Protein 1Z8G (pdb70)

Secondary structure (DSSP, 8-state):
-PPPSEEE-TTT-BEEEEETTTTEEEEEB--TTHHHHHHHHHHHHT-S-EEEEEEEEHHHH--SS--SEEEE-TTTGGG-S-GGGGEEEE--TT-EEEEEEEPP-S------BS-EE--TTSSTTEEEEEETTEEEEEEEESSSSEEEE-GGG--GGG--GGGEEEEES-SBTT-TTSEEE-EEEEEEETT-GGGT-TT----TT--EEEEESSPPPP-SS--PPB-PPTTPPPPTT-EEEEEESSBSSTTSPBPSB-EEEEEEEE-HHHHTSTTTTTT---TTEEEES-TT-S-B--TT-TT-EEEEEE-TTSS-EEEEEEEEEEBSSSS-TT--EEEEEGGGGHHHHHHHHHHTTT--EEEEE-/-B-

Nearest PDB structures (foldseek):
  1z8g-assembly1_A  TM=1.003E+00  e=8.398E-87  Homo sapiens
  5ce1-assembly1_A  TM=9.968E-01  e=6.704E-77  Homo sapiens
  3t2n-assembly1_A  TM=9.678E-01  e=2.587E-65  Homo sapiens
  3t2n-assembly2_B  TM=9.660E-01  e=7.372E-64  Homo sapiens
  1p57-assembly1_B  TM=1.002E+00  e=1.406E-52  Homo sapiens

InterPro domains:
  IPR001190 SRCR domain [SM00202] (54-151)
  IPR001254 Serine proteases, trypsin domain [PF00089] (163-400)
  IPR001254 Serine proteases, trypsin domain [PS50240] (163-405)
  IPR001254 Serine proteases, trypsin domain [SM00020] (162-400)
  IPR001254 Serine proteases, trypsin domain [cd00190] (163-400)
  IPR001314 Peptidase S1A, chymotrypsin family [PR00722] (189-204)
  IPR001314 Peptidase S1A, chymotrypsin family [PR00722] (253-267)
  IPR001314 Peptidase S1A, chymotrypsin family [PR00722] (346-358)
  IPR009003 Peptidase S1, PA clan [SSF50494] (163-405)
  IPR015352 Hepsin, SRCR domain [PF09272] (51-159)
  IPR018114 Serine proteases, trypsin family, histidine active site [PS00134] (199-204)
  IPR033116 Serine proteases, trypsin family, serine active site [PS00135] (347-358)
  IPR036772 SRCR-like domain superfamily [G3DSA:3.10.250.10] (46-152)
  IPR036772 SRCR-like domain superfamily [SSF56487] (51-157)

Foldseek 3Di:
DAFDQWAADPVFQFIWGADVVVRFIAGEQDDPCLQVLLQLSLLQQQALGFPDKDKDACVPPNRVRGDAYKYFPVVCSVVDNDRVVGIDGDHNVRRIGMGTHGADAFDADPCFAQWDFDAFLPQQQWKFKDFQHHGFEIWGASFQFKTKFFQVSCAPVRFPQQRIKIWGRFFFPPDPPTDIFGWFEKEAAQPQVCNVPVVDPQGARGMMMTGTPDGHDDDSRHGGAGAARQPRDDDFFAKWKWKFQQANFLPHHTHRGITMDIWGWHDPVLQCDPLAVVNNQDPQKTFTAALQFRGADYGSHGGTAGWDWDCSNVRIGIHRQWGFGDWDGHRHRRITTMTGGRSVCSVVSSVVCVVPVRPGGYHYGD

Radius of gyration: 21.09 Å; Cα contacts (8 Å, |Δi|>4): 975; chains: 2; bounding box: 57×46×55 Å

GO terms:
  GO:0006508 proteolysis (P, IDA)
  GO:0016324 apical plasma membrane (C, EXP)
  GO:0008236 serine-type peptidase activity (F, TAS)
  GO:0005886 plasma membrane (C, TAS)
  GO:0005515 protein binding (F, IPI)
  GO:0031965 nuclear membrane (C, IDA)
  GO:0008233 peptidase activity (F, IDA)
  GO:0008236 serine-type peptidase activity (F, IDA)
  GO:0034769 basement membrane disassembly (P, IDA)
  GO:0005789 endoplasmic reticulum membrane (C, IDA)
  GO:0005886 plasma membrane (C, IDA)
  GO:0009986 cell surface (C, IDA)
  GO:0016020 membrane (C, IDA)
  GO:0043066 negative regulation of apoptotic process (P, IDA)
  GO:0043923 host-mediated activation of viral transcription (P, IDA)
  GO:0010719 negative regulation of epithelial to mesenchymal transition (P, IDA)
  GO:0010756 positive regulation of plasminogen activation (P, IDA)
  GO:0004252 serine-type endopeptidase activity (F, IDA)
  GO:2000347 positive regulation of hepatocyte proliferation (P, IDA)
  GO:0050680 negative regulation of epithelial cell proliferation (P, IDA)

CATH classification: 3.10.250.10 (+2 more: 2.40.10.10, 2.40.10.10)

Organism: Homo sapiens (NCBI:txid9606)

Sequence (369 aa):
EPLYPVQVSSADARLMVFDKTEGTWRLLCSSRSNARVAGLSCEEMGFLRALTHSELDVRTAGAAGTSGFFCVDEGRLPHTQRLLEVISVCDCPRGRFLAAICQDCGRRKLPIVGGRDTSLGRWPWQVSLRYDGAHLCGGSLLSGDWVLTAAHCFPERNRVLSRWRVFAGAVAQASPHGLQLGVQAVVYHGGYLPFRDPNSEENSNDIALVHLSSPLPLTEYIQPVCLPAAGQALVDGKICTVTGWGNTQYYGQQAGVLQEARVPIISNDVCNGADFYGNQIKPKMFCAGYPEGGIDACQGDSGGPFVCEDSISRTPRWRLCGIVSWGTGCALAQKPGVYTKVSDFREWIFQAIKTHSEASGMVTQLKQL

B-factor: mean 16.41, std 8.35, range [6.35, 54.27]

Structure (mmCIF, N/CA/C/O backbone):
data_1Z8G
#
_entry.id   1Z8G
#
_cell.length_a   55.705
_cell.length_b   47.633
_cell.length_c   67.791
_cell.angle_alpha   90.00
_cell.angle_beta   108.24
_cell.angle_gamma   90.00
#
_symmetry.space_group_name_H-M   'P 1 21 1'
#
loop_
_entity.id
_entity.type
_entity.pdbx_description
1 polymer 'Serine protease hepsin'
2 polymer ACE-LYS-GLN-LEU-ARG-Chloromethylketone
3 water water
#
loop_
_atom_site.group_PDB
_atom_site.id
_atom_site.type_symbol
_atom_site.label_atom_id
_atom_site.label_alt_id
_atom_site.label_comp_id
_atom_site.label_asym_id
_atom_site.label_entity_id
_atom_site.label_seq_id
_atom_site.pdbx_PDB_ins_code
_atom_site.Cartn_x
_atom_site.Cartn_y
_atom_site.Cartn_z
_atom_site.occupancy
_atom_site.B_iso_or_equiv
_atom_site.auth_seq_id
_atom_site.auth_comp_id
_atom_site.auth_asym_id
_atom_site.auth_atom_id
_atom_site.pdbx_PDB_model_num
ATOM 1 N N . GLU A 1 4 ? 27.264 -9.062 -1.519 1.00 21.86 49 GLU A N 1
ATOM 2 C CA . GLU A 1 4 ? 26.441 -9.913 -0.609 1.00 21.51 49 GLU A CA 1
ATOM 3 C C . GLU A 1 4 ? 24.963 -9.512 -0.677 1.00 20.69 49 GLU A C 1
ATOM 4 O O . GLU A 1 4 ? 24.621 -8.453 -1.209 1.00 20.76 49 GLU A O 1
ATOM 10 N N . PRO A 1 5 ? 24.063 -10.368 -0.161 1.00 19.75 50 PRO A N 1
ATOM 11 C CA . PRO A 1 5 ? 22.622 -10.085 -0.175 1.00 18.64 50 PRO A CA 1
ATOM 12 C C . PRO A 1 5 ? 22.267 -8.702 0.376 1.00 17.59 50 PRO A C 1
ATOM 13 O O . PRO A 1 5 ? 22.710 -8.309 1.455 1.00 17.41 50 PRO A O 1
ATOM 17 N N . LEU A 1 6 ? 21.456 -7.971 -0.381 1.00 16.02 51 LEU A N 1
ATOM 18 C CA . LEU A 1 6 ? 21.022 -6.634 0.011 1.00 14.88 51 LEU A CA 1
ATOM 19 C C . LEU A 1 6 ? 20.001 -6.699 1.139 1.00 13.93 51 LEU A C 1
ATOM 20 O O . LEU A 1 6 ? 19.371 -7.733 1.358 1.00 13.81 51 LEU A O 1
ATOM 25 N N . TYR A 1 7 ? 19.849 -5.595 1.865 1.00 12.83 52 TYR A N 1
ATOM 26 C CA . TYR A 1 7 ? 18.872 -5.532 2.947 1.00 11.86 52 TYR A CA 1
ATOM 27 C C . TYR A 1 7 ? 17.490 -5.333 2.298 1.00 11.19 52 TYR A C 1
ATOM 28 O O . TYR A 1 7 ? 17.364 -4.601 1.316 1.00 10.87 52 TYR A O 1
ATOM 37 N N . PRO A 1 8 ? 16.440 -5.982 2.836 1.00 10.70 53 PRO A N 1
ATOM 38 C CA . PRO A 1 8 ? 15.083 -5.868 2.282 1.00 10.47 53 PRO A CA 1
ATOM 39 C C . PRO A 1 8 ? 14.442 -4.481 2.366 1.00 10.07 53 PRO A C 1
ATOM 40 O O . PRO A 1 8 ? 13.398 -4.252 1.756 1.00 9.77 53 PRO A O 1
ATOM 44 N N . VAL A 1 9 ? 15.033 -3.573 3.137 1.00 9.60 54 VAL A N 1
ATOM 45 C CA . VAL A 1 9 ? 14.509 -2.212 3.238 1.00 9.58 54 VAL A CA 1
ATOM 46 C C . VAL A 1 9 ? 15.626 -1.298 2.752 1.00 9.34 54 VAL A C 1
ATOM 47 O O . VAL A 1 9 ? 16.772 -1.433 3.173 1.00 9.23 54 VAL A O 1
ATOM 51 N N . GLN A 1 10 ? 15.298 -0.402 1.826 1.00 9.33 55 GLN A N 1
ATOM 52 C CA . GLN A 1 10 ? 16.281 0.511 1.259 1.00 9.26 55 GLN A CA 1
ATOM 53 C C . GLN A 1 10 ? 15.739 1.928 1.190 1.00 9.32 55 GLN A C 1
ATOM 54 O O . GLN A 1 10 ? 14.531 2.143 1.173 1.00 9.21 55 GLN A O 1
ATOM 60 N N . VAL A 1 11 ? 16.649 2.893 1.154 1.00 9.50 56 VAL A N 1
ATOM 61 C CA . VAL A 1 11 ? 16.272 4.293 1.025 1.00 10.19 56 VAL A CA 1
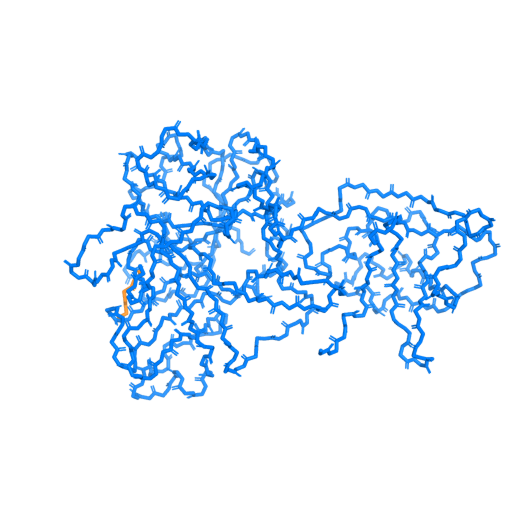ATOM 62 C C . VAL A 1 11 ? 17.107 4.864 -0.118 1.00 10.61 56 VAL A C 1
ATOM 63 O O . VAL A 1 11 ? 18.308 4.601 -0.215 1.00 10.26 56 VAL A O 1
ATOM 67 N N . SER A 1 12 ? 16.450 5.596 -1.012 1.00 11.13 57 SER A N 1
ATOM 68 C CA . SER A 1 12 ? 17.114 6.190 -2.167 1.00 11.97 57 SER A CA 1
ATOM 69 C C . SER A 1 12 ? 18.011 7.364 -1.815 1.00 12.49 57 SER A C 1
ATOM 70 O O . SER A 1 12 ? 17.640 8.221 -1.019 1.00 12.80 57 SER A O 1
ATOM 73 N N . SER A 1 13 ? 19.189 7.408 -2.426 1.00 13.23 58 SER A N 1
ATOM 74 C CA . SER A 1 13 ? 20.115 8.508 -2.196 1.00 14.05 58 SER A CA 1
ATOM 75 C C . SER A 1 13 ? 19.723 9.691 -3.083 1.00 14.35 58 SER A C 1
ATOM 76 O O . SER A 1 13 ? 20.155 10.820 -2.855 1.00 14.87 58 SER A O 1
ATOM 79 N N . ALA A 1 14 ? 18.876 9.428 -4.073 1.00 14.11 59 ALA A N 1
ATOM 80 C CA . ALA A 1 14 ? 18.425 10.463 -5.001 1.00 14.30 59 ALA A CA 1
ATOM 81 C C . ALA A 1 14 ? 17.307 11.338 -4.439 1.00 14.18 59 ALA A C 1
ATOM 82 O O . ALA A 1 14 ? 17.362 12.565 -4.547 1.00 14.69 59 ALA A O 1
ATOM 84 N N . ASP A 1 15 ? 16.289 10.717 -3.851 1.00 13.81 60 ASP A N 1
ATOM 85 C CA . ASP A 1 15 ? 15.174 11.483 -3.292 1.00 13.44 60 ASP A CA 1
ATOM 86 C C . ASP A 1 15 ? 14.590 10.919 -1.999 1.00 13.11 60 ASP A C 1
ATOM 87 O O . ASP A 1 15 ? 13.461 11.241 -1.628 1.00 13.36 60 ASP A O 1
ATOM 92 N N . ALA A 1 16 ? 15.363 10.070 -1.326 1.00 12.62 61 ALA A N 1
ATOM 93 C CA . ALA A 1 16 ? 14.967 9.466 -0.054 1.00 12.00 61 ALA A CA 1
ATOM 94 C C . ALA A 1 16 ? 13.721 8.581 -0.048 1.00 11.56 61 ALA A C 1
ATOM 95 O O . ALA A 1 16 ? 13.185 8.273 1.017 1.00 10.92 61 ALA A O 1
ATOM 97 N N . ARG A 1 17 ? 13.263 8.146 -1.217 1.00 11.17 62 ARG A N 1
ATOM 98 C CA . ARG A 1 17 ? 12.085 7.284 -1.256 1.00 10.68 62 ARG A CA 1
ATOM 99 C C . ARG A 1 17 ? 12.412 5.948 -0.591 1.00 10.78 62 ARG A C 1
ATOM 100 O O . ARG A 1 17 ? 13.527 5.440 -0.715 1.00 10.54 62 ARG A O 1
ATOM 108 N N . LEU A 1 18 ? 11.463 5.414 0.167 1.00 10.97 63 LEU A N 1
ATOM 109 C CA . LEU A 1 18 ? 11.670 4.124 0.811 1.00 11.00 63 LEU A CA 1
ATOM 110 C C . LEU A 1 18 ? 11.270 3.024 -0.164 1.00 11.33 63 LEU A C 1
ATOM 111 O O . LEU A 1 18 ? 10.270 3.142 -0.876 1.00 11.29 63 LEU A O 1
ATOM 116 N N . MET A 1 19 ? 12.080 1.973 -0.221 1.00 11.39 64 MET A N 1
ATOM 117 C CA . MET A 1 19 ? 11.817 0.850 -1.111 1.00 12.05 64 MET A CA 1
ATOM 118 C C . MET A 1 19 ? 11.945 -0.452 -0.327 1.00 12.12 64 MET A C 1
ATOM 119 O O . MET A 1 19 ? 12.905 -0.650 0.411 1.00 12.26 64 MET A O 1
ATOM 124 N N . VAL A 1 20 ? 10.947 -1.317 -0.457 1.00 11.81 65 VAL A N 1
ATOM 125 C CA . VAL A 1 20 ? 10.940 -2.587 0.255 1.00 12.12 65 VAL A CA 1
ATOM 126 C C . VAL A 1 20 ? 10.873 -3.752 -0.721 1.00 11.92 65 VAL A C 1
ATOM 127 O O . VAL A 1 20 ? 10.112 -3.732 -1.685 1.00 11.96 65 VAL A O 1
ATOM 131 N N . PHE A 1 21 ? 11.687 -4.764 -0.461 1.00 11.95 66 PHE A N 1
ATOM 132 C CA . PHE A 1 21 ? 11.757 -5.943 -1.308 1.00 12.50 66 PHE A CA 1
ATOM 133 C C . PHE A 1 21 ? 10.527 -6.841 -1.206 1.00 13.16 66 PHE A C 1
ATOM 134 O O . PHE A 1 21 ? 10.010 -7.085 -0.119 1.00 13.13 66 PHE A O 1
ATOM 142 N N . ASP A 1 22 ? 10.054 -7.308 -2.356 1.00 14.22 67 ASP A N 1
ATOM 143 C CA . ASP A 1 22 ? 8.912 -8.214 -2.417 1.00 15.41 67 ASP A CA 1
ATOM 144 C C . ASP A 1 22 ? 9.515 -9.545 -2.848 1.00 16.18 67 ASP A C 1
ATOM 145 O O . ASP A 1 22 ? 9.844 -9.730 -4.018 1.00 16.10 67 ASP A O 1
ATOM 150 N N . LYS A 1 23 ? 9.673 -10.466 -1.904 1.00 17.12 68 LYS A N 1
ATOM 151 C CA . LYS A 1 23 ? 10.278 -11.758 -2.211 1.00 17.99 68 LYS A CA 1
ATOM 152 C C . LYS A 1 23 ? 9.506 -12.654 -3.174 1.00 18.33 68 LYS A C 1
ATOM 153 O O . LYS A 1 23 ? 10.083 -13.566 -3.763 1.00 18.23 68 LYS A O 1
ATOM 159 N N . THR A 1 24 ? 8.212 -12.395 -3.346 1.00 18.72 69 THR A N 1
ATOM 160 C CA . THR A 1 24 ? 7.407 -13.209 -4.255 1.00 19.15 69 THR A CA 1
ATOM 161 C C . THR A 1 24 ? 7.706 -12.874 -5.715 1.00 19.12 69 THR A C 1
ATOM 162 O O . THR A 1 24 ? 7.678 -13.749 -6.580 1.00 19.44 69 THR A O 1
ATOM 166 N N . GLU A 1 25 ? 8.011 -11.606 -5.973 1.00 18.79 70 GLU A N 1
ATOM 167 C CA . GLU A 1 25 ? 8.312 -11.130 -7.320 1.00 18.65 70 GLU A CA 1
ATOM 168 C C . GLU A 1 25 ? 9.808 -10.919 -7.547 1.00 17.57 70 GLU A C 1
ATOM 169 O O . GLU A 1 25 ? 10.256 -10.808 -8.686 1.00 17.33 70 GLU A O 1
ATOM 175 N N . GLY A 1 26 ? 10.570 -10.826 -6.461 1.00 16.52 71 GLY A N 1
ATOM 176 C CA . GLY A 1 26 ? 11.940 -10.348 -6.549 1.00 15.77 71 GLY A CA 1
ATOM 177 C C . GLY A 1 26 ? 12.061 -8.888 -6.947 1.00 15.12 71 GLY A C 1
ATOM 178 O O . GLY A 1 26 ? 13.118 -8.442 -7.387 1.00 15.04 71 GLY A O 1
ATOM 179 N N . THR A 1 27 ? 10.984 -8.135 -6.760 1.00 14.56 72 THR A N 1
ATOM 180 C CA . THR A 1 27 ? 10.951 -6.723 -7.115 1.00 13.90 72 THR A CA 1
ATOM 181 C C . THR A 1 27 ? 11.059 -5.815 -5.897 1.00 13.48 72 THR A C 1
ATOM 182 O O . THR A 1 27 ? 11.063 -6.274 -4.757 1.00 13.27 72 THR A O 1
ATOM 186 N N . TRP A 1 28 ? 11.148 -4.517 -6.161 1.00 13.04 73 TRP A N 1
ATOM 187 C CA . TRP A 1 28 ? 11.204 -3.513 -5.106 1.00 12.83 73 TRP A CA 1
ATOM 188 C C . TRP A 1 28 ? 9.921 -2.713 -5.224 1.00 12.83 73 TRP A C 1
ATOM 189 O O . TRP A 1 28 ? 9.496 -2.375 -6.330 1.00 13.18 73 TRP A O 1
ATOM 200 N N . ARG A 1 29 ? 9.279 -2.447 -4.094 1.00 12.88 74 ARG A N 1
ATOM 201 C CA . ARG A 1 29 ? 8.044 -1.679 -4.103 1.00 13.00 74 ARG A CA 1
ATOM 202 C C . ARG A 1 29 ? 8.158 -0.441 -3.234 1.00 12.99 74 ARG A C 1
ATOM 203 O O . ARG A 1 29 ? 8.997 -0.370 -2.338 1.00 12.68 74 ARG A O 1
ATOM 211 N N . LEU A 1 30 ? 7.316 0.543 -3.523 1.00 13.01 75 LEU A N 1
ATOM 212 C CA . LEU A 1 30 ? 7.289 1.777 -2.752 1.00 13.15 75 LEU A CA 1
ATOM 213 C C . LEU A 1 30 ? 6.287 1.598 -1.618 1.00 13.71 75 LEU A C 1
ATOM 214 O O . LEU A 1 30 ? 5.475 0.673 -1.641 1.00 14.07 75 LEU A O 1
ATOM 219 N N . LEU A 1 31 ? 6.362 2.471 -0.619 1.00 14.29 76 LEU A N 1
ATOM 220 C CA . LEU A 1 31 ? 5.446 2.423 0.516 1.00 14.91 76 LEU A CA 1
ATOM 221 C C . LEU A 1 31 ? 4.372 3.486 0.326 1.00 15.39 76 LEU A C 1
ATOM 222 O O . LEU A 1 31 ? 4.669 4.681 0.308 1.00 15.13 76 LEU A O 1
ATOM 227 N N . CYS A 1 32 ? 3.126 3.049 0.161 1.00 16.11 77 CYS A N 1
ATOM 228 C CA . CYS A 1 32 ? 2.017 3.973 -0.046 1.00 17.25 77 CYS A CA 1
ATOM 229 C C . CYS A 1 32 ? 1.844 4.897 1.153 1.00 17.62 77 CYS A C 1
ATOM 230 O O . CYS A 1 32 ? 1.898 4.464 2.304 1.00 17.46 77 CYS A O 1
ATOM 233 N N . SER A 1 33 ? 1.655 6.181 0.871 1.00 18.24 78 SER A N 1
ATOM 234 C CA . SER A 1 33 ? 1.483 7.177 1.917 1.00 19.06 78 SER A CA 1
ATOM 235 C C . SER A 1 33 ? 0.253 6.889 2.766 1.00 19.71 78 SER A C 1
ATOM 236 O O . SER A 1 33 ? -0.784 6.481 2.250 1.00 19.86 78 SER A O 1
ATOM 239 N N . SER A 1 34 ? 0.387 7.086 4.074 1.00 20.60 79 SER A N 1
ATOM 240 C CA . SER A 1 34 ? -0.711 6.862 5.007 1.00 21.31 79 SER A CA 1
ATOM 241 C C . SER A 1 34 ? -0.577 7.862 6.149 1.00 21.90 79 SER A C 1
ATOM 242 O O . SER A 1 34 ? 0.395 8.615 6.213 1.00 21.84 79 SER A O 1
ATOM 245 N N . ARG A 1 35 ? -1.552 7.871 7.049 1.00 22.67 80 ARG A N 1
ATOM 246 C CA . ARG A 1 35 ? -1.514 8.787 8.181 1.00 23.41 80 ARG A CA 1
ATOM 247 C C . ARG A 1 35 ? -0.438 8.377 9.185 1.00 23.41 80 ARG A C 1
ATOM 248 O O . ARG A 1 35 ? -0.126 9.125 10.111 1.00 23.51 80 ARG A O 1
ATOM 256 N N . SER A 1 36 ? 0.140 7.197 8.978 1.00 23.27 81 SER A N 1
ATOM 257 C CA . SER A 1 36 ? 1.185 6.684 9.856 1.00 23.09 81 SER A CA 1
ATOM 258 C C . SER A 1 36 ? 2.577 6.856 9.252 1.00 22.86 81 SER A C 1
ATOM 259 O O . SER A 1 36 ? 3.518 6.171 9.655 1.00 22.63 81 SER A O 1
ATOM 262 N N . ASN A 1 37 ? 2.707 7.782 8.303 1.00 22.43 82 ASN A N 1
ATOM 263 C CA . ASN A 1 37 ? 3.986 8.043 7.641 1.00 22.06 82 ASN A CA 1
ATOM 264 C C . ASN A 1 37 ? 5.135 8.260 8.624 1.00 22.14 82 ASN A C 1
ATOM 265 O O . ASN A 1 37 ? 6.223 7.716 8.438 1.00 22.05 82 ASN A O 1
ATOM 270 N N . ALA A 1 38 ? 4.888 9.047 9.668 1.00 21.86 83 ALA A N 1
ATOM 271 C CA . ALA A 1 38 ? 5.909 9.339 10.673 1.00 21.74 83 ALA A CA 1
ATOM 272 C C . ALA A 1 38 ? 6.525 8.090 11.296 1.00 21.54 83 ALA A C 1
ATOM 273 O O . ALA A 1 38 ? 7.750 7.952 11.339 1.00 21.72 83 ALA A O 1
ATOM 275 N N . ARG A 1 39 ? 5.684 7.186 11.788 1.00 21.33 84 ARG A N 1
ATOM 276 C CA . ARG A 1 39 ? 6.187 5.963 12.404 1.00 21.13 84 ARG A CA 1
ATOM 277 C C . ARG A 1 39 ? 6.739 4.971 11.384 1.00 20.04 84 ARG A C 1
ATOM 278 O O . ARG A 1 39 ? 7.679 4.239 11.680 1.00 19.98 84 ARG A O 1
ATOM 286 N N . VAL A 1 40 ? 6.158 4.937 10.187 1.00 18.93 85 VAL A N 1
ATOM 287 C CA . VAL A 1 40 ? 6.652 4.029 9.155 1.00 17.53 85 VAL A CA 1
ATOM 288 C C . VAL A 1 40 ? 8.070 4.460 8.793 1.00 16.84 85 VAL A C 1
ATOM 289 O O . VAL A 1 40 ? 8.960 3.627 8.639 1.00 16.20 85 VAL A O 1
ATOM 293 N N . ALA A 1 41 ? 8.274 5.771 8.694 1.00 16.05 86 ALA A N 1
ATOM 294 C CA . ALA A 1 41 ? 9.585 6.327 8.374 1.00 15.32 86 ALA A CA 1
ATOM 295 C C . ALA A 1 41 ? 10.565 5.993 9.492 1.00 14.97 86 ALA A C 1
ATOM 296 O O . ALA A 1 41 ? 11.686 5.555 9.241 1.00 14.65 86 ALA A O 1
ATOM 298 N N . GLY A 1 42 ? 10.126 6.198 10.731 1.00 14.53 87 GLY A N 1
ATOM 299 C CA . GLY A 1 42 ? 10.963 5.892 11.876 1.00 14.25 87 GLY A CA 1
ATOM 300 C C . GLY A 1 42 ? 11.367 4.433 11.954 1.00 13.78 87 GLY A C 1
ATOM 301 O O . GLY A 1 42 ? 12.545 4.113 12.113 1.00 13.90 87 GLY A O 1
ATOM 302 N N . LEU A 1 43 ? 10.389 3.542 11.843 1.00 13.55 88 LEU A N 1
ATOM 303 C CA . LEU A 1 43 ? 10.657 2.112 11.900 1.00 12.97 88 LEU A CA 1
ATOM 304 C C . LEU A 1 43 ? 11.566 1.676 10.754 1.00 12.49 88 LEU A C 1
ATOM 305 O O . LEU A 1 43 ? 12.473 0.862 10.946 1.00 12.29 88 LEU A O 1
ATOM 310 N N . SER A 1 44 ? 11.324 2.214 9.561 1.00 11.81 89 SER A N 1
ATOM 311 C CA . SER A 1 44 ? 12.139 1.865 8.403 1.00 11.28 89 SER A CA 1
ATOM 312 C C . SER A 1 44 ? 13.599 2.239 8.627 1.00 11.23 89 SER A C 1
ATOM 313 O O . SER A 1 44 ? 14.495 1.442 8.358 1.00 10.80 89 SER A O 1
ATOM 316 N N . CYS A 1 45 ? 13.836 3.456 9.112 1.00 11.49 90 CYS A N 1
ATOM 317 C CA . CYS A 1 45 ? 15.198 3.908 9.371 1.00 11.52 90 CYS A CA 1
ATOM 318 C C . CYS A 1 45 ? 15.867 3.031 10.425 1.00 11.58 90 CYS A C 1
ATOM 319 O O . CYS A 1 45 ? 17.015 2.617 10.257 1.00 11.23 90 CYS A O 1
ATOM 322 N N . GLU A 1 46 ? 15.135 2.717 11.492 1.00 11.78 91 GLU A N 1
ATOM 323 C CA . GLU A 1 46 ? 15.667 1.867 12.555 1.00 12.27 91 GLU A CA 1
ATOM 324 C C . GLU A 1 46 ? 16.012 0.485 12.004 1.00 11.96 91 GLU A C 1
ATOM 325 O O . GLU A 1 46 ? 17.085 -0.054 12.273 1.00 11.81 91 GLU A O 1
ATOM 331 N N . GLU A 1 47 ? 15.103 -0.067 11.206 1.00 11.86 92 GLU A N 1
ATOM 332 C CA . GLU A 1 47 ? 15.283 -1.382 10.604 1.00 12.34 92 GLU A CA 1
ATOM 333 C C . GLU A 1 47 ? 16.559 -1.455 9.770 1.00 11.57 92 GLU A C 1
ATOM 334 O O . GLU A 1 47 ? 17.276 -2.455 9.799 1.00 11.20 92 GLU A O 1
ATOM 340 N N . MET A 1 48 ? 16.844 -0.388 9.032 1.00 10.77 93 MET A N 1
ATOM 341 C CA . MET A 1 48 ? 18.026 -0.352 8.179 1.00 10.18 93 MET A CA 1
ATOM 342 C C . MET A 1 48 ? 19.336 -0.100 8.914 1.00 10.04 93 MET A C 1
ATOM 343 O O . MET A 1 48 ? 20.404 -0.190 8.319 1.00 10.28 93 MET A O 1
ATOM 348 N N . GLY A 1 49 ? 19.262 0.244 10.195 1.00 10.21 94 GLY A N 1
ATOM 349 C CA . GLY A 1 49 ? 20.485 0.475 10.940 1.00 10.58 94 GLY A CA 1
ATOM 350 C C . GLY A 1 49 ? 20.778 1.938 11.199 1.00 11.14 94 GLY A C 1
ATOM 351 O O . GLY A 1 49 ? 21.831 2.282 11.738 1.00 10.74 94 GLY A O 1
ATOM 352 N N . PHE A 1 50 ? 19.888 2.813 10.746 1.00 11.56 95 PHE A N 1
ATOM 353 C CA . PHE A 1 50 ? 20.054 4.237 10.995 1.00 12.54 95 PHE A CA 1
ATOM 354 C C . PHE A 1 50 ? 19.470 4.449 12.388 1.00 12.99 95 PHE A C 1
ATOM 355 O O . PHE A 1 50 ? 18.687 3.630 12.863 1.00 13.28 95 PHE A O 1
ATOM 363 N N . LEU A 1 51 ? 19.844 5.536 13.048 1.00 14.07 96 LEU A N 1
ATOM 364 C CA . LEU A 1 51 ? 19.338 5.784 14.391 1.00 14.65 96 LEU A CA 1
ATOM 365 C C . LEU A 1 51 ? 17.860 6.156 14.427 1.00 15.28 96 LEU A C 1
ATOM 366 O O . LEU A 1 51 ? 17.124 5.725 15.316 1.00 15.43 96 LEU A O 1
ATOM 371 N N . ARG A 1 52 ? 17.428 6.941 13.449 1.00 15.99 97 ARG A N 1
ATOM 372 C CA . ARG A 1 52 ? 16.047 7.397 13.393 1.00 17.00 97 ARG A CA 1
ATOM 373 C C . ARG A 1 52 ? 15.819 8.176 12.108 1.00 17.29 97 ARG A C 1
ATOM 374 O O . ARG A 1 52 ? 16.736 8.353 11.303 1.00 16.96 97 ARG A O 1
ATOM 382 N N . ALA A 1 53 ? 14.582 8.614 11.908 1.00 17.69 98 ALA A N 1
ATOM 383 C CA . ALA A 1 53 ? 14.234 9.408 10.742 1.00 18.51 98 ALA A CA 1
ATOM 384 C C . ALA A 1 53 ? 14.239 10.866 11.191 1.00 19.16 98 ALA A C 1
ATOM 385 O O . ALA A 1 53 ? 13.611 11.212 12.193 1.00 19.90 98 ALA A O 1
ATOM 387 N N . LEU A 1 54 ? 14.990 11.705 10.487 1.00 19.62 99 LEU A N 1
ATOM 388 C CA . LEU A 1 54 ? 15.057 13.122 10.821 1.00 20.25 99 LEU A CA 1
ATOM 389 C C . LEU A 1 54 ? 13.751 13.779 10.404 1.00 20.44 99 LEU A C 1
ATOM 390 O O . LEU A 1 54 ? 13.144 14.530 11.170 1.00 20.71 99 LEU A O 1
ATOM 395 N N . THR A 1 55 ? 13.323 13.471 9.184 1.00 20.54 100 THR A N 1
ATOM 396 C CA . THR A 1 55 ? 12.086 13.999 8.624 1.00 20.47 100 THR A CA 1
ATOM 397 C C . THR A 1 55 ? 11.571 13.005 7.592 1.00 20.41 100 THR A C 1
ATOM 398 O O . THR A 1 55 ? 12.229 12.011 7.292 1.00 19.98 100 THR A O 1
ATOM 402 N N . HIS A 1 56 ? 10.387 13.279 7.058 1.00 20.34 101 HIS A N 1
ATOM 403 C CA . HIS A 1 56 ? 9.789 12.427 6.041 1.00 20.34 101 HIS A CA 1
ATOM 404 C C . HIS A 1 56 ? 8.898 13.303 5.174 1.00 20.11 101 HIS A C 1
ATOM 405 O O . HIS A 1 56 ? 8.588 14.436 5.543 1.00 19.88 101 HIS A O 1
ATOM 412 N N . SER A 1 57 ? 8.498 12.785 4.019 1.00 19.61 102 SER A N 1
ATOM 413 C CA . SER A 1 57 ? 7.654 13.546 3.107 1.00 19.40 102 SER A CA 1
ATOM 414 C C . SER A 1 57 ? 6.972 12.636 2.100 1.00 19.06 102 SER A C 1
ATOM 415 O O . SER A 1 57 ? 7.215 11.431 2.071 1.00 18.80 102 SER A O 1
ATOM 418 N N . GLU A 1 58 ? 6.107 13.230 1.284 1.00 19.01 103 GLU A N 1
ATOM 419 C CA . GLU A 1 58 ? 5.383 12.501 0.252 1.00 19.02 103 GLU A CA 1
ATOM 420 C C . GLU A 1 58 ? 5.946 12.810 -1.122 1.00 18.71 103 GLU A C 1
ATOM 421 O O . GLU A 1 58 ? 6.361 13.935 -1.403 1.00 18.57 103 GLU A O 1
ATOM 427 N N . LEU A 1 59 ? 5.934 11.802 -1.983 1.00 18.42 104 LEU A N 1
ATOM 428 C CA . LEU A 1 59 ? 6.388 11.960 -3.353 1.00 18.53 104 LEU A CA 1
ATOM 429 C C . LEU A 1 59 ? 5.228 11.524 -4.233 1.00 18.80 104 LEU A C 1
ATOM 430 O O . LEU A 1 59 ? 4.372 10.752 -3.805 1.00 18.52 104 LEU A O 1
ATOM 435 N N . ASP A 1 60 ? 5.175 12.066 -5.442 1.00 19.41 105 ASP A N 1
ATOM 436 C CA . ASP A 1 60 ? 4.115 11.748 -6.388 1.00 20.29 105 ASP A CA 1
ATOM 437 C C . ASP A 1 60 ? 4.729 11.011 -7.568 1.00 20.35 105 ASP A C 1
ATOM 438 O O . ASP A 1 60 ? 5.570 11.562 -8.274 1.00 20.26 105 ASP A O 1
ATOM 443 N N . VAL A 1 61 ? 4.295 9.775 -7.795 1.00 20.81 106 VAL A N 1
ATOM 444 C CA . VAL A 1 61 ? 4.837 8.981 -8.892 1.00 21.31 106 VAL A CA 1
ATOM 445 C C . VAL A 1 61 ? 4.689 9.667 -10.251 1.00 21.65 106 VAL A C 1
ATOM 446 O O . VAL A 1 61 ? 5.495 9.451 -11.154 1.00 21.38 106 VAL A O 1
ATOM 450 N N . ARG A 1 62 ? 3.691 10.538 -10.373 1.00 22.35 107 ARG A N 1
ATOM 451 C CA . ARG A 1 62 ? 3.454 11.243 -11.626 1.00 23.00 107 ARG A CA 1
ATOM 452 C C . ARG A 1 62 ? 4.528 12.284 -11.944 1.00 22.80 107 ARG A C 1
ATOM 453 O O . ARG A 1 62 ? 4.777 12.587 -13.110 1.00 23.14 107 ARG A O 1
ATOM 461 N N . THR A 1 63 ? 5.198 12.790 -10.912 1.00 22.24 108 THR A N 1
ATOM 462 C CA . THR A 1 63 ? 6.251 13.781 -11.103 1.00 21.77 108 THR A CA 1
ATOM 463 C C . THR A 1 63 ? 7.617 13.277 -10.646 1.00 21.15 108 THR A C 1
ATOM 464 O O . THR A 1 63 ? 8.648 13.836 -11.020 1.00 21.18 108 THR A O 1
ATOM 468 N N . ALA A 1 64 ? 7.618 12.228 -9.828 1.00 20.51 109 ALA A N 1
ATOM 469 C CA . ALA A 1 64 ? 8.857 11.660 -9.309 1.00 19.84 109 ALA A CA 1
ATOM 470 C C . ALA A 1 64 ? 9.282 10.373 -10.013 1.00 19.52 109 ALA A C 1
ATOM 471 O O . ALA A 1 64 ? 10.429 9.947 -9.891 1.00 19.21 109 ALA A O 1
ATOM 473 N N . GLY A 1 65 ? 8.356 9.755 -10.740 1.00 19.09 110 GLY A N 1
ATOM 474 C CA . GLY A 1 65 ? 8.636 8.471 -11.364 1.00 18.98 110 GLY A CA 1
ATOM 475 C C . GLY A 1 65 ? 8.675 7.308 -10.386 1.00 19.04 110 GLY A C 1
ATOM 476 O O . GLY A 1 65 ? 8.606 7.501 -9.173 1.00 18.44 110 GLY A O 1
ATOM 477 N N . ALA A 1 66 ? 8.756 6.093 -10.918 1.00 19.09 111 ALA A N 1
ATOM 478 C CA . ALA A 1 66 ? 8.806 4.895 -10.087 1.00 19.53 111 ALA A CA 1
ATOM 479 C C . ALA A 1 66 ? 10.245 4.565 -9.702 1.00 19.98 111 ALA A C 1
ATOM 480 O O . ALA A 1 66 ? 10.493 3.911 -8.689 1.00 20.22 111 ALA A O 1
ATOM 482 N N . ALA A 1 67 ? 11.188 5.014 -10.528 1.00 20.09 112 ALA A N 1
ATOM 483 C CA . ALA A 1 67 ? 12.614 4.802 -10.290 1.00 20.46 112 ALA A CA 1
ATOM 484 C C . ALA A 1 67 ? 12.946 3.400 -9.796 1.00 20.58 112 ALA A C 1
ATOM 485 O O . ALA A 1 67 ? 13.401 3.224 -8.669 1.00 21.06 112 ALA A O 1
ATOM 487 N N . GLY A 1 68 ? 12.725 2.401 -10.640 1.00 20.69 113 GLY A N 1
ATOM 488 C CA . GLY A 1 68 ? 13.232 1.077 -10.335 1.00 20.67 113 GLY A CA 1
ATOM 489 C C . GLY A 1 68 ? 12.380 0.299 -9.346 1.00 20.44 113 GLY A C 1
ATOM 490 O O . GLY A 1 68 ? 12.893 -0.521 -8.580 1.00 21.15 113 GLY A O 1
ATOM 491 N N . THR A 1 69 ? 11.085 0.592 -9.316 1.00 19.73 114 THR A N 1
ATOM 492 C CA . THR A 1 69 ? 10.176 -0.124 -8.430 1.00 18.80 114 THR A CA 1
ATOM 493 C C . THR A 1 69 ? 9.005 -0.636 -9.252 1.00 18.72 114 THR A C 1
ATOM 494 O O . THR A 1 69 ? 8.742 -0.141 -10.349 1.00 18.77 114 THR A O 1
ATOM 498 N N . SER A 1 70 ? 8.315 -1.641 -8.727 1.00 18.40 115 SER A N 1
ATOM 499 C CA . SER A 1 70 ? 7.187 -2.230 -9.428 1.00 18.61 115 SER A CA 1
ATOM 500 C C . SER A 1 70 ? 6.002 -2.392 -8.488 1.00 18.33 115 SER A C 1
ATOM 501 O O . SER A 1 70 ? 5.718 -3.490 -8.017 1.00 19.07 115 SER A O 1
ATOM 504 N N . GLY A 1 71 ? 5.301 -1.300 -8.221 1.00 17.93 116 GLY A N 1
ATOM 505 C CA . GLY A 1 71 ? 4.111 -1.403 -7.403 1.00 17.23 116 GLY A CA 1
ATOM 506 C C . GLY A 1 71 ? 4.275 -0.798 -6.027 1.00 16.95 116 GLY A C 1
ATOM 507 O O . GLY A 1 71 ? 5.282 -0.153 -5.733 1.00 16.51 116 GLY A O 1
ATOM 508 N N . PHE A 1 72 ? 3.306 -1.067 -5.158 1.00 16.73 117 PHE A N 1
ATOM 509 C CA . PHE A 1 72 ? 3.315 -0.509 -3.816 1.00 16.67 117 PHE A CA 1
ATOM 510 C C . PHE A 1 72 ? 2.987 -1.522 -2.732 1.00 16.71 117 PHE A C 1
ATOM 511 O O . PHE A 1 72 ? 2.401 -2.574 -2.986 1.00 16.61 117 PHE A O 1
ATOM 519 N N . PHE A 1 73 ? 3.366 -1.164 -1.513 1.00 16.99 118 PHE A N 1
ATOM 520 C CA . PHE A 1 73 ? 3.088 -1.950 -0.327 1.00 17.41 118 PHE A CA 1
ATOM 521 C C . PHE A 1 73 ? 2.263 -0.999 0.536 1.00 18.09 118 PHE A C 1
ATOM 522 O O . PHE A 1 73 ? 2.484 0.210 0.501 1.00 18.07 118 PHE A O 1
ATOM 530 N N . CYS A 1 74 ? 1.273 -1.523 1.248 1.00 19.04 119 CYS A N 1
ATOM 531 C CA . CYS A 1 74 ? 0.461 -0.695 2.135 1.00 20.04 119 CYS A CA 1
ATOM 532 C C . CYS A 1 74 ? 0.677 -1.197 3.551 1.00 20.63 119 CYS A C 1
ATOM 533 O O . CYS A 1 74 ? 0.782 -2.398 3.778 1.00 20.46 119 CYS A O 1
ATOM 536 N N . VAL A 1 75 ? 0.775 -0.272 4.498 1.00 21.58 120 VAL A N 1
ATOM 537 C CA . VAL A 1 75 ? 1.001 -0.635 5.889 1.00 22.68 120 VAL A CA 1
ATOM 538 C C . VAL A 1 75 ? -0.298 -0.869 6.652 1.00 23.44 120 VAL A C 1
ATOM 539 O O . VAL A 1 75 ? -1.226 -0.065 6.573 1.00 23.61 120 VAL A O 1
ATOM 543 N N . ASP A 1 76 ? -0.373 -1.998 7.351 1.00 24.24 121 ASP A N 1
ATOM 544 C CA . ASP A 1 76 ? -1.546 -2.321 8.157 1.00 25.13 121 ASP A CA 1
ATOM 545 C C . ASP A 1 76 ? -1.397 -1.451 9.399 1.00 25.56 121 ASP A C 1
ATOM 546 O O . ASP A 1 76 ? -0.637 -1.775 10.311 1.00 25.74 121 ASP A O 1
ATOM 551 N N . GLU A 1 77 ? -2.091 -0.319 9.406 1.00 26.14 122 GLU A N 1
ATOM 552 C CA . GLU A 1 77 ? -2.017 0.622 10.514 1.00 26.81 122 GLU A CA 1
ATOM 553 C C . GLU A 1 77 ? -2.628 0.101 11.814 1.00 27.28 122 GLU A C 1
ATOM 554 O O . GLU A 1 77 ? -2.426 0.687 12.875 1.00 27.47 122 GLU A O 1
ATOM 560 N N . GLY A 1 78 ? -3.342 -1.016 11.732 1.00 27.89 123 GLY A N 1
ATOM 561 C CA . GLY A 1 78 ? -3.774 -1.711 12.932 1.00 28.64 123 GLY A CA 1
ATOM 562 C C . GLY A 1 78 ? -2.704 -2.580 13.571 1.00 29.25 123 GLY A C 1
ATOM 563 O O . GLY A 1 78 ? -2.655 -2.714 14.794 1.00 29.25 123 GLY A O 1
ATOM 564 N N . ARG A 1 79 ? -1.848 -3.180 12.750 1.00 29.75 124 ARG A N 1
ATOM 565 C CA . ARG A 1 79 ? -0.788 -4.045 13.260 1.00 30.30 124 ARG A CA 1
ATOM 566 C C . ARG A 1 79 ? 0.529 -3.322 13.523 1.00 30.66 124 ARG A C 1
ATOM 567 O O . ARG A 1 79 ? 1.332 -3.768 14.343 1.00 30.74 124 ARG A O 1
ATOM 575 N N . LEU A 1 80 ? 0.749 -2.210 12.828 1.00 31.03 125 LEU A N 1
ATOM 576 C CA . LEU A 1 80 ? 1.980 -1.437 12.975 1.00 31.51 125 LEU A CA 1
ATOM 577 C C . LEU A 1 80 ? 2.378 -1.090 14.414 1.00 31.99 125 LEU A C 1
ATOM 578 O O . LEU A 1 80 ? 3.541 -1.242 14.791 1.00 32.01 125 LEU A O 1
ATOM 583 N N . PRO A 1 81 ? 1.428 -0.608 15.234 1.00 32.47 126 PRO A N 1
ATOM 584 C CA . PRO A 1 81 ? 1.761 -0.259 16.621 1.00 32.89 126 PRO A CA 1
ATOM 585 C C . PRO A 1 81 ? 2.274 -1.444 17.447 1.00 33.28 126 PRO A C 1
ATOM 586 O O . PRO A 1 81 ? 3.046 -1.259 18.387 1.00 33.34 126 PRO A O 1
ATOM 590 N N . HIS A 1 82 ? 1.847 -2.654 17.097 1.00 33.76 127 HIS A N 1
ATOM 591 C CA . HIS A 1 82 ? 2.248 -3.847 17.839 1.00 34.19 127 HIS A CA 1
ATOM 592 C C . HIS A 1 82 ? 3.272 -4.723 17.121 1.00 34.52 127 HIS A C 1
ATOM 593 O O . HIS A 1 82 ? 3.247 -5.947 17.258 1.00 34.72 127 HIS A O 1
ATOM 600 N N . THR A 1 83 ? 4.179 -4.106 16.373 1.00 34.74 128 THR A N 1
ATOM 601 C CA . THR A 1 83 ? 5.193 -4.868 15.651 1.00 35.00 128 THR A CA 1
ATOM 602 C C . THR A 1 83 ? 6.560 -4.205 15.741 1.00 34.98 128 THR A C 1
ATOM 603 O O . THR A 1 83 ? 6.666 -3.005 15.991 1.00 35.14 128 THR A O 1
ATOM 607 N N . GLN A 1 84 ? 7.607 -5.005 15.567 1.00 35.08 129 GLN A N 1
ATOM 608 C CA . GLN A 1 84 ? 8.971 -4.496 15.598 1.00 34.90 129 GLN A CA 1
ATOM 609 C C . GLN A 1 84 ? 9.596 -4.636 14.217 1.00 34.37 129 GLN A C 1
ATOM 610 O O . GLN A 1 84 ? 10.638 -4.045 13.936 1.00 34.54 129 GLN A O 1
ATOM 616 N N . ARG A 1 85 ? 8.949 -5.421 13.359 1.00 33.67 130 ARG A N 1
ATOM 617 C CA . ARG A 1 85 ? 9.435 -5.647 12.003 1.00 32.88 130 ARG A CA 1
ATOM 618 C C . ARG A 1 85 ? 8.433 -5.137 10.970 1.00 32.10 130 ARG A C 1
ATOM 619 O O . ARG A 1 85 ? 7.298 -5.611 10.900 1.00 31.90 130 ARG A O 1
ATOM 627 N N . LEU A 1 86 ? 8.873 -4.186 10.153 1.00 31.24 131 LEU A N 1
ATOM 628 C CA . LEU A 1 86 ? 8.037 -3.590 9.114 1.00 30.34 131 LEU A CA 1
ATOM 629 C C . LEU A 1 86 ? 7.499 -4.607 8.109 1.00 29.85 131 LEU A C 1
ATOM 630 O O . LEU A 1 86 ? 6.344 -4.528 7.690 1.00 29.52 131 LEU A O 1
ATOM 635 N N . LEU A 1 87 ? 8.343 -5.565 7.735 1.00 29.25 132 LEU A N 1
ATOM 636 C CA . LEU A 1 87 ? 7.982 -6.595 6.767 1.00 28.90 132 LEU A CA 1
ATOM 637 C C . LEU A 1 87 ? 6.757 -7.418 7.153 1.00 28.44 132 LEU A C 1
ATOM 638 O O . LEU A 1 87 ? 6.083 -7.978 6.290 1.00 28.40 132 LEU A O 1
ATOM 643 N N . GLU A 1 88 ? 6.472 -7.489 8.449 1.00 28.08 133 GLU A N 1
ATOM 644 C CA . GLU A 1 88 ? 5.334 -8.260 8.940 1.00 27.80 133 GLU A CA 1
ATOM 645 C C . GLU A 1 88 ? 3.985 -7.558 8.818 1.00 27.12 133 GLU A C 1
ATOM 646 O O . GLU A 1 88 ? 2.942 -8.209 8.874 1.00 27.16 133 GLU A O 1
ATOM 652 N N . VAL A 1 89 ? 3.999 -6.242 8.633 1.00 26.25 134 VAL A N 1
ATOM 653 C CA . VAL A 1 89 ? 2.750 -5.492 8.538 1.00 25.42 134 VAL A CA 1
ATOM 654 C C . VAL A 1 89 ? 2.466 -4.839 7.190 1.00 24.86 134 VAL A C 1
ATOM 655 O O . VAL A 1 89 ? 1.692 -3.886 7.111 1.00 24.74 134 VAL A O 1
ATOM 659 N N . ILE A 1 90 ? 3.073 -5.355 6.127 1.00 24.05 135 ILE A N 1
ATOM 660 C CA . ILE A 1 90 ? 2.843 -4.789 4.806 1.00 23.40 135 ILE A CA 1
ATOM 661 C C . ILE A 1 90 ? 2.252 -5.801 3.836 1.00 22.98 135 ILE A C 1
ATOM 662 O O . ILE A 1 90 ? 2.474 -7.006 3.964 1.00 22.93 135 ILE A O 1
ATOM 667 N N . SER A 1 91 ? 1.468 -5.300 2.888 1.00 22.57 136 SER A N 1
ATOM 668 C CA . SER A 1 91 ? 0.842 -6.137 1.875 1.00 22.24 136 SER A CA 1
ATOM 669 C C . SER A 1 91 ? 0.698 -5.328 0.594 1.00 21.89 136 SER A C 1
ATOM 670 O O . SER A 1 91 ? 0.612 -4.101 0.630 1.00 21.79 136 SER A O 1
ATOM 673 N N . VAL A 1 92 ? 0.693 -6.021 -0.537 1.00 21.57 137 VAL A N 1
ATOM 674 C CA . VAL A 1 92 ? 0.569 -5.381 -1.841 1.00 21.60 137 VAL A CA 1
ATOM 675 C C . VAL A 1 92 ? -0.768 -4.655 -1.994 1.00 21.53 137 VAL A C 1
ATOM 676 O O . VAL A 1 92 ? -1.813 -5.170 -1.602 1.00 21.72 137 VAL A O 1
ATOM 680 N N . CYS A 1 93 ? -0.723 -3.451 -2.555 1.00 21.46 138 CYS A N 1
ATOM 681 C CA . CYS A 1 93 ? -1.928 -2.657 -2.766 1.00 21.26 138 CYS A CA 1
ATOM 682 C C . CYS A 1 93 ? -1.769 -1.793 -4.010 1.00 21.45 138 CYS A C 1
ATOM 683 O O . CYS A 1 93 ? -0.654 -1.558 -4.473 1.00 21.34 138 CYS A O 1
ATOM 686 N N . ASP A 1 94 ? -2.889 -1.302 -4.531 1.00 21.55 139 ASP A N 1
ATOM 687 C CA . ASP A 1 94 ? -2.880 -0.476 -5.730 1.00 21.95 139 ASP A CA 1
ATOM 688 C C . ASP A 1 94 ? -2.358 0.945 -5.530 1.00 21.80 139 ASP A C 1
ATOM 689 O O . ASP A 1 94 ? -1.726 1.500 -6.429 1.00 21.87 139 ASP A O 1
ATOM 694 N N . CYS A 1 95 ? -2.631 1.534 -4.365 1.00 21.90 140 CYS A N 1
ATOM 695 C CA . CYS A 1 95 ? -2.197 2.902 -4.059 1.00 21.79 140 CYS A CA 1
ATOM 696 C C . CYS A 1 95 ? -2.554 3.807 -5.247 1.00 22.33 140 CYS A C 1
ATOM 697 O O . CYS A 1 95 ? -1.679 4.378 -5.898 1.00 22.27 140 CYS A O 1
ATOM 700 N N . PRO A 1 96 ? -3.863 3.972 -5.511 1.00 22.93 141 PRO A N 1
ATOM 701 C CA . PRO A 1 96 ? -4.460 4.767 -6.593 1.00 23.41 141 PRO A CA 1
ATOM 702 C C . PRO A 1 96 ? -3.958 6.203 -6.743 1.00 23.71 141 PRO A C 1
ATOM 703 O O . PRO A 1 96 ? -3.672 6.635 -7.862 1.00 24.10 141 PRO A O 1
ATOM 707 N N . ARG A 1 97 ? -3.857 6.953 -5.650 1.00 24.06 142 ARG A N 1
ATOM 708 C CA . ARG A 1 97 ? -3.402 8.336 -5.763 1.00 24.24 142 ARG A CA 1
ATOM 709 C C . ARG A 1 97 ? -1.903 8.490 -6.011 1.00 23.57 142 ARG A C 1
ATOM 710 O O . ARG A 1 97 ? -1.444 9.565 -6.398 1.00 23.88 142 ARG A O 1
ATOM 718 N N . GLY A 1 98 ? -1.148 7.411 -5.824 1.00 22.81 143 GLY A N 1
ATOM 719 C CA . GLY A 1 98 ? 0.211 7.367 -6.339 1.00 21.61 143 GLY A CA 1
ATOM 720 C C . GLY A 1 98 ? 1.207 8.129 -5.481 1.00 20.78 143 GLY A C 1
ATOM 721 O O . GLY A 1 98 ? 2.307 8.454 -5.932 1.00 20.65 143 GLY A O 1
ATOM 722 N N . ARG A 1 99 ? 0.806 8.446 -4.254 1.00 20.01 144 ARG A N 1
ATOM 723 C CA . ARG A 1 99 ? 1.671 9.159 -3.319 1.00 19.36 144 ARG A CA 1
ATOM 724 C C . ARG A 1 99 ? 2.369 8.141 -2.432 1.00 18.25 144 ARG A C 1
ATOM 725 O O . ARG A 1 99 ? 1.719 7.289 -1.823 1.00 17.86 144 ARG A O 1
ATOM 733 N N . PHE A 1 100 ? 3.691 8.238 -2.349 1.00 16.79 145 PHE A N 1
ATOM 734 C CA . PHE A 1 100 ? 4.466 7.308 -1.541 1.00 15.60 145 PHE A CA 1
ATOM 735 C C . PHE A 1 100 ? 5.387 8.001 -0.549 1.00 15.13 145 PHE A C 1
ATOM 736 O O . PHE A 1 100 ? 5.640 9.200 -0.650 1.00 15.12 145 PHE A O 1
ATOM 744 N N . LEU A 1 101 ? 5.905 7.222 0.395 1.00 14.81 146 LEU A N 1
ATOM 745 C CA . LEU A 1 101 ? 6.752 7.740 1.460 1.00 14.28 146 LEU A CA 1
ATOM 746 C C . LEU A 1 101 ? 8.249 7.866 1.207 1.00 14.33 146 LEU A C 1
ATOM 747 O O . LEU A 1 101 ? 8.893 6.951 0.694 1.00 13.87 146 LEU A O 1
ATOM 752 N N . ALA A 1 102 ? 8.784 9.018 1.596 1.00 14.11 147 ALA A N 1
ATOM 753 C CA . ALA A 1 102 ? 10.206 9.312 1.498 1.00 14.42 147 ALA A CA 1
ATOM 754 C C . ALA A 1 102 ? 10.630 9.609 2.928 1.00 14.81 147 ALA A C 1
ATOM 755 O O . ALA A 1 102 ? 9.884 10.227 3.685 1.00 14.87 147 ALA A O 1
ATOM 757 N N . ALA A 1 103 ? 11.814 9.158 3.312 1.00 15.19 148 ALA A N 1
ATOM 758 C CA . ALA A 1 103 ? 12.274 9.393 4.669 1.00 15.75 148 ALA A CA 1
ATOM 759 C C . ALA A 1 103 ? 13.749 9.717 4.709 1.00 15.94 148 ALA A C 1
ATOM 760 O O . ALA A 1 103 ? 14.567 8.996 4.141 1.00 16.01 148 ALA A O 1
ATOM 762 N N . ILE A 1 104 ? 14.086 10.821 5.363 1.00 16.17 149 ILE A N 1
ATOM 763 C CA . ILE A 1 104 ? 15.476 11.208 5.488 1.00 16.68 149 ILE A CA 1
ATOM 764 C C . ILE A 1 104 ? 16.009 10.640 6.792 1.00 16.65 149 ILE A C 1
ATOM 765 O O . ILE A 1 104 ? 15.792 11.201 7.865 1.00 16.74 149 ILE A O 1
ATOM 770 N N . CYS A 1 105 ? 16.622 9.466 6.709 1.00 16.33 150 CYS A N 1
ATOM 771 C CA . CYS A 1 105 ? 17.200 8.854 7.893 1.00 16.16 150 CYS A CA 1
ATOM 772 C C . CYS A 1 105 ? 18.492 9.606 8.147 1.00 16.54 150 CYS A C 1
ATOM 773 O O . CYS A 1 105 ? 19.070 10.186 7.228 1.00 16.89 150 CYS A O 1
ATOM 776 N N . GLN A 1 106 ? 18.948 9.608 9.389 1.00 16.85 151 GLN A N 1
ATOM 777 C CA . GLN A 1 106 ? 20.192 10.284 9.711 1.00 16.88 151 GLN A CA 1
ATOM 778 C C . GLN A 1 106 ? 21.349 9.507 9.091 1.00 16.40 151 GLN A C 1
ATOM 779 O O . GLN A 1 106 ? 21.573 8.349 9.433 1.00 16.61 151 GLN A O 1
ATOM 785 N N . ASP A 1 107 ? 22.075 10.142 8.175 1.00 15.82 152 ASP A N 1
ATOM 786 C CA . ASP A 1 107 ? 23.206 9.496 7.512 1.00 14.92 152 ASP A CA 1
ATOM 787 C C . ASP A 1 107 ? 24.228 9.032 8.545 1.00 13.90 152 ASP A C 1
ATOM 788 O O . ASP A 1 107 ? 24.417 9.676 9.578 1.00 13.84 152 ASP A O 1
ATOM 793 N N . CYS A 1 108 ? 24.855 7.894 8.276 1.00 12.41 153 CYS A N 1
ATOM 794 C CA . CYS A 1 108 ? 25.845 7.335 9.182 1.00 11.38 153 CYS A CA 1
ATOM 795 C C . CYS A 1 108 ? 26.825 6.444 8.431 1.00 10.88 153 CYS A C 1
ATOM 796 O O . CYS A 1 108 ? 26.529 5.956 7.335 1.00 10.72 153 CYS A O 1
ATOM 799 N N . GLY A 1 109 ? 27.988 6.227 9.038 1.00 10.38 154 GLY A N 1
ATOM 800 C CA . GLY A 1 109 ? 28.840 5.113 8.665 1.00 10.81 154 GLY A CA 1
ATOM 801 C C . GLY A 1 109 ? 29.693 5.383 7.441 1.00 10.95 154 GLY A C 1
ATOM 802 O O . GLY A 1 109 ? 30.357 4.480 6.935 1.00 10.93 154 GLY A O 1
ATOM 803 N N . ARG A 1 110 ? 29.694 6.628 6.972 1.00 11.59 155 ARG A N 1
ATOM 804 C CA . ARG A 1 110 ? 30.466 6.981 5.785 1.00 12.18 155 ARG A CA 1
ATOM 805 C C . ARG A 1 110 ? 31.474 8.102 6.013 1.00 11.96 155 ARG A C 1
ATOM 806 O O . ARG A 1 110 ? 31.199 9.074 6.718 1.00 11.79 155 ARG A O 1
ATOM 814 N N . ARG A 1 111 ? 32.648 7.950 5.409 1.00 11.89 156 ARG A N 1
ATOM 815 C CA . ARG A 1 111 ? 33.702 8.951 5.510 1.00 11.77 156 ARG A CA 1
ATOM 816 C C . ARG A 1 111 ? 33.368 10.080 4.539 1.00 12.25 156 ARG A C 1
ATOM 817 O O . ARG A 1 111 ? 32.729 9.851 3.511 1.00 12.16 156 ARG A O 1
ATOM 825 N N . LYS A 1 112 ? 33.778 11.299 4.879 1.00 12.43 157 LYS A N 1
ATOM 826 C CA . LYS A 1 112 ? 33.501 12.457 4.033 1.00 13.12 157 LYS A CA 1
ATOM 827 C C . LYS A 1 112 ? 34.782 13.120 3.538 1.00 13.46 157 LYS A C 1
ATOM 828 O O . LYS A 1 112 ? 34.768 14.256 3.061 1.00 13.61 157 LYS A O 1
ATOM 834 N N . LEU A 1 113 ? 35.893 12.403 3.658 1.00 13.83 158 LEU A N 1
ATOM 835 C CA . LEU A 1 113 ? 37.181 12.914 3.210 1.00 14.57 158 LEU A CA 1
ATOM 836 C C . LEU A 1 113 ? 37.250 12.879 1.691 1.00 14.84 158 LEU A C 1
ATOM 837 O O . LEU A 1 113 ? 36.584 12.070 1.049 1.00 14.80 158 LEU A O 1
ATOM 842 N N . PRO A 1 114 ? 38.046 13.776 1.091 1.00 15.39 159 PRO A N 1
ATOM 843 C CA . PRO A 1 114 ? 38.172 13.797 -0.366 1.00 16.10 159 PRO A CA 1
ATOM 844 C C . PRO A 1 114 ? 38.583 12.431 -0.913 1.00 16.61 159 PRO A C 1
ATOM 845 O O . PRO A 1 114 ? 39.426 11.768 -0.273 1.00 17.55 159 PRO A O 1
ATOM 849 N N . ILE A 1 118 ? 45.094 -0.047 22.234 1.00 7.52 163 ILE A N 1
ATOM 850 C CA . ILE A 1 118 ? 45.135 -1.003 21.130 1.00 7.99 163 ILE A CA 1
ATOM 851 C C . ILE A 1 118 ? 46.562 -1.514 20.994 1.00 8.63 163 ILE A C 1
ATOM 852 O O . ILE A 1 118 ? 47.500 -0.725 20.898 1.00 9.07 163 ILE A O 1
ATOM 857 N N . VAL A 1 119 ? 46.716 -2.834 20.984 1.00 8.91 164 VAL A N 1
ATOM 858 C CA . VAL A 1 119 ? 48.026 -3.465 20.859 1.00 9.44 164 VAL A CA 1
ATOM 859 C C . VAL A 1 119 ? 48.191 -4.003 19.439 1.00 9.93 164 VAL A C 1
ATOM 860 O O . VAL A 1 119 ? 47.287 -4.646 18.907 1.00 9.79 164 VAL A O 1
ATOM 864 N N . GLY A 1 120 ? 49.343 -3.738 18.828 1.00 10.49 165 GLY A N 1
ATOM 865 C CA . GLY A 1 120 ? 49.634 -4.316 17.527 1.00 11.08 165 GLY A CA 1
ATOM 866 C C . GLY A 1 120 ? 48.953 -3.581 16.388 1.00 11.62 165 GLY A C 1
ATOM 867 O O . GLY A 1 120 ? 48.847 -4.098 15.272 1.00 12.14 165 GLY A O 1
ATOM 868 N N . GLY A 1 121 ? 48.464 -2.381 16.681 1.00 11.89 166 GLY A N 1
ATOM 869 C CA . GLY A 1 121 ? 47.807 -1.578 15.670 1.00 11.67 166 GLY A CA 1
ATOM 870 C C . GLY A 1 121 ? 48.755 -0.519 15.148 1.00 11.85 166 GLY A C 1
ATOM 871 O O . GLY A 1 121 ? 49.967 -0.607 15.352 1.00 11.83 166 GLY A O 1
ATOM 872 N N . ARG A 1 122 ? 48.210 0.495 14.490 1.00 11.82 167 ARG A N 1
ATOM 873 C CA . ARG A 1 122 ? 49.029 1.568 13.941 1.00 12.15 167 ARG A CA 1
ATOM 874 C C . ARG A 1 122 ? 48.319 2.906 14.070 1.00 12.18 167 ARG A C 1
ATOM 875 O O . ARG A 1 122 ? 47.104 2.958 14.265 1.00 11.60 167 ARG A O 1
ATOM 883 N N . ASP A 1 123 ? 49.084 3.988 13.966 1.00 12.31 168 ASP A N 1
ATOM 884 C CA . ASP A 1 123 ? 48.514 5.330 14.035 1.00 12.57 168 ASP A CA 1
ATOM 885 C C . ASP A 1 123 ? 47.523 5.471 12.893 1.00 12.50 168 ASP A C 1
ATOM 886 O O . ASP A 1 123 ? 47.808 5.064 11.769 1.00 12.66 168 ASP A O 1
ATOM 891 N N . THR A 1 124 ? 46.360 6.041 13.171 1.00 12.25 169 THR A N 1
ATOM 892 C CA . THR A 1 124 ? 45.384 6.250 12.115 1.00 12.60 169 THR A CA 1
ATOM 893 C C . THR A 1 124 ? 45.448 7.721 11.710 1.00 12.69 169 THR A C 1
ATOM 894 O O . THR A 1 124 ? 46.282 8.478 12.218 1.00 13.11 169 THR A O 1
ATOM 898 N N . SER A 1 125 ? 44.576 8.123 10.794 1.00 12.70 170 SER A N 1
ATOM 899 C CA . SER A 1 125 ? 44.550 9.497 10.318 1.00 12.32 170 SER A CA 1
ATOM 900 C C . SER A 1 125 ? 43.185 10.144 10.520 1.00 12.05 170 SER A C 1
ATOM 901 O O . SER A 1 125 ? 42.185 9.455 10.704 1.00 11.26 170 SER A O 1
ATOM 904 N N . LEU A 1 126 ? 43.154 11.475 10.488 1.00 11.71 171 LEU A N 1
ATOM 905 C CA . LEU A 1 126 ? 41.918 12.231 10.656 1.00 11.85 171 LEU A CA 1
ATOM 906 C C . LEU A 1 126 ? 40.855 11.791 9.658 1.00 11.64 171 LEU A C 1
ATOM 907 O O . LEU A 1 126 ? 41.134 11.616 8.471 1.00 11.99 171 LEU A O 1
ATOM 912 N N . GLY A 1 127 ? 39.631 11.623 10.149 1.00 11.33 172 GLY A N 1
ATOM 913 C CA . GLY A 1 127 ? 38.495 11.425 9.267 1.00 11.22 172 GLY A CA 1
ATOM 914 C C . GLY A 1 127 ? 38.271 9.978 8.869 1.00 10.86 172 GLY A C 1
ATOM 915 O O . GLY A 1 127 ? 37.272 9.655 8.231 1.00 10.83 172 GLY A O 1
ATOM 916 N N . ARG A 1 128 ? 39.200 9.102 9.236 1.00 10.65 173 ARG A N 1
ATOM 917 C CA . ARG A 1 128 ? 39.083 7.688 8.897 1.00 10.53 173 ARG A CA 1
ATOM 918 C C . ARG A 1 128 ? 38.036 6.985 9.764 1.00 9.98 173 ARG A C 1
ATOM 919 O O . ARG A 1 128 ? 37.298 6.126 9.289 1.00 9.98 173 ARG A O 1
ATOM 927 N N . TRP A 1 129 ? 37.954 7.385 11.029 1.00 9.16 174 TRP A N 1
ATOM 928 C CA . TRP A 1 129 ? 36.986 6.812 11.966 1.00 8.40 174 TRP A CA 1
ATOM 929 C C . TRP A 1 129 ? 36.386 8.030 12.676 1.00 8.19 174 TRP A C 1
ATOM 930 O O . TRP A 1 129 ? 36.579 8.224 13.873 1.00 8.23 174 TRP A O 1
ATOM 941 N N . PRO A 1 130 ? 35.593 8.834 11.942 1.00 7.95 175 PRO A N 1
ATOM 942 C CA . PRO A 1 130 ? 34.952 10.060 12.436 1.00 7.54 175 PRO A CA 1
ATOM 943 C C . PRO A 1 130 ? 33.958 9.912 13.584 1.00 7.18 175 PRO A C 1
ATOM 944 O O . PRO A 1 130 ? 33.569 10.915 14.188 1.00 6.69 175 PRO A O 1
ATOM 948 N N . TRP A 1 131 ? 33.572 8.682 13.905 1.00 7.02 176 TRP A N 1
ATOM 949 C CA . TRP A 1 131 ? 32.642 8.421 15.009 1.00 7.05 176 TRP A CA 1
ATOM 950 C C . TRP A 1 131 ? 33.362 8.195 16.341 1.00 7.09 176 TRP A C 1
ATOM 951 O O . TRP A 1 131 ? 32.740 8.220 17.402 1.00 7.22 176 TRP A O 1
ATOM 962 N N . GLN A 1 132 ? 34.667 7.963 16.287 1.00 7.03 177 GLN A N 1
ATOM 963 C CA . GLN A 1 132 ? 35.437 7.722 17.505 1.00 7.21 177 GLN A CA 1
ATOM 964 C C . GLN A 1 132 ? 35.556 8.951 18.396 1.00 7.15 177 GLN A C 1
ATOM 965 O O . GLN A 1 132 ? 35.925 10.029 17.930 1.00 7.49 177 GLN A O 1
ATOM 971 N N . VAL A 1 133 ? 35.219 8.793 19.672 1.00 7.14 178 VAL A N 1
ATOM 972 C CA . VAL A 1 133 ? 35.363 9.890 20.622 1.00 7.16 178 VAL A CA 1
ATOM 973 C C . VAL A 1 133 ? 36.127 9.395 21.838 1.00 7.11 178 VAL A C 1
ATOM 974 O O . VAL A 1 133 ? 36.240 8.189 22.068 1.00 6.75 178 VAL A O 1
ATOM 978 N N . SER A 1 134 ? 36.721 10.338 22.558 1.00 6.95 179 SER A N 1
ATOM 979 C CA . SER A 1 134 ? 37.479 10.052 23.769 1.00 7.38 179 SER A CA 1
ATOM 980 C C . SER A 1 134 ? 36.666 10.552 24.955 1.00 7.51 179 SER A C 1
ATOM 981 O O . SER A 1 134 ? 36.211 11.696 24.958 1.00 7.65 179 SER A O 1
ATOM 984 N N . LEU A 1 135 ? 36.448 9.681 25.934 1.00 7.62 180 LEU A N 1
ATOM 985 C CA . LEU A 1 135 ? 35.708 10.044 27.138 1.00 8.28 180 LEU A CA 1
ATOM 986 C C . LEU A 1 135 ? 36.755 10.280 28.219 1.00 8.00 180 LEU A C 1
ATOM 987 O O . LEU A 1 135 ? 37.485 9.362 28.606 1.00 8.01 180 LEU A O 1
ATOM 992 N N . ARG A 1 136 ? 36.835 11.522 28.681 1.00 8.37 181 ARG A N 1
ATOM 993 C CA . ARG A 1 136 ? 37.819 11.920 29.680 1.00 8.63 181 ARG A CA 1
ATOM 994 C C . ARG A 1 136 ? 37.177 12.392 30.976 1.00 8.57 181 ARG A C 1
ATOM 995 O O . ARG A 1 136 ? 36.182 13.116 30.955 1.00 8.25 181 ARG A O 1
ATOM 1003 N N . TYR A 1 137 ? 37.757 11.984 32.103 1.00 8.72 182 TYR A N 1
ATOM 1004 C CA . TYR A 1 137 ? 37.255 12.384 33.415 1.00 9.00 182 TYR A CA 1
ATOM 1005 C C . TYR A 1 137 ? 38.380 13.121 34.136 1.00 9.03 182 TYR A C 1
ATOM 1006 O O . TYR A 1 137 ? 39.473 12.580 34.296 1.00 8.94 182 TYR A O 1
ATOM 1015 N N . ASP A 1 138 ? 38.113 14.352 34.563 1.00 9.70 183 ASP A N 1
ATOM 1016 C CA . ASP A 1 138 ? 39.126 15.159 35.250 1.00 10.28 183 ASP A CA 1
ATOM 1017 C C . ASP A 1 138 ? 40.439 15.162 34.466 1.00 10.47 183 ASP A C 1
ATOM 1018 O O . ASP A 1 138 ? 41.527 15.152 35.050 1.00 10.20 183 ASP A O 1
ATOM 1023 N N . GLY A 1 139 ? 40.332 15.167 33.142 1.00 10.35 184 GLY A N 1
ATOM 1024 C CA . GLY A 1 139 ? 41.497 15.384 32.305 1.00 10.84 184 GLY A CA 1
ATOM 1025 C C . GLY A 1 139 ? 42.228 14.135 31.858 1.00 10.88 184 GLY A C 1
ATOM 1026 O O . GLY A 1 139 ? 43.224 14.219 31.141 1.00 11.56 184 GLY A O 1
ATOM 1027 N N . ALA A 1 140 ? 41.746 12.975 32.282 1.00 10.92 185 ALA A N 1
ATOM 1028 C CA . ALA A 1 140 ? 42.379 11.722 31.908 1.00 10.53 185 ALA A CA 1
ATOM 1029 C C . ALA A 1 140 ? 41.492 10.923 30.969 1.00 10.07 185 ALA A C 1
ATOM 1030 O O . ALA A 1 140 ? 40.306 10.749 31.230 1.00 10.12 185 ALA A O 1
ATOM 1032 N N . HIS A 1 141 ? 42.061 10.478 29.853 1.00 9.48 186 HIS A N 1
ATOM 1033 C CA . HIS A 1 141 ? 41.311 9.655 28.915 1.00 9.10 186 HIS A CA 1
ATOM 1034 C C . HIS A 1 141 ? 41.073 8.329 29.626 1.00 9.21 186 HIS A C 1
ATOM 1035 O O . HIS A 1 141 ? 42.025 7.697 30.084 1.00 9.47 186 HIS A O 1
ATOM 1042 N N . LEU A 1 142 ? 39.819 7.896 29.698 1.00 8.70 187 LEU A N 1
ATOM 1043 C CA . LEU A 1 142 ? 39.499 6.643 30.377 1.00 9.13 187 LEU A CA 1
ATOM 1044 C C . LEU A 1 142 ? 38.818 5.632 29.476 1.00 8.82 187 LEU A C 1
ATOM 1045 O O . LEU A 1 142 ? 39.002 4.421 29.630 1.00 9.33 187 LEU A O 1
ATOM 1050 N N . CYS A 1 143 ? 38.031 6.128 28.532 1.00 8.64 188 CYS A N 1
ATOM 1051 C CA . CYS A 1 143 ? 37.310 5.245 27.635 1.00 8.59 188 CYS A CA 1
ATOM 1052 C C . CYS A 1 143 ? 37.126 5.819 26.248 1.00 8.11 188 CYS A C 1
ATOM 1053 O O . CYS A 1 143 ? 37.205 7.032 26.042 1.00 8.25 188 CYS A O 1
ATOM 1056 N N . GLY A 1 144 ? 36.863 4.932 25.297 1.00 7.57 189 GLY A N 1
ATOM 1057 C CA . GLY A 1 144 ? 36.342 5.365 24.017 1.00 7.24 189 GLY A CA 1
ATOM 1058 C C . GLY A 1 144 ? 34.829 5.387 23.952 1.00 6.85 189 GLY A C 1
ATOM 1059 O O . GLY A 1 144 ? 34.136 5.036 24.909 1.00 7.05 189 GLY A O 1
ATOM 1060 N N . GLY A 1 145 ? 34.326 5.840 22.812 1.00 7.00 190 GLY A N 1
ATOM 1061 C CA . GLY A 1 145 ? 32.899 5.904 22.582 1.00 6.73 190 GLY A CA 1
ATOM 1062 C C . GLY A 1 145 ? 32.664 6.073 21.095 1.00 6.78 190 GLY A C 1
ATOM 1063 O O . GLY A 1 145 ? 33.590 6.412 20.355 1.00 6.35 190 GLY A O 1
ATOM 1064 N N . SER A 1 146 ? 31.439 5.809 20.651 1.00 7.05 191 SER A N 1
ATOM 1065 C CA . SER A 1 146 ? 31.093 5.941 19.236 1.00 7.17 191 SER A CA 1
ATOM 1066 C C . SER A 1 146 ? 29.863 6.814 19.082 1.00 7.12 191 SER A C 1
ATOM 1067 O O . SER A 1 146 ? 28.828 6.563 19.702 1.00 7.75 191 SER A O 1
ATOM 1070 N N . LEU A 1 147 ? 29.967 7.821 18.223 1.00 7.15 192 LEU A N 1
ATOM 1071 C CA . LEU A 1 147 ? 28.854 8.724 17.975 1.00 7.08 192 LEU A CA 1
ATOM 1072 C C . LEU A 1 147 ? 27.753 8.040 17.176 1.00 7.07 192 LEU A C 1
ATOM 1073 O O . LEU A 1 147 ? 28.025 7.411 16.156 1.00 6.92 192 LEU A O 1
ATOM 1078 N N . LEU A 1 148 ? 26.521 8.132 17.668 1.00 7.78 193 LEU A N 1
ATOM 1079 C CA . LEU A 1 148 ? 25.368 7.576 16.964 1.00 8.18 193 LEU A CA 1
ATOM 1080 C C . LEU A 1 148 ? 24.626 8.739 16.315 1.00 8.52 193 LEU A C 1
ATOM 1081 O O . LEU A 1 148 ? 23.753 8.543 15.470 1.00 8.85 193 LEU A O 1
ATOM 1086 N N . SER A 1 149 ? 24.990 9.949 16.733 1.00 8.84 194 SER A N 1
ATOM 1087 C CA . SER A 1 149 ? 24.425 11.193 16.213 1.00 9.13 194 SER A CA 1
ATOM 1088 C C . SER A 1 149 ? 25.336 12.317 16.700 1.00 9.49 194 SER A C 1
ATOM 1089 O O . SER A 1 149 ? 26.358 12.059 17.330 1.00 9.55 194 SER A O 1
ATOM 1092 N N . GLY A 1 150 ? 24.960 13.562 16.426 1.00 9.59 195 GLY A N 1
ATOM 1093 C CA . GLY A 1 150 ? 25.732 14.686 16.929 1.00 10.13 195 GLY A CA 1
ATOM 1094 C C . GLY A 1 150 ? 25.750 14.828 18.444 1.00 10.30 195 GLY A C 1
ATOM 1095 O O . GLY A 1 150 ? 26.688 15.402 19.003 1.00 10.50 195 GLY A O 1
ATOM 1096 N N . ASP A 1 151 ? 24.748 14.276 19.123 1.00 10.49 196 ASP A N 1
ATOM 1097 C CA . ASP A 1 151 ? 24.700 14.402 20.572 1.00 10.75 196 ASP A CA 1
ATOM 1098 C C . ASP A 1 151 ? 24.555 13.128 21.406 1.00 9.83 196 ASP A C 1
ATOM 1099 O O . ASP A 1 151 ? 24.418 13.210 22.620 1.00 9.59 196 ASP A O 1
ATOM 1104 N N . TRP A 1 152 ? 24.561 11.962 20.767 1.00 9.15 197 TRP A N 1
ATOM 1105 C CA . TRP A 1 152 ? 24.459 10.705 21.509 1.00 8.52 197 TRP A CA 1
ATOM 1106 C C . TRP A 1 152 ? 25.643 9.808 21.180 1.00 8.41 197 TRP A C 1
ATOM 1107 O O . TRP A 1 152 ? 25.992 9.634 20.016 1.00 8.13 197 TRP A O 1
ATOM 1118 N N . VAL A 1 153 ? 26.273 9.276 22.225 1.00 8.03 198 VAL A N 1
ATOM 1119 C CA . VAL A 1 153 ? 27.437 8.403 22.102 1.00 7.86 198 VAL A CA 1
ATOM 1120 C C . VAL A 1 153 ? 27.178 7.049 22.763 1.00 7.70 198 VAL A C 1
ATOM 1121 O O . VAL A 1 153 ? 26.629 6.993 23.862 1.00 8.13 198 VAL A O 1
ATOM 1125 N N . LEU A 1 154 ? 27.547 5.963 22.086 1.00 7.22 199 LEU A N 1
ATOM 1126 C CA . LEU A 1 154 ? 27.395 4.626 22.665 1.00 7.16 199 LEU A CA 1
ATOM 1127 C C . LEU A 1 154 ? 28.764 4.240 23.232 1.00 7.27 199 LEU A C 1
ATOM 1128 O O . LEU A 1 154 ? 29.789 4.394 22.559 1.00 7.42 199 LEU A O 1
ATOM 1133 N N . THR A 1 155 ? 28.774 3.731 24.461 1.00 7.27 200 THR A N 1
ATOM 1134 C CA . THR A 1 155 ? 30.015 3.340 25.131 1.00 7.50 200 THR A CA 1
ATOM 1135 C C . THR A 1 155 ? 29.755 2.150 26.069 1.00 7.57 200 THR A C 1
ATOM 1136 O O . THR A 1 155 ? 28.740 1.471 25.932 1.00 7.94 200 THR A O 1
ATOM 1140 N N . ALA A 1 156 ? 30.684 1.875 26.982 1.00 7.91 201 ALA A N 1
ATOM 1141 C CA . ALA A 1 156 ? 30.534 0.761 27.919 1.00 7.95 201 ALA A CA 1
ATOM 1142 C C . ALA A 1 156 ? 30.114 1.251 29.298 1.00 8.07 201 ALA A C 1
ATOM 1143 O O . ALA A 1 156 ? 30.589 2.283 29.774 1.00 8.34 201 ALA A O 1
ATOM 1145 N N . ALA A 1 157 ? 29.237 0.494 29.948 1.00 8.29 202 ALA A N 1
ATOM 1146 C CA . ALA A 1 157 ? 28.772 0.856 31.280 1.00 8.52 202 ALA A CA 1
ATOM 1147 C C . ALA A 1 157 ? 29.891 0.853 32.324 1.00 8.52 202 ALA A C 1
ATOM 1148 O O . ALA A 1 157 ? 29.863 1.644 33.270 1.00 8.69 202 ALA A O 1
ATOM 1150 N N . HIS A 1 158 ? 30.885 -0.015 32.152 1.00 8.63 203 HIS A N 1
ATOM 1151 C CA . HIS A 1 158 ? 31.971 -0.085 33.126 1.00 8.60 203 HIS A CA 1
ATOM 1152 C C . HIS A 1 158 ? 32.865 1.152 33.121 1.00 8.89 203 HIS A C 1
ATOM 1153 O O . HIS A 1 158 ? 33.756 1.285 33.956 1.00 8.40 203 HIS A O 1
ATOM 1160 N N . CYS A 1 159 ? 32.622 2.063 32.183 1.00 9.05 204 CYS A N 1
ATOM 1161 C CA . CYS A 1 159 ? 33.401 3.292 32.118 1.00 9.46 204 CYS A CA 1
ATOM 1162 C C . CYS A 1 159 ? 32.911 4.254 33.186 1.00 9.74 204 CYS A C 1
ATOM 1163 O O . CYS A 1 159 ? 33.496 5.316 33.395 1.00 9.94 204 CYS A O 1
ATOM 1166 N N . PHE A 1 160 ? 31.854 3.857 33.886 1.00 10.35 205 PHE A N 1
ATOM 1167 C CA . PHE A 1 160 ? 31.279 4.700 34.920 1.00 10.82 205 PHE A CA 1
ATOM 1168 C C . PHE A 1 160 ? 31.241 4.084 36.309 1.00 11.71 205 PHE A C 1
ATOM 1169 O O . PHE A 1 160 ? 30.168 3.890 36.883 1.00 11.94 205 PHE A O 1
ATOM 1177 N N . PRO A 1 161 ? 32.412 3.711 36.847 1.00 12.34 206 PRO A N 1
ATOM 1178 C CA . PRO A 1 161 ? 32.409 3.133 38.190 1.00 13.28 206 PRO A CA 1
ATOM 1179 C C . PRO A 1 161 ? 32.097 4.239 39.198 1.00 14.47 206 PRO A C 1
ATOM 1180 O O . PRO A 1 161 ? 32.044 5.414 38.830 1.00 14.26 206 PRO A O 1
ATOM 1184 N N . GLU A 1 162 ? 31.901 3.870 40.457 1.00 15.86 207 GLU A N 1
ATOM 1185 C CA . GLU A 1 162 ? 31.564 4.832 41.501 1.00 17.44 207 GLU A CA 1
ATOM 1186 C C . GLU A 1 162 ? 32.351 6.145 41.501 1.00 17.34 207 GLU A C 1
ATOM 1187 O O . GLU A 1 162 ? 31.769 7.217 41.664 1.00 17.62 207 GLU A O 1
ATOM 1193 N N . ARG A 1 163 ? 33.659 6.070 41.283 1.00 17.31 208 ARG A N 1
ATOM 1194 C CA . ARG A 1 163 ? 34.493 7.269 41.300 1.00 17.38 208 ARG A CA 1
ATOM 1195 C C . ARG A 1 163 ? 34.450 8.183 40.080 1.00 16.56 208 ARG A C 1
ATOM 1196 O O . ARG A 1 163 ? 35.055 9.254 40.093 1.00 16.31 208 ARG A O 1
ATOM 1204 N N . ASN A 1 164 ? 33.749 7.775 39.029 1.00 15.61 209 ASN A N 1
ATOM 1205 C CA . ASN A 1 164 ? 33.666 8.599 37.826 1.00 14.73 209 ASN A CA 1
ATOM 1206 C C . ASN A 1 164 ? 32.211 8.851 37.451 1.00 14.32 209 ASN A C 1
ATOM 1207 O O . ASN A 1 164 ? 31.802 8.573 36.325 1.00 13.65 209 ASN A O 1
ATOM 1212 N N . ARG A 1 165 ? 31.434 9.398 38.383 1.00 13.86 210 ARG A N 1
ATOM 1213 C CA . ARG A 1 165 ? 30.021 9.645 38.118 1.00 14.14 210 ARG A CA 1
ATOM 1214 C C . ARG A 1 165 ? 29.537 11.085 38.226 1.00 13.98 210 ARG A C 1
ATOM 1215 O O . ARG A 1 165 ? 28.343 11.345 38.091 1.00 14.43 210 ARG A O 1
ATOM 1223 N N . VAL A 1 166 ? 30.443 12.022 38.488 1.00 13.70 211 VAL A N 1
ATOM 1224 C CA . VAL A 1 166 ? 30.054 13.429 38.555 1.00 13.60 211 VAL A CA 1
ATOM 1225 C C . VAL A 1 166 ? 30.100 13.889 37.102 1.00 13.35 211 VAL A C 1
ATOM 1226 O O . VAL A 1 166 ? 31.176 14.096 36.544 1.00 13.48 211 VAL A O 1
ATOM 1230 N N . LEU A 1 167 ? 28.932 14.027 36.484 1.00 13.00 212 LEU A N 1
ATOM 1231 C CA . LEU A 1 167 ? 28.865 14.405 35.075 1.00 12.82 212 LEU A CA 1
ATOM 1232 C C . LEU A 1 167 ? 29.586 15.678 34.652 1.00 12.47 212 LEU A C 1
ATOM 1233 O O . LEU A 1 167 ? 30.107 15.753 33.539 1.00 12.45 212 LEU A O 1
ATOM 1238 N N . SER A 1 168 ? 29.650 16.666 35.539 1.00 12.23 213 SER A N 1
ATOM 1239 C CA . SER A 1 168 ? 30.323 17.919 35.214 1.00 12.10 213 SER A CA 1
ATOM 1240 C C . SER A 1 168 ? 31.825 17.732 35.030 1.00 12.01 213 SER A C 1
ATOM 1241 O O . SER A 1 168 ? 32.501 18.606 34.494 1.00 11.92 213 SER A O 1
ATOM 1244 N N . ARG A 1 169 ? 32.338 16.581 35.460 1.00 11.79 214 ARG A N 1
ATOM 1245 C CA . ARG A 1 169 ? 33.763 16.294 35.355 1.00 11.66 214 ARG A CA 1
ATOM 1246 C C . ARG A 1 169 ? 34.137 15.421 34.159 1.00 10.88 214 ARG A C 1
ATOM 1247 O O . ARG A 1 169 ? 35.304 15.079 33.973 1.00 10.27 214 ARG A O 1
ATOM 1255 N N . TRP A 1 170 ? 33.139 15.070 33.353 1.00 10.51 215 TRP A N 1
ATOM 1256 C CA . TRP A 1 170 ? 33.360 14.280 32.143 1.00 10.32 215 TRP A CA 1
ATOM 1257 C C . TRP A 1 170 ? 33.373 15.213 30.939 1.00 10.21 215 TRP A C 1
ATOM 1258 O O . TRP A 1 170 ? 32.690 16.236 30.928 1.00 10.40 215 TRP A O 1
ATOM 1269 N N . ARG A 1 171 ? 34.136 14.838 29.920 1.00 10.08 216 ARG A N 1
ATOM 1270 C CA . ARG A 1 171 ? 34.199 15.599 28.677 1.00 9.91 216 ARG A CA 1
ATOM 1271 C C . ARG A 1 171 ? 34.312 14.602 27.535 1.00 9.85 216 ARG A C 1
ATOM 1272 O O . ARG A 1 171 ? 34.875 13.518 27.702 1.00 9.77 216 ARG A O 1
ATOM 1280 N N . VAL A 1 172 ? 33.734 14.955 26.394 1.00 9.45 217 VAL A N 1
ATOM 1281 C CA . VAL A 1 172 ? 33.771 14.096 25.218 1.00 9.34 217 VAL A CA 1
ATOM 1282 C C . VAL A 1 172 ? 34.556 14.823 24.136 1.00 9.31 217 VAL A C 1
ATOM 1283 O O . VAL A 1 172 ? 34.148 15.885 23.661 1.00 9.58 217 VAL A O 1
ATOM 1287 N N . PHE A 1 173 ? 35.696 14.243 23.779 1.00 8.73 218 PHE A N 1
ATOM 1288 C CA . PHE A 1 173 ? 36.623 14.793 22.792 1.00 8.72 218 PHE A CA 1
ATOM 1289 C C . PHE A 1 173 ? 36.393 14.137 21.431 1.00 8.68 218 PHE A C 1
ATOM 1290 O O . PHE A 1 173 ? 36.505 12.922 21.298 1.00 8.60 218 PHE A O 1
ATOM 1298 N N . ALA A 1 174 ? 36.076 14.954 20.427 1.00 8.46 219 ALA A N 1
ATOM 1299 C CA . ALA A 1 174 ? 35.807 14.456 19.079 1.00 8.66 219 ALA A CA 1
ATOM 1300 C C . ALA A 1 174 ? 36.613 15.188 18.014 1.00 8.58 219 ALA A C 1
ATOM 1301 O O . ALA A 1 174 ? 37.115 16.284 18.241 1.00 8.57 219 ALA A O 1
ATOM 1303 N N . GLY A 1 175 ? 36.706 14.580 16.836 1.00 8.74 220 GLY A N 1
ATOM 1304 C CA . GLY A 1 175 ? 37.106 15.324 15.655 1.00 9.08 220 GLY A CA 1
ATOM 1305 C C . GLY A 1 175 ? 38.607 15.468 15.504 1.00 9.28 220 GLY A C 1
ATOM 1306 O O . GLY A 1 175 ? 39.076 16.283 14.711 1.00 9.62 220 GLY A O 1
ATOM 1307 N N . ALA A 1 176 ? 39.361 14.686 16.270 1.00 9.46 221 ALA A N 1
ATOM 1308 C CA . ALA A 1 176 ? 40.819 14.724 16.213 1.00 9.63 221 ALA A CA 1
ATOM 1309 C C . ALA A 1 176 ? 41.369 13.362 16.606 1.00 9.89 221 ALA A C 1
ATOM 1310 O O . ALA A 1 176 ? 40.736 12.633 17.372 1.00 10.38 221 ALA A O 1
ATOM 1312 N N . VAL A 1 177 ? 42.528 13.004 16.058 1.00 9.82 222 VAL A N 1
ATOM 1313 C CA . VAL A 1 177 ? 43.145 11.725 16.388 1.00 9.76 222 VAL A CA 1
ATOM 1314 C C . VAL A 1 177 ? 44.284 11.863 17.396 1.00 10.08 222 VAL A C 1
ATOM 1315 O O . VAL A 1 177 ? 44.640 10.898 18.063 1.00 9.55 222 VAL A O 1
ATOM 1319 N N . ALA A 1 178 ? 44.868 13.053 17.498 1.00 10.32 223 ALA A N 1
ATOM 1320 C CA . ALA A 1 178 ? 45.940 13.278 18.463 1.00 10.99 223 ALA A CA 1
ATOM 1321 C C . ALA A 1 178 ? 45.295 13.757 19.761 1.00 11.66 223 ALA A C 1
ATOM 1322 O O . ALA A 1 178 ? 44.577 14.754 19.764 1.00 12.21 223 ALA A O 1
ATOM 1324 N N . GLN A 1 179 ? 45.546 13.046 20.857 1.00 12.40 224 GLN A N 1
ATOM 1325 C 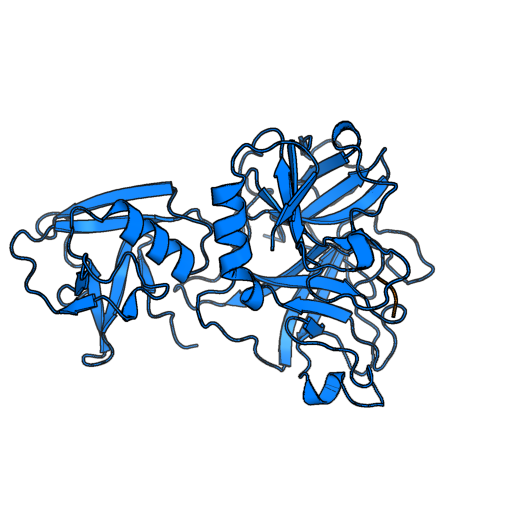CA . GLN A 1 179 ? 44.967 13.405 22.149 1.00 13.42 224 GLN A CA 1
ATOM 1326 C C . GLN A 1 179 ? 45.220 14.844 22.576 1.00 14.30 224 GLN A C 1
ATOM 1327 O O . GLN A 1 179 ? 44.332 15.497 23.119 1.00 14.38 224 GLN A O 1
ATOM 1333 N N . ALA A 1 180 ? 46.427 15.337 22.318 1.00 15.29 225 ALA A N 1
ATOM 1334 C CA . ALA A 1 180 ? 46.798 16.690 22.714 1.00 16.42 225 ALA A CA 1
ATOM 1335 C C . ALA A 1 180 ? 46.444 17.781 21.710 1.00 17.19 225 ALA A C 1
ATOM 1336 O O . ALA A 1 180 ? 46.838 18.936 21.885 1.00 17.80 225 ALA A O 1
ATOM 1338 N N . SER A 1 181 ? 45.700 17.426 20.667 1.00 17.60 226 SER A N 1
ATOM 1339 C CA . SER A 1 181 ? 45.314 18.401 19.655 1.00 18.67 226 SER A CA 1
ATOM 1340 C C . SER A 1 181 ? 44.304 19.427 20.155 1.00 19.32 226 SER A C 1
ATOM 1341 O O . SER A 1 181 ? 43.311 19.081 20.796 1.00 19.94 226 SER A O 1
ATOM 1344 N N . PRO A 1 182 ? 44.570 20.714 19.898 1.00 20.04 227 PRO A N 1
ATOM 1345 C CA . PRO A 1 182 ? 43.671 21.790 20.314 1.00 20.19 227 PRO A CA 1
ATOM 1346 C C . PRO A 1 182 ? 42.688 22.130 19.193 1.00 20.21 227 PRO A C 1
ATOM 1347 O O . PRO A 1 182 ? 41.948 23.109 19.278 1.00 20.67 227 PRO A O 1
ATOM 1351 N N . HIS A 1 183 ? 42.679 21.300 18.152 1.00 20.02 228 HIS A N 1
ATOM 1352 C CA . HIS A 1 183 ? 41.817 21.510 16.992 1.00 19.97 228 HIS A CA 1
ATOM 1353 C C . HIS A 1 183 ? 40.600 20.593 16.945 1.00 19.35 228 HIS A C 1
ATOM 1354 O O . HIS A 1 183 ? 39.810 20.646 16.000 1.00 19.71 228 HIS A O 1
ATOM 1361 N N . GLY A 1 184 ? 40.445 19.745 17.953 1.00 18.46 229 GLY A N 1
ATOM 1362 C CA . GLY A 1 184 ? 39.220 18.976 18.056 1.00 17.66 229 GLY A CA 1
ATOM 1363 C C . GLY A 1 184 ? 38.130 19.766 18.749 1.00 16.80 229 GLY A C 1
ATOM 1364 O O . GLY A 1 184 ? 38.224 20.988 18.891 1.00 17.19 229 GLY A O 1
ATOM 1365 N N . LEU A 1 185 ? 37.058 19.078 19.119 1.00 15.57 230 LEU A N 1
ATOM 1366 C CA . LEU A 1 185 ? 35.958 19.705 19.833 1.00 14.58 230 LEU A CA 1
ATOM 1367 C C . LEU A 1 185 ? 35.711 18.863 21.068 1.00 14.21 230 LEU A C 1
ATOM 1368 O O . LEU A 1 185 ? 35.769 17.635 21.010 1.00 14.23 230 LEU A O 1
ATOM 1373 N N . GLN A 1 186 ? 35.469 19.521 22.193 1.00 13.51 231 GLN A N 1
ATOM 1374 C CA . GLN A 1 186 ? 35.239 18.808 23.439 1.00 13.30 231 GLN A CA 1
ATOM 1375 C C . GLN A 1 186 ? 34.036 19.399 24.157 1.00 12.85 231 GLN A C 1
ATOM 1376 O O . GLN A 1 186 ? 34.057 20.555 24.582 1.00 13.06 231 GLN A O 1
ATOM 1382 N N . LEU A 1 187 ? 32.993 18.590 24.300 1.00 12.15 232 LEU A N 1
ATOM 1383 C CA . LEU A 1 187 ? 31.760 19.030 24.937 1.00 11.67 232 LEU A CA 1
ATOM 1384 C C . LEU A 1 187 ? 31.456 18.311 26.242 1.00 11.46 232 LEU A C 1
ATOM 1385 O O . LEU A 1 187 ? 32.029 17.260 26.540 1.00 11.25 232 LEU A O 1
ATOM 1390 N N . GLY A 1 188 ? 30.531 18.885 27.005 1.00 10.91 233 GLY A N 1
ATOM 1391 C CA . GLY A 1 188 ? 30.127 18.301 28.268 1.00 10.94 233 GLY A CA 1
ATOM 1392 C C . GLY A 1 188 ? 29.107 17.190 28.130 1.00 11.01 233 GLY A C 1
ATOM 1393 O O . GLY A 1 188 ? 28.665 16.861 27.027 1.00 10.86 233 GLY A O 1
ATOM 1394 N N . VAL A 1 189 ? 28.711 16.637 29.271 1.00 10.87 234 VAL A N 1
ATOM 1395 C CA . VAL A 1 189 ? 27.757 15.537 29.316 1.00 10.78 234 VAL A CA 1
ATOM 1396 C C . VAL A 1 189 ? 26.490 15.905 30.082 1.00 10.95 234 VAL A C 1
ATOM 1397 O O . VAL A 1 189 ? 26.551 16.382 31.215 1.00 11.48 234 VAL A O 1
ATOM 1401 N N . GLN A 1 190 ? 25.341 15.690 29.451 1.00 10.67 235 GLN A N 1
ATOM 1402 C CA . GLN A 1 190 ? 24.063 15.987 30.083 1.00 10.82 235 GLN A CA 1
ATOM 1403 C C . GLN A 1 190 ? 23.549 14.782 30.865 1.00 10.69 235 GLN A C 1
ATOM 1404 O O . GLN A 1 190 ? 23.012 14.923 31.965 1.00 10.67 235 GLN A O 1
ATOM 1410 N N . ALA A 1 191 ? 23.728 13.593 30.302 1.00 10.37 236 ALA A N 1
ATOM 1411 C CA . ALA A 1 191 ? 23.255 12.387 30.959 1.00 10.09 236 ALA A CA 1
ATOM 1412 C C . ALA A 1 191 ? 23.981 11.145 30.495 1.00 10.13 236 ALA A C 1
ATOM 1413 O O . ALA A 1 191 ? 24.553 11.110 29.408 1.00 9.50 236 ALA A O 1
ATOM 1415 N N . VAL A 1 192 ? 23.938 10.123 31.339 1.00 10.27 237 VAL A N 1
ATOM 1416 C CA . VAL A 1 192 ? 24.535 8.838 31.026 1.00 10.76 237 VAL A CA 1
ATOM 1417 C C . VAL A 1 192 ? 23.471 7.802 31.348 1.00 10.98 237 VAL A C 1
ATOM 1418 O O . VAL A 1 192 ? 23.023 7.701 32.488 1.00 11.36 237 VAL A O 1
ATOM 1422 N N . VAL A 1 193 ? 23.001 7.107 30.319 1.00 11.00 238 VAL A N 1
ATOM 1423 C CA . VAL A 1 193 ? 21.992 6.074 30.491 1.00 11.40 238 VAL A CA 1
ATOM 1424 C C . VAL A 1 193 ? 22.725 4.740 30.417 1.00 11.61 238 VAL A C 1
ATOM 1425 O O . VAL A 1 193 ? 23.191 4.341 29.350 1.00 11.31 238 VAL A O 1
ATOM 1429 N N . TYR A 1 194 ? 22.876 4.082 31.562 1.00 11.85 239 TYR A N 1
ATOM 1430 C CA . TYR A 1 194 ? 23.573 2.803 31.614 1.00 11.87 239 TYR A CA 1
ATOM 1431 C C . TYR A 1 194 ? 22.593 1.645 31.736 1.00 11.82 239 TYR A C 1
ATOM 1432 O O . TYR A 1 194 ? 21.503 1.791 32.293 1.00 11.46 239 TYR A O 1
ATOM 1441 N N . HIS A 1 195 ? 22.997 0.484 31.232 1.00 11.47 240 HIS A N 1
ATOM 1442 C CA . HIS A 1 195 ? 22.143 -0.697 31.275 1.00 11.27 240 HIS A CA 1
ATOM 1443 C C . HIS A 1 195 ? 21.922 -1.179 32.708 1.00 11.43 240 HIS A C 1
ATOM 1444 O O . HIS A 1 195 ? 22.879 -1.395 33.456 1.00 10.93 240 HIS A O 1
ATOM 1451 N N . GLY A 1 196 ? 20.655 -1.326 33.087 1.00 11.49 241 GLY A N 1
ATOM 1452 C CA . GLY A 1 196 ? 20.321 -1.734 34.442 1.00 11.90 241 GLY A CA 1
ATOM 1453 C C . GLY A 1 196 ? 20.703 -3.168 34.750 1.00 12.32 241 GLY A C 1
ATOM 1454 O O . GLY A 1 196 ? 20.693 -3.587 35.911 1.00 12.47 241 GLY A O 1
ATOM 1455 N N . GLY A 1 197 ? 21.032 -3.920 33.705 1.00 12.27 242 GLY A N 1
ATOM 1456 C CA . GLY A 1 197 ? 21.427 -5.307 33.866 1.00 12.73 242 GLY A CA 1
ATOM 1457 C C . GLY A 1 197 ? 22.925 -5.473 34.050 1.00 12.64 242 GLY A C 1
ATOM 1458 O O . GLY A 1 197 ? 23.422 -6.596 34.119 1.00 12.91 242 GLY A O 1
ATOM 1459 N N . TYR A 1 198 ? 23.662 -4.365 34.061 1.00 12.81 243 TYR A N 1
ATOM 1460 C CA . TYR A 1 198 ? 25.101 -4.445 34.270 1.00 13.17 243 TYR A CA 1
ATOM 1461 C C . TYR A 1 198 ? 25.305 -4.506 35.780 1.00 13.41 243 TYR A C 1
ATOM 1462 O O . TYR A 1 198 ? 25.386 -3.484 36.450 1.00 13.48 243 TYR A O 1
ATOM 1471 N N . LEU A 1 199 ? 25.387 -5.723 36.301 1.00 14.22 244 LEU A N 1
ATOM 1472 C CA . LEU A 1 199 ? 25.532 -5.955 37.733 1.00 14.97 244 LEU A CA 1
ATOM 1473 C C . LEU A 1 199 ? 26.675 -5.256 38.484 1.00 15.43 244 LEU A C 1
ATOM 1474 O O . LEU A 1 199 ? 26.481 -4.792 39.609 1.00 15.38 244 LEU A O 1
ATOM 1479 N N . PRO A 1 200 ? 27.874 -5.164 37.879 1.00 16.00 245 PRO A N 1
ATOM 1480 C CA . PRO A 1 200 ? 28.989 -4.507 38.569 1.00 16.44 245 PRO A CA 1
ATOM 1481 C C . PRO A 1 200 ? 28.784 -3.014 38.835 1.00 17.02 245 PRO A C 1
ATOM 1482 O O . PRO A 1 200 ? 29.580 -2.404 39.545 1.00 17.14 245 PRO A O 1
ATOM 1486 N N . PHE A 1 201 ? 27.739 -2.414 38.270 1.00 17.52 246 PHE A N 1
ATOM 1487 C CA . PHE A 1 201 ? 27.500 -0.991 38.510 1.00 18.25 246 PHE A CA 1
ATOM 1488 C C . PHE A 1 201 ? 27.188 -0.768 39.990 1.00 19.04 246 PHE A C 1
ATOM 1489 O O . PHE A 1 201 ? 27.655 0.196 40.596 1.00 19.21 246 PHE A O 1
ATOM 1497 N N . ARG A 1 202 ? 26.397 -1.672 40.562 1.00 20.16 247 ARG A N 1
ATOM 1498 C CA . ARG A 1 202 ? 26.023 -1.587 41.969 1.00 21.20 247 ARG A CA 1
ATOM 1499 C C . ARG A 1 202 ? 26.941 -2.426 42.860 1.00 21.82 247 ARG A C 1
ATOM 1500 O O . ARG A 1 202 ? 27.088 -2.147 44.051 1.00 21.96 247 ARG A O 1
ATOM 1508 N N . ASP A 1 203 ? 27.572 -3.437 42.272 1.00 22.72 248 ASP A N 1
ATOM 1509 C CA . ASP A 1 203 ? 28.490 -4.310 43.000 1.00 23.58 248 ASP A CA 1
ATOM 1510 C C . ASP A 1 203 ? 29.760 -4.462 42.169 1.00 24.01 248 ASP A C 1
ATOM 1511 O O . ASP A 1 203 ? 29.882 -5.390 41.374 1.00 24.08 248 ASP A O 1
ATOM 1516 N N . PRO A 1 204 ? 30.740 -3.566 42.372 1.00 24.65 249 PRO A N 1
ATOM 1517 C CA . PRO A 1 204 ? 32.012 -3.589 41.640 1.00 25.12 249 PRO A CA 1
ATOM 1518 C C . PRO A 1 204 ? 32.788 -4.897 41.790 1.00 25.51 249 PRO A C 1
ATOM 1519 O O . PRO A 1 204 ? 33.648 -5.211 40.964 1.00 25.36 249 PRO A O 1
ATOM 1523 N N . ASN A 1 205 ? 32.479 -5.662 42.833 1.00 25.83 250 ASN A N 1
ATOM 1524 C CA . ASN A 1 205 ? 33.150 -6.935 43.062 1.00 26.28 250 ASN A CA 1
ATOM 1525 C C . ASN A 1 205 ? 32.569 -8.048 42.195 1.00 26.20 250 ASN A C 1
ATOM 1526 O O . ASN A 1 205 ? 33.158 -9.123 42.073 1.00 26.43 250 ASN A O 1
ATOM 1531 N N . SER A 1 206 ? 31.417 -7.778 41.585 1.00 25.88 251 SER A N 1
ATOM 1532 C CA . SER A 1 206 ? 30.758 -8.747 40.718 1.00 25.46 251 SER A CA 1
ATOM 1533 C C . SER A 1 206 ? 31.625 -9.056 39.504 1.00 25.29 251 SER A C 1
ATOM 1534 O O . SER A 1 206 ? 32.239 -8.161 38.923 1.00 25.32 251 SER A O 1
ATOM 1537 N N . GLU A 1 207 ? 31.668 -10.330 39.132 1.00 24.92 252 GLU A N 1
ATOM 1538 C CA . GLU A 1 207 ? 32.456 -10.779 37.992 1.00 24.75 252 GLU A CA 1
ATOM 1539 C C . GLU A 1 207 ? 31.579 -10.980 36.757 1.00 23.78 252 GLU A C 1
ATOM 1540 O O . GLU A 1 207 ? 32.069 -11.340 35.692 1.00 23.61 252 GLU A O 1
ATOM 1546 N N . GLU A 1 208 ? 30.276 -10.771 36.904 1.00 22.70 253 GLU A N 1
ATOM 1547 C CA . GLU A 1 208 ? 29.360 -10.939 35.783 1.00 21.73 253 GLU A CA 1
ATOM 1548 C C . GLU A 1 208 ? 29.314 -9.642 34.981 1.00 20.54 253 GLU A C 1
ATOM 1549 O O . GLU A 1 208 ? 28.703 -8.661 35.402 1.00 20.57 253 GLU A O 1
ATOM 1555 N N . ASN A 1 209 ? 29.956 -9.655 33.816 1.00 18.86 254 ASN A N 1
ATOM 1556 C CA . ASN A 1 209 ? 30.047 -8.462 32.982 1.00 17.49 254 ASN A CA 1
ATOM 1557 C C . ASN A 1 209 ? 29.076 -8.307 31.820 1.00 16.23 254 ASN A C 1
ATOM 1558 O O . ASN A 1 209 ? 29.291 -7.458 30.956 1.00 15.74 254 ASN A O 1
ATOM 1563 N N . SER A 1 210 ? 28.010 -9.098 31.791 1.00 14.87 255 SER A N 1
ATOM 1564 C CA . SER A 1 210 ? 27.037 -8.974 30.711 1.00 13.92 255 SER A CA 1
ATOM 1565 C C . SER A 1 210 ? 26.373 -7.603 30.751 1.00 13.23 255 SER A C 1
ATOM 1566 O O . SER A 1 210 ? 26.312 -6.962 31.806 1.00 13.37 255 SER A O 1
ATOM 1569 N N . ASN A 1 211 ? 25.906 -7.151 29.588 1.00 12.07 256 ASN A N 1
ATOM 1570 C CA . ASN A 1 211 ? 25.224 -5.869 29.449 1.00 11.29 256 ASN A CA 1
ATOM 1571 C C . ASN A 1 211 ? 26.131 -4.666 29.673 1.00 10.58 256 ASN A C 1
ATOM 1572 O O . ASN A 1 211 ? 25.700 -3.635 30.200 1.00 10.03 256 ASN A O 1
ATOM 1577 N N . ASP A 1 212 ? 27.386 -4.794 29.255 1.00 9.87 257 ASP A N 1
ATOM 1578 C CA . ASP A 1 212 ? 28.350 -3.708 29.405 1.00 9.41 257 ASP A CA 1
ATOM 1579 C C . ASP A 1 212 ? 28.098 -2.711 28.282 1.00 9.25 257 ASP A C 1
ATOM 1580 O O . ASP A 1 212 ? 28.776 -2.721 27.252 1.00 9.26 257 ASP A O 1
ATOM 1585 N N . ILE A 1 213 ? 27.125 -1.833 28.497 1.00 8.68 258 ILE A N 1
ATOM 1586 C CA . ILE A 1 213 ? 26.747 -0.859 27.485 1.00 8.32 258 ILE A CA 1
ATOM 1587 C C . ILE A 1 213 ? 26.098 0.358 28.144 1.00 8.20 258 ILE A C 1
ATOM 1588 O O . ILE A 1 213 ? 25.444 0.245 29.183 1.00 8.15 258 ILE A O 1
ATOM 1593 N N . ALA A 1 214 ? 26.309 1.527 27.552 1.00 8.02 259 ALA A N 1
ATOM 1594 C CA . ALA A 1 214 ? 25.752 2.764 28.082 1.00 8.06 259 ALA A CA 1
ATOM 1595 C C . ALA A 1 214 ? 25.691 3.822 26.997 1.00 8.20 259 ALA A C 1
ATOM 1596 O O . ALA A 1 214 ? 26.417 3.749 26.005 1.00 8.00 259 ALA A O 1
ATOM 1598 N N . LEU A 1 215 ? 24.796 4.783 27.185 1.00 8.12 260 LEU A N 1
ATOM 1599 C CA . LEU A 1 215 ? 24.628 5.889 26.255 1.00 8.37 260 LEU A CA 1
ATOM 1600 C C . LEU A 1 215 ? 25.004 7.190 26.945 1.00 8.88 260 LEU A C 1
ATOM 1601 O O . LEU A 1 215 ? 24.687 7.396 28.115 1.00 9.41 260 LEU A O 1
ATOM 1606 N N . VAL A 1 216 ? 25.689 8.063 26.218 1.00 8.73 261 VAL A N 1
ATOM 1607 C CA . VAL A 1 216 ? 26.090 9.355 26.754 1.00 9.09 261 VAL A CA 1
ATOM 1608 C C . VAL A 1 216 ? 25.423 10.443 25.922 1.00 9.32 261 VAL A C 1
ATOM 1609 O O . VAL A 1 216 ? 25.590 10.485 24.706 1.00 9.59 261 VAL A O 1
ATOM 1613 N N . HIS A 1 217 ? 24.632 11.292 26.572 1.00 9.49 262 HIS A N 1
ATOM 1614 C CA . HIS A 1 217 ? 23.973 12.394 25.882 1.00 10.11 262 HIS A CA 1
ATOM 1615 C C . HIS A 1 217 ? 24.797 13.654 26.141 1.00 10.10 262 HIS A C 1
ATOM 1616 O O . HIS A 1 217 ? 24.922 14.092 27.282 1.00 10.11 262 HIS A O 1
ATOM 1623 N N . LEU A 1 218 ? 25.377 14.218 25.085 1.00 10.65 263 LEU A N 1
ATOM 1624 C CA . LEU A 1 218 ? 26.191 15.424 25.210 1.00 11.46 263 LEU A CA 1
ATOM 1625 C C . LEU A 1 218 ? 25.328 16.624 25.574 1.00 12.01 263 LEU A C 1
ATOM 1626 O O . LEU A 1 218 ? 24.149 16.669 25.223 1.00 11.99 263 LEU A O 1
ATOM 1631 N N . SER A 1 219 ? 25.917 17.601 26.261 1.00 12.66 264 SER A N 1
ATOM 1632 C CA . SER A 1 219 ? 25.175 18.793 26.669 1.00 13.37 264 SER A CA 1
ATOM 1633 C C . SER A 1 219 ? 24.710 19.655 25.493 1.00 13.32 264 SER A C 1
ATOM 1634 O O . SER A 1 219 ? 23.798 20.472 25.631 1.00 13.04 264 SER A O 1
ATOM 1637 N N . SER A 1 220 ? 25.348 19.468 24.341 1.00 13.22 265 SER A N 1
ATOM 1638 C CA . SER A 1 220 ? 24.991 20.168 23.108 1.00 13.37 265 SER A CA 1
ATOM 1639 C C . SER A 1 220 ? 25.469 19.280 21.959 1.00 13.52 265 SER A C 1
ATOM 1640 O O . SER A 1 220 ? 26.321 18.409 22.150 1.00 13.04 265 SER A O 1
ATOM 1643 N N . PRO A 1 221 ? 24.901 19.457 20.759 1.00 13.82 266 PRO A N 1
ATOM 1644 C CA . PRO A 1 221 ? 25.314 18.627 19.626 1.00 13.75 266 PRO A CA 1
ATOM 1645 C C . PRO A 1 221 ? 26.606 19.070 18.945 1.00 13.63 266 PRO A C 1
ATOM 1646 O O . PRO A 1 221 ? 26.900 20.259 18.823 1.00 13.76 266 PRO A O 1
ATOM 1650 N N . LEU A 1 222 ? 27.382 18.084 18.516 1.00 13.18 267 LEU A N 1
ATOM 1651 C CA . LEU A 1 222 ? 28.621 18.332 17.800 1.00 13.05 267 LEU A CA 1
ATOM 1652 C C . LEU A 1 222 ? 28.255 18.540 16.342 1.00 13.32 267 LEU A C 1
ATOM 1653 O O . LEU A 1 222 ? 27.321 17.922 15.834 1.00 13.68 267 LEU A O 1
ATOM 1658 N N . PRO A 1 223 ? 28.959 19.445 15.652 1.00 13.48 268 PRO A N 1
ATOM 1659 C CA . PRO A 1 223 ? 28.622 19.635 14.243 1.00 13.47 268 PRO A CA 1
ATOM 1660 C C . PRO A 1 223 ? 29.160 18.447 13.440 1.00 13.55 268 PRO A C 1
ATOM 1661 O O . PRO A 1 223 ? 30.179 17.858 13.815 1.00 13.73 268 PRO A O 1
ATOM 1665 N N . LEU A 1 224 ? 28.448 18.043 12.393 1.00 13.27 269 LEU A N 1
ATOM 1666 C CA . LEU A 1 224 ? 28.909 16.928 11.577 1.00 13.12 269 LEU A CA 1
ATOM 1667 C C . LEU A 1 224 ? 29.805 17.484 10.479 1.00 12.89 269 LEU A C 1
ATOM 1668 O O . LEU A 1 224 ? 29.413 18.389 9.739 1.00 13.23 269 LEU A O 1
ATOM 1673 N N . THR A 1 225 ? 31.025 16.963 10.415 1.00 12.40 270 THR A N 1
ATOM 1674 C CA . THR A 1 225 ? 32.016 17.422 9.449 1.00 12.08 270 THR A CA 1
ATOM 1675 C C . THR A 1 225 ? 32.763 16.232 8.862 1.00 11.91 270 THR A C 1
ATOM 1676 O O . THR A 1 225 ? 32.374 15.081 9.066 1.00 12.09 270 THR A O 1
ATOM 1680 N N . GLU A 1 226 ? 33.852 16.500 8.148 1.00 11.58 271 GLU A N 1
ATOM 1681 C CA . GLU A 1 226 ? 34.633 15.413 7.573 1.00 11.19 271 GLU A CA 1
ATOM 1682 C C . GLU A 1 226 ? 35.415 14.679 8.667 1.00 10.52 271 GLU A C 1
ATOM 1683 O O . GLU A 1 226 ? 35.986 13.620 8.422 1.00 10.89 271 GLU A O 1
ATOM 1689 N N . TYR A 1 227 ? 35.414 15.232 9.879 1.00 10.15 272 TYR A N 1
ATOM 1690 C CA . TYR A 1 227 ? 36.132 14.613 10.989 1.00 9.48 272 TYR A CA 1
ATOM 1691 C C . TYR A 1 227 ? 35.206 14.108 12.091 1.00 9.19 272 TYR A C 1
ATOM 1692 O O . TYR A 1 227 ? 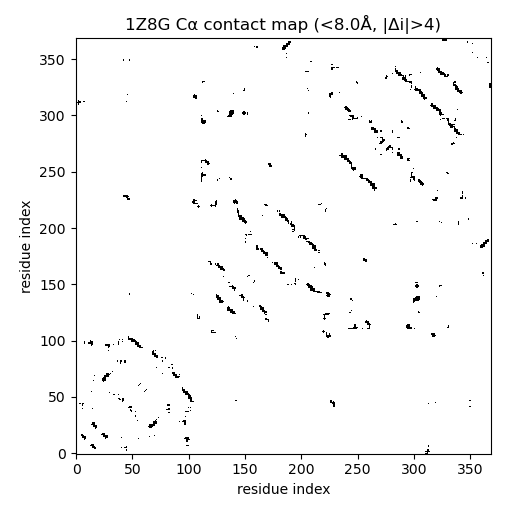35.655 13.435 13.017 1.00 8.82 272 TYR A O 1
ATOM 1701 N N . ILE A 1 228 ? 33.922 14.438 11.990 1.00 8.95 273 ILE A N 1
ATOM 1702 C CA . ILE A 1 228 ? 32.937 14.033 12.992 1.00 8.37 273 ILE A CA 1
ATOM 1703 C C . ILE A 1 228 ? 31.677 13.529 12.288 1.00 8.37 273 ILE A C 1
ATOM 1704 O O . ILE A 1 228 ? 30.955 14.299 11.662 1.00 7.90 273 ILE A O 1
ATOM 1709 N N . GLN A 1 229 ? 31.416 12.230 12.400 1.00 8.14 274 GLN A N 1
ATOM 1710 C CA . GLN A 1 229 ? 30.252 11.614 11.766 1.00 8.20 274 GLN A CA 1
ATOM 1711 C C . GLN A 1 229 ? 29.754 10.462 12.621 1.00 8.20 274 GLN A C 1
ATOM 1712 O O . GLN A 1 229 ? 30.537 9.813 13.307 1.00 8.44 274 GLN A O 1
ATOM 1718 N N . PRO A 1 230 ? 28.443 10.195 12.589 1.00 8.28 275 PRO A N 1
ATOM 1719 C CA . PRO A 1 230 ? 27.914 9.083 13.381 1.00 8.36 275 PRO A CA 1
ATOM 1720 C C . PRO A 1 230 ? 28.133 7.756 12.654 1.00 8.51 275 PRO A C 1
ATOM 1721 O O . PRO A 1 230 ? 28.263 7.723 11.432 1.00 8.27 275 PRO A O 1
ATOM 1725 N N . VAL A 1 231 ? 28.226 6.673 13.417 1.00 8.47 276 VAL A N 1
ATOM 1726 C CA . VAL A 1 231 ? 28.408 5.342 12.854 1.00 8.20 276 VAL A CA 1
ATOM 1727 C C . VAL A 1 231 ? 27.026 4.684 12.814 1.00 8.07 276 VAL A C 1
ATOM 1728 O O . VAL A 1 231 ? 26.133 5.066 13.568 1.00 8.54 276 VAL A O 1
ATOM 1732 N N . CYS A 1 232 ? 26.825 3.736 11.905 1.00 8.11 277 CYS A N 1
ATOM 1733 C CA . CYS A 1 232 ? 25.534 3.069 11.819 1.00 8.35 277 CYS A CA 1
ATOM 1734 C C . CYS A 1 232 ? 25.456 1.916 12.803 1.00 8.20 277 CYS A C 1
ATOM 1735 O O . CYS A 1 232 ? 26.452 1.527 13.409 1.00 8.33 277 CYS A O 1
ATOM 1738 N N . LEU A 1 233 ? 24.254 1.380 12.957 1.00 8.10 278 LEU A N 1
ATOM 1739 C CA . LEU A 1 233 ? 24.035 0.245 13.834 1.00 8.37 278 LEU A CA 1
ATOM 1740 C C . LEU A 1 233 ? 23.730 -0.945 12.944 1.00 8.20 278 LEU A C 1
ATOM 1741 O O . LEU A 1 233 ? 23.421 -0.779 11.760 1.00 8.29 278 LEU A O 1
ATOM 1746 N N . PRO A 1 234 ? 23.893 -2.168 13.471 1.00 8.26 279 PRO A N 1
ATOM 1747 C CA . PRO A 1 234 ? 23.581 -3.317 12.620 1.00 8.36 279 PRO A CA 1
ATOM 1748 C C . PRO A 1 234 ? 22.107 -3.234 12.227 1.00 8.66 279 PRO A C 1
ATOM 1749 O O . PRO A 1 234 ? 21.297 -2.710 12.993 1.00 8.83 279 PRO A O 1
ATOM 1753 N N . ALA A 1 235 ? 21.767 -3.688 11.027 1.00 8.71 280 ALA A N 1
ATOM 1754 C CA . ALA A 1 235 ? 20.377 -3.653 10.586 1.00 9.32 280 ALA A CA 1
ATOM 1755 C C . ALA A 1 235 ? 19.610 -4.766 11.296 1.00 9.86 280 ALA A C 1
ATOM 1756 O O . ALA A 1 235 ? 20.211 -5.716 11.801 1.00 10.04 280 ALA A O 1
ATOM 1758 N N . ALA A 1 236 ? 18.287 -4.655 11.337 1.00 10.18 281 ALA A N 1
ATOM 1759 C CA . ALA A 1 236 ? 17.479 -5.673 12.006 1.00 10.98 281 ALA A CA 1
ATOM 1760 C C . ALA A 1 236 ? 17.693 -7.051 11.385 1.00 11.65 281 ALA A C 1
ATOM 1761 O O . ALA A 1 236 ? 17.539 -7.235 10.181 1.00 11.98 281 ALA A O 1
ATOM 1763 N N . GLY A 1 237 ? 18.067 -8.017 12.217 1.00 12.11 282 GLY A N 1
ATOM 1764 C CA . GLY A 1 237 ? 18.286 -9.365 11.730 1.00 13.16 282 GLY A CA 1
ATOM 1765 C C . GLY A 1 237 ? 19.661 -9.595 11.131 1.00 13.45 282 GLY A C 1
ATOM 1766 O O . GLY A 1 237 ? 19.984 -10.715 10.734 1.00 13.87 282 GLY A O 1
ATOM 1767 N N . GLN A 1 238 ? 20.474 -8.545 11.056 1.00 13.86 283 GLN A N 1
ATOM 1768 C CA . GLN A 1 238 ? 21.815 -8.677 10.504 1.00 14.18 283 GLN A CA 1
ATOM 1769 C C . GLN A 1 238 ? 22.692 -9.459 11.470 1.00 14.87 283 GLN A C 1
ATOM 1770 O O . GLN A 1 238 ? 22.923 -9.033 12.603 1.00 15.25 283 GLN A O 1
ATOM 1776 N N . ALA A 1 239 ? 23.176 -10.608 11.013 1.00 15.59 284 ALA A N 1
ATOM 1777 C CA . ALA A 1 239 ? 24.006 -11.464 11.841 1.00 16.07 284 ALA A CA 1
ATOM 1778 C C . ALA A 1 239 ? 25.481 -11.090 11.854 1.00 16.12 284 ALA A C 1
ATOM 1779 O O . ALA A 1 239 ? 25.987 -10.451 10.936 1.00 15.91 284 ALA A O 1
ATOM 1781 N N . LEU A 1 240 ? 26.147 -11.481 12.933 1.00 16.39 285 LEU A N 1
ATOM 1782 C CA . LEU A 1 240 ? 27.574 -11.273 13.114 1.00 16.86 285 LEU A CA 1
ATOM 1783 C C . LEU A 1 240 ? 28.184 -12.481 12.403 1.00 16.99 285 LEU A C 1
ATOM 1784 O O . LEU A 1 240 ? 27.865 -13.617 12.743 1.00 17.48 285 LEU A O 1
ATOM 1789 N N . VAL A 1 241 ? 29.032 -12.252 11.407 1.00 17.07 286 VAL A N 1
ATOM 1790 C CA . VAL A 1 241 ? 29.618 -13.372 10.677 1.00 17.12 286 VAL A CA 1
ATOM 1791 C C . VAL A 1 241 ? 30.978 -13.823 11.197 1.00 16.72 286 VAL A C 1
ATOM 1792 O O . VAL A 1 241 ? 31.944 -13.062 11.194 1.00 16.31 286 VAL A O 1
ATOM 1796 N N . ASP A 1 242 ? 31.040 -15.074 11.646 1.00 16.67 287 ASP A N 1
ATOM 1797 C CA . ASP A 1 242 ? 32.281 -15.636 12.162 1.00 16.46 287 ASP A CA 1
ATOM 1798 C C . ASP A 1 242 ? 33.369 -15.561 11.107 1.00 15.86 287 ASP A C 1
ATOM 1799 O O . ASP A 1 242 ? 33.148 -15.898 9.941 1.00 16.10 287 ASP A O 1
ATOM 1804 N N . GLY A 1 243 ? 34.540 -15.091 11.519 1.00 15.05 288 GLY A N 1
ATOM 1805 C CA . GLY A 1 243 ? 35.664 -15.018 10.611 1.00 14.17 288 GLY A CA 1
ATOM 1806 C C . GLY A 1 243 ? 35.814 -13.682 9.913 1.00 13.75 288 GLY A C 1
ATOM 1807 O O . GLY A 1 243 ? 36.895 -13.368 9.422 1.00 13.59 288 GLY A O 1
ATOM 1808 N N . LYS A 1 244 ? 34.745 -12.890 9.858 1.00 13.51 289 LYS A N 1
ATOM 1809 C CA . LYS A 1 244 ? 34.834 -11.593 9.195 1.00 13.57 289 LYS A CA 1
ATOM 1810 C C . LYS A 1 244 ? 35.805 -10.678 9.928 1.00 13.19 289 LYS A C 1
ATOM 1811 O O . LYS A 1 244 ? 35.817 -10.620 11.158 1.00 13.01 289 LYS A O 1
ATOM 1817 N N . ILE A 1 245 ? 36.638 -9.987 9.160 1.00 12.79 290 ILE A N 1
ATOM 1818 C CA . ILE A 1 245 ? 37.624 -9.083 9.723 1.00 12.53 290 ILE A CA 1
ATOM 1819 C C . ILE A 1 245 ? 37.059 -7.678 9.842 1.00 12.25 290 ILE A C 1
ATOM 1820 O O . ILE A 1 245 ? 36.659 -7.064 8.852 1.00 12.84 290 ILE A O 1
ATOM 1825 N N . CYS A 1 246 ? 36.986 -7.189 11.071 1.00 11.53 291 CYS A N 1
ATOM 1826 C CA . CYS A 1 246 ? 36.480 -5.852 11.319 1.00 10.63 291 CYS A CA 1
ATOM 1827 C C . CYS A 1 246 ? 37.608 -5.032 11.923 1.00 9.88 291 CYS A C 1
ATOM 1828 O O . CYS A 1 246 ? 38.725 -5.526 12.078 1.00 9.82 291 CYS A O 1
ATOM 1831 N N . THR A 1 247 ? 37.319 -3.783 12.261 1.00 9.17 292 THR A N 1
ATOM 1832 C CA . THR A 1 247 ? 38.329 -2.898 12.815 1.00 8.63 292 THR A CA 1
ATOM 1833 C C . THR A 1 247 ? 37.952 -2.364 14.187 1.00 8.25 292 THR A C 1
ATOM 1834 O O . THR A 1 247 ? 36.795 -2.034 14.440 1.00 8.03 292 THR A O 1
ATOM 1838 N N . VAL A 1 248 ? 38.932 -2.319 15.082 1.00 7.97 293 VAL A N 1
ATOM 1839 C CA . VAL A 1 248 ? 38.722 -1.777 16.419 1.00 7.85 293 VAL A CA 1
ATOM 1840 C C . VAL A 1 248 ? 39.679 -0.591 16.550 1.00 7.42 293 VAL A C 1
ATOM 1841 O O . VAL A 1 248 ? 40.803 -0.635 16.046 1.00 7.65 293 VAL A O 1
ATOM 1845 N N . THR A 1 249 ? 39.205 0.502 17.143 1.00 7.42 294 THR A N 1
ATOM 1846 C CA . THR A 1 249 ? 40.042 1.690 17.300 1.00 7.45 294 THR A CA 1
ATOM 1847 C C . THR A 1 249 ? 40.020 2.211 18.730 1.00 7.35 294 THR A C 1
ATOM 1848 O O . THR A 1 249 ? 39.090 1.925 19.485 1.00 7.35 294 THR A O 1
ATOM 1852 N N . GLY A 1 250 ? 41.054 2.964 19.101 1.00 7.34 295 GLY A N 1
ATOM 1853 C CA . GLY A 1 250 ? 41.085 3.577 20.419 1.00 7.49 295 GLY A CA 1
ATOM 1854 C C . GLY A 1 250 ? 42.429 4.157 20.819 1.00 7.78 295 GLY A C 1
ATOM 1855 O O . GLY A 1 250 ? 43.435 3.972 20.124 1.00 7.68 295 GLY A O 1
ATOM 1856 N N . TRP A 1 251 ? 42.442 4.872 21.940 1.00 7.83 296 TRP A N 1
ATOM 1857 C CA . TRP A 1 251 ? 43.663 5.484 22.460 1.00 8.12 296 TRP A CA 1
ATOM 1858 C C . TRP A 1 251 ? 44.209 4.705 23.650 1.00 8.33 296 TRP A C 1
ATOM 1859 O O . TRP A 1 251 ? 45.035 5.217 24.402 1.00 8.86 296 TRP A O 1
ATOM 1870 N N . GLY A 1 252 ? 43.733 3.480 23.832 1.00 8.38 297 GLY A N 1
ATOM 1871 C CA . GLY A 1 252 ? 44.127 2.705 24.996 1.00 8.61 297 GLY A CA 1
ATOM 1872 C C . GLY A 1 252 ? 45.588 2.307 24.982 1.00 9.05 297 GLY A C 1
ATOM 1873 O O . GLY A 1 252 ? 46.315 2.598 24.033 1.00 8.93 297 GLY A O 1
ATOM 1874 N N . ASN A 1 253 ? 46.022 1.631 26.039 1.00 9.59 298 ASN A N 1
ATOM 1875 C CA . ASN A 1 253 ? 47.413 1.201 26.152 1.00 10.35 298 ASN A CA 1
ATOM 1876 C C . ASN A 1 253 ? 47.840 0.412 24.917 1.00 10.46 298 ASN A C 1
ATOM 1877 O O . ASN A 1 253 ? 47.094 -0.438 24.428 1.00 10.47 298 ASN A O 1
ATOM 1882 N N . THR A 1 254 ? 49.031 0.713 24.404 1.00 10.88 299 THR A N 1
ATOM 1883 C CA . THR A 1 254 ? 49.537 0.038 23.209 1.00 11.31 299 THR A CA 1
ATOM 1884 C C . THR A 1 254 ? 50.173 -1.318 23.509 1.00 11.70 299 THR A C 1
ATOM 1885 O O . THR A 1 254 ? 50.541 -2.062 22.602 1.00 11.41 299 THR A O 1
ATOM 1889 N N . GLN A 1 255 ? 50.295 -1.604 24.801 1.00 12.45 300 GLN A N 1
ATOM 1890 C CA . GLN A 1 255 ? 50.795 -2.862 25.350 1.00 13.05 300 GLN A CA 1
ATOM 1891 C C . GLN A 1 255 ? 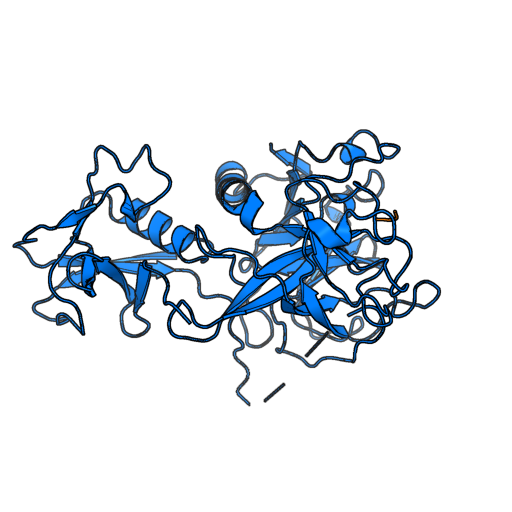50.187 -2.836 26.746 1.00 12.82 300 GLN A C 1
ATOM 1892 O O . GLN A 1 255 ? 49.968 -1.757 27.294 1.00 12.36 300 GLN A O 1
ATOM 1898 N N . TYR A 1 256 ? 49.875 -3.992 27.321 1.00 12.19 301 TYR A N 1
ATOM 1899 C CA . TYR A 1 256 ? 49.263 -3.985 28.642 1.00 12.37 301 TYR A CA 1
ATOM 1900 C C . TYR A 1 256 ? 50.030 -3.139 29.658 1.00 12.28 301 TYR A C 1
ATOM 1901 O O . TYR A 1 256 ? 49.429 -2.370 30.413 1.00 12.54 301 TYR A O 1
ATOM 1910 N N . TYR A 1 257 ? 51.350 -3.274 29.671 1.00 12.59 302 TYR A N 1
ATOM 1911 C CA . TYR A 1 257 ? 52.173 -2.514 30.605 1.00 12.71 302 TYR A CA 1
ATOM 1912 C C . TYR A 1 257 ? 52.714 -1.236 29.983 1.00 13.27 302 TYR A C 1
ATOM 1913 O O . TYR A 1 257 ? 53.555 -0.558 30.572 1.00 13.80 302 TYR A O 1
ATOM 1922 N N . GLY A 1 258 ? 52.207 -0.901 28.802 1.00 13.59 303 GLY A N 1
ATOM 1923 C CA . GLY A 1 258 ? 52.616 0.320 28.135 1.00 13.98 303 GLY A CA 1
ATOM 1924 C C . GLY A 1 258 ? 51.705 1.490 28.446 1.00 14.44 303 GLY A C 1
ATOM 1925 O O . GLY A 1 258 ? 50.795 1.390 29.269 1.00 14.66 303 GLY A O 1
ATOM 1926 N N . GLN A 1 259 ? 51.950 2.610 27.781 1.00 14.70 304 GLN A N 1
ATOM 1927 C CA . GLN A 1 259 ? 51.147 3.802 27.994 1.00 14.88 304 GLN A CA 1
ATOM 1928 C C . GLN A 1 259 ? 50.075 3.921 26.928 1.00 14.37 304 GLN A C 1
ATOM 1929 O O . GLN A 1 259 ? 50.067 3.170 25.953 1.00 13.90 304 GLN A O 1
ATOM 1935 N N . GLN A 1 260 ? 49.168 4.868 27.124 1.00 14.00 305 GLN A N 1
ATOM 1936 C CA . GLN A 1 260 ? 48.107 5.108 26.157 1.00 13.79 305 GLN A CA 1
ATOM 1937 C C . GLN A 1 260 ? 48.721 5.693 24.898 1.00 13.26 305 GLN A C 1
ATOM 1938 O O . GLN A 1 260 ? 49.831 6.223 24.928 1.00 13.08 305 GLN A O 1
ATOM 1944 N N . ALA A 1 261 ? 48.004 5.579 23.788 1.00 12.52 306 ALA A N 1
ATOM 1945 C CA . ALA A 1 261 ? 48.478 6.113 22.522 1.00 12.39 306 ALA A CA 1
ATOM 1946 C C . ALA A 1 261 ? 48.249 7.619 22.483 1.00 12.15 306 ALA A C 1
ATOM 1947 O O . ALA A 1 261 ? 47.176 8.103 22.852 1.00 12.36 306 ALA A O 1
ATOM 1949 N N . GLY A 1 262 ? 49.263 8.356 22.043 1.00 11.72 307 GLY A N 1
ATOM 1950 C CA . GLY A 1 262 ? 49.077 9.767 21.746 1.00 11.44 307 GLY A CA 1
ATOM 1951 C C . GLY A 1 262 ? 48.213 10.006 20.522 1.00 11.19 307 GLY A C 1
ATOM 1952 O O . GLY A 1 262 ? 47.535 11.027 20.421 1.00 11.51 307 GLY A O 1
ATOM 1953 N N . VAL A 1 263 ? 48.249 9.066 19.584 1.00 10.56 308 VAL A N 1
ATOM 1954 C CA . VAL A 1 263 ? 47.470 9.166 18.356 1.00 10.14 308 VAL A CA 1
ATOM 1955 C C . VAL A 1 263 ? 46.557 7.948 18.271 1.00 9.64 308 VAL A C 1
ATOM 1956 O O . VAL A 1 263 ? 46.980 6.827 18.552 1.00 9.50 308 VAL A O 1
ATOM 1960 N N . LEU A 1 264 ? 45.301 8.177 17.899 1.00 9.19 309 LEU A N 1
ATOM 1961 C CA . LEU A 1 264 ? 44.318 7.106 17.786 1.00 8.66 309 LEU A CA 1
ATOM 1962 C C . LEU A 1 264 ? 44.888 5.936 16.994 1.00 8.77 309 LEU A C 1
ATOM 1963 O O . LEU A 1 264 ? 45.531 6.136 15.965 1.00 8.86 309 LEU A O 1
ATOM 1968 N N . GLN A 1 265 ? 44.687 4.725 17.507 1.00 8.67 310 GLN A N 1
ATOM 1969 C CA . GLN A 1 265 ? 45.178 3.513 16.856 1.00 8.70 310 GLN A CA 1
ATOM 1970 C C . GLN A 1 265 ? 44.055 2.741 16.188 1.00 9.01 310 GLN A C 1
ATOM 1971 O O . GLN A 1 265 ? 42.906 2.792 16.624 1.00 8.76 310 GLN A O 1
ATOM 1977 N N . GLU A 1 266 ? 44.404 2.010 15.135 1.00 9.33 311 GLU A N 1
ATOM 1978 C CA . GLU A 1 266 ? 43.439 1.172 14.445 1.00 9.75 311 GLU A CA 1
ATOM 1979 C C . GLU A 1 266 ? 44.050 -0.210 14.269 1.00 9.95 311 GLU A C 1
ATOM 1980 O O . GLU A 1 266 ? 45.259 -0.346 14.071 1.00 9.69 311 GLU A O 1
ATOM 1986 N N . ALA A 1 267 ? 43.213 -1.236 14.364 1.00 9.90 312 ALA A N 1
ATOM 1987 C CA . ALA A 1 267 ? 43.672 -2.611 14.211 1.00 10.34 312 ALA A CA 1
ATOM 1988 C C . ALA A 1 267 ? 42.558 -3.458 13.619 1.00 10.47 312 ALA A C 1
ATOM 1989 O O . ALA A 1 267 ? 41.381 -3.243 13.909 1.00 10.25 312 ALA A O 1
ATOM 1991 N N . ARG A 1 268 ? 42.932 -4.425 12.788 1.00 10.89 313 ARG A N 1
ATOM 1992 C CA . ARG A 1 268 ? 41.950 -5.310 12.183 1.00 11.72 313 ARG A CA 1
ATOM 1993 C C . ARG A 1 268 ? 41.994 -6.654 12.893 1.00 11.46 313 ARG A C 1
ATOM 1994 O O . ARG A 1 268 ? 43.067 -7.225 13.091 1.00 11.33 313 ARG A O 1
ATOM 2002 N N . VAL A 1 269 ? 40.824 -7.129 13.310 1.00 11.22 314 VAL A N 1
ATOM 2003 C CA . VAL A 1 269 ? 40.701 -8.403 14.012 1.00 11.25 314 VAL A CA 1
ATOM 2004 C C . VAL A 1 269 ? 39.465 -9.159 13.537 1.00 10.80 314 VAL A C 1
ATOM 2005 O O . VAL A 1 269 ? 38.422 -8.564 13.272 1.00 10.69 314 VAL A O 1
ATOM 2009 N N . PRO A 1 270 ? 39.582 -10.484 13.385 1.00 10.36 315 PRO A N 1
ATOM 2010 C CA . PRO A 1 270 ? 38.447 -11.293 12.935 1.00 10.15 315 PRO A CA 1
ATOM 2011 C C . PRO A 1 270 ? 37.543 -11.741 14.077 1.00 10.12 315 PRO A C 1
ATOM 2012 O O . PRO A 1 270 ? 37.988 -11.931 15.207 1.00 10.34 315 PRO A O 1
ATOM 2016 N N . ILE A 1 271 ? 36.271 -11.932 13.754 1.00 10.10 316 ILE A N 1
ATOM 2017 C CA . ILE A 1 271 ? 35.286 -12.389 14.718 1.00 10.20 316 ILE A CA 1
ATOM 2018 C C . ILE A 1 271 ? 35.530 -13.877 14.977 1.00 10.26 316 ILE A C 1
ATOM 2019 O O . ILE A 1 271 ? 35.779 -14.647 14.047 1.00 10.25 316 ILE A O 1
ATOM 2024 N N . ILE A 1 272 ? 35.498 -14.262 16.247 1.00 10.54 317 ILE A N 1
ATOM 2025 C CA . ILE A 1 272 ? 35.710 -15.652 16.644 1.00 10.85 317 ILE A CA 1
ATOM 2026 C C . ILE A 1 272 ? 34.381 -16.229 17.125 1.00 11.18 317 ILE A C 1
ATOM 2027 O O . ILE A 1 272 ? 33.641 -15.566 17.840 1.00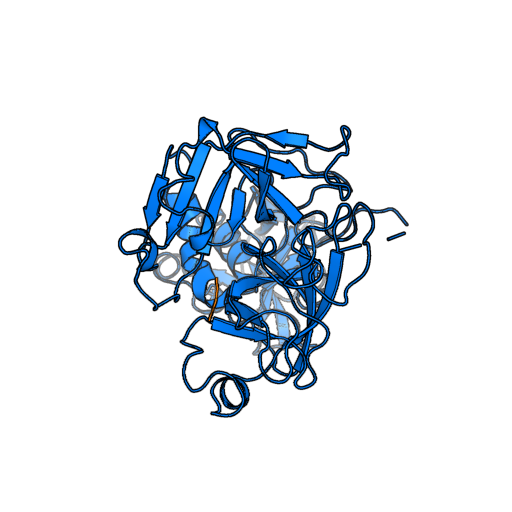 11.56 317 ILE A O 1
ATOM 2032 N N . SER A 1 273 ? 34.086 -17.469 16.740 1.00 11.57 318 SER A N 1
ATOM 2033 C CA . SER A 1 273 ? 32.836 -18.112 17.139 1.00 12.06 318 SER A CA 1
ATOM 2034 C C . SER A 1 273 ? 32.759 -18.373 18.639 1.00 12.39 318 SER A C 1
ATOM 2035 O O . SER A 1 273 ? 33.786 -18.540 19.301 1.00 12.00 318 SER A O 1
ATOM 2038 N N . ASN A 1 274 ? 31.538 -18.419 19.166 1.00 12.95 319 ASN A N 1
ATOM 2039 C CA . ASN A 1 274 ? 31.321 -18.686 20.586 1.00 13.79 319 ASN A CA 1
ATOM 2040 C C . ASN A 1 274 ? 31.820 -20.082 20.942 1.00 13.84 319 ASN A C 1
ATOM 2041 O O . ASN A 1 274 ? 32.335 -20.302 22.037 1.00 13.88 319 ASN A O 1
ATOM 2046 N N . ASP A 1 275 ? 31.644 -21.029 20.020 1.00 13.76 320 ASP A N 1
ATOM 2047 C CA . ASP A 1 275 ? 32.081 -22.403 20.252 1.00 13.64 320 ASP A CA 1
ATOM 2048 C C . ASP A 1 275 ? 33.567 -22.443 20.568 1.00 13.27 320 ASP A C 1
ATOM 2049 O O . ASP A 1 275 ? 33.995 -23.127 21.491 1.00 13.15 320 ASP A O 1
ATOM 2054 N N . VAL A 1 276 ? 34.350 -21.708 19.788 1.00 12.74 321 VAL A N 1
ATOM 2055 C CA . VAL A 1 276 ? 35.787 -21.652 19.992 1.00 12.61 321 VAL A CA 1
ATOM 2056 C C . VAL A 1 276 ? 36.144 -20.821 21.215 1.00 12.41 321 VAL A C 1
ATOM 2057 O O . VAL A 1 276 ? 36.888 -21.273 22.085 1.00 12.51 321 VAL A O 1
ATOM 2061 N N . CYS A 1 277 ? 35.587 -19.616 21.303 1.00 12.19 322 CYS A N 1
ATOM 2062 C CA . CYS A 1 277 ? 35.918 -18.734 22.413 1.00 12.31 322 CYS A CA 1
ATOM 2063 C C . CYS A 1 277 ? 35.534 -19.221 23.803 1.00 12.58 322 CYS A C 1
ATOM 2064 O O . CYS A 1 277 ? 36.176 -18.858 24.787 1.00 12.73 322 CYS A O 1
ATOM 2067 N N . ASN A 1 278 ? 34.491 -20.035 23.894 1.00 12.99 323 ASN A N 1
ATOM 2068 C CA . ASN A 1 278 ? 34.072 -20.555 25.191 1.00 13.63 323 ASN A CA 1
ATOM 2069 C C . ASN A 1 278 ? 34.779 -21.859 25.546 1.00 13.72 323 ASN A C 1
ATOM 2070 O O . ASN A 1 278 ? 34.573 -22.406 26.627 1.00 13.95 323 ASN A O 1
ATOM 2075 N N . GLY A 1 279 ? 35.629 -22.339 24.642 1.00 13.89 324 GLY A N 1
ATOM 2076 C CA . GLY A 1 279 ? 36.451 -23.502 24.932 1.00 13.99 324 GLY A CA 1
ATOM 2077 C C . GLY A 1 279 ? 37.432 -23.268 26.065 1.00 14.32 324 GLY A C 1
ATOM 2078 O O . GLY A 1 279 ? 37.821 -22.129 26.334 1.00 14.21 324 GLY A O 1
ATOM 2079 N N . ALA A 1 280 ? 37.856 -24.352 26.712 1.00 14.63 325 ALA A N 1
ATOM 2080 C CA . ALA A 1 280 ? 38.793 -24.276 27.831 1.00 14.78 325 ALA A CA 1
ATOM 2081 C C . ALA A 1 280 ? 40.114 -23.572 27.523 1.00 15.08 325 ALA A C 1
ATOM 2082 O O . ALA A 1 280 ? 40.685 -22.920 28.397 1.00 15.24 325 ALA A O 1
ATOM 2084 N N . ASP A 1 281 ? 40.613 -23.724 26.298 1.00 15.33 326 ASP A N 1
ATOM 2085 C CA . ASP A 1 281 ? 41.869 -23.088 25.903 1.00 15.56 326 ASP A CA 1
ATOM 2086 C C . ASP A 1 281 ? 41.710 -21.581 25.737 1.00 15.17 326 ASP A C 1
ATOM 2087 O O . ASP A 1 281 ? 42.695 -20.842 25.726 1.00 15.38 326 ASP A O 1
ATOM 2092 N N . PHE A 1 282 ? 40.469 -21.131 25.598 1.00 14.69 327 PHE A N 1
ATOM 2093 C CA . PHE A 1 282 ? 40.201 -19.712 25.437 1.00 14.38 327 PHE A CA 1
ATOM 2094 C C . PHE A 1 282 ? 39.625 -19.114 26.717 1.00 14.19 327 PHE A C 1
ATOM 2095 O O . PHE A 1 282 ? 40.353 -18.954 27.695 1.00 14.11 327 PHE A O 1
ATOM 2103 N N . TYR A 1 283 ? 38.324 -18.837 26.747 1.00 13.96 328 TYR A N 1
ATOM 2104 C CA . TYR A 1 283 ? 37.723 -18.240 27.936 1.00 13.98 328 TYR A CA 1
ATOM 2105 C C . TYR A 1 283 ? 36.792 -19.123 28.755 1.00 14.77 328 TYR A C 1
ATOM 2106 O O . TYR A 1 283 ? 36.152 -18.647 29.692 1.00 15.27 328 TYR A O 1
ATOM 2115 N N . GLY A 1 284 ? 36.725 -20.406 28.424 1.00 15.36 329 GLY A N 1
ATOM 2116 C CA . GLY A 1 284 ? 36.197 -21.375 29.368 1.00 15.97 329 GLY A CA 1
ATOM 2117 C C . GLY A 1 284 ? 34.819 -21.037 29.912 1.00 16.54 329 GLY A C 1
ATOM 2118 O O . GLY A 1 284 ? 34.654 -20.831 31.115 1.00 16.71 329 GLY A O 1
ATOM 2119 N N . ASN A 1 285 ? 33.838 -20.945 29.016 1.00 16.99 330 ASN A N 1
ATOM 2120 C CA . ASN A 1 285 ? 32.451 -20.650 29.372 1.00 17.81 330 ASN A CA 1
ATOM 2121 C C . ASN A 1 285 ? 32.177 -19.253 29.929 1.00 17.56 330 ASN A C 1
ATOM 2122 O O . ASN A 1 285 ? 31.111 -19.014 30.496 1.00 17.94 330 ASN A O 1
ATOM 2127 N N . GLN A 1 286 ? 33.117 -18.330 29.750 1.00 17.00 331 GLN A N 1
ATOM 2128 C CA . GLN A 1 286 ? 32.945 -16.970 30.257 1.00 16.72 331 GLN A CA 1
ATOM 2129 C C . GLN A 1 286 ? 32.292 -16.019 29.256 1.00 16.19 331 GLN A C 1
ATOM 2130 O O . GLN A 1 286 ? 31.932 -14.898 29.612 1.00 15.96 331 GLN A O 1
ATOM 2136 N N . ILE A 1 287 ? 32.158 -16.456 28.006 1.00 15.53 332 ILE A N 1
ATOM 2137 C CA . ILE A 1 287 ? 31.537 -15.630 26.971 1.00 15.31 332 ILE A CA 1
ATOM 2138 C C . ILE A 1 287 ? 30.032 -15.870 27.025 1.00 15.60 332 ILE A C 1
ATOM 2139 O O . ILE A 1 287 ? 29.521 -16.854 26.487 1.00 15.63 332 ILE A O 1
ATOM 2144 N N . LYS A 1 288 ? 29.336 -14.968 27.709 1.00 15.88 333 LYS A N 1
ATOM 2145 C CA . LYS A 1 288 ? 27.893 -15.056 27.906 1.00 16.54 333 LYS A CA 1
ATOM 2146 C C . LYS A 1 288 ? 27.110 -14.511 26.722 1.00 16.64 333 LYS A C 1
ATOM 2147 O O . LYS A 1 288 ? 27.690 -13.977 25.776 1.00 16.49 333 LYS A O 1
ATOM 2153 N N . PRO A 1 289 ? 25.778 -14.697 26.727 1.00 16.87 334 PRO A N 1
ATOM 2154 C CA . PRO A 1 289 ? 24.993 -14.174 25.610 1.00 17.05 334 PRO A CA 1
ATOM 2155 C C . PRO A 1 289 ? 25.174 -12.662 25.528 1.00 16.55 334 PRO A C 1
ATOM 2156 O O . PRO A 1 289 ? 25.423 -12.004 26.541 1.00 17.57 334 PRO A O 1
ATOM 2160 N N . LYS A 1 290 ? 25.098 -12.130 24.317 1.00 16.25 335 LYS A N 1
ATOM 2161 C CA . LYS A 1 290 ? 25.255 -10.702 24.077 1.00 14.85 335 LYS A CA 1
ATOM 2162 C C . LYS A 1 290 ? 26.709 -10.230 24.178 1.00 13.97 335 LYS A C 1
ATOM 2163 O O . LYS A 1 290 ? 26.978 -9.034 24.267 1.00 13.33 335 LYS A O 1
ATOM 2169 N N . MET A 1 291 ? 27.631 -11.194 24.157 1.00 13.18 336 MET A N 1
ATOM 2170 C CA . MET A 1 291 ? 29.076 -10.946 24.183 1.00 12.13 336 MET A CA 1
ATOM 2171 C C . MET A 1 291 ? 29.670 -11.750 23.033 1.00 11.46 336 MET A C 1
ATOM 2172 O O . MET A 1 291 ? 29.104 -12.760 22.621 1.00 11.45 336 MET A O 1
ATOM 2177 N N . PHE A 1 292 ? 30.815 -11.317 22.523 1.00 10.81 337 PHE A N 1
ATOM 2178 C CA . PHE A 1 292 ? 31.492 -12.068 21.473 1.00 10.06 337 PHE A CA 1
ATOM 2179 C C . PHE A 1 292 ? 32.976 -11.753 21.475 1.00 9.92 337 PHE A C 1
ATOM 2180 O O . PHE A 1 292 ? 33.407 -10.742 22.027 1.00 9.56 337 PHE A O 1
ATOM 2188 N N . CYS A 1 293 ? 33.762 -12.651 20.896 1.00 9.83 338 CYS A N 1
ATOM 2189 C CA . CYS A 1 293 ? 35.199 -12.464 20.831 1.00 9.95 338 CYS A CA 1
ATOM 2190 C C . CYS A 1 293 ? 35.671 -12.076 19.451 1.00 9.82 338 CYS A C 1
ATOM 2191 O O . CYS A 1 293 ? 35.055 -12.419 18.443 1.00 9.97 338 CYS A O 1
ATOM 2194 N N . ALA A 1 294 ? 36.796 -11.378 19.421 1.00 9.93 339 ALA A N 1
ATOM 2195 C CA . ALA A 1 294 ? 37.415 -10.967 18.177 1.00 9.75 339 ALA A CA 1
ATOM 2196 C C . ALA A 1 294 ? 38.901 -10.804 18.451 1.00 10.02 339 ALA A C 1
ATOM 2197 O O . ALA A 1 294 ? 39.296 -10.285 19.498 1.00 9.74 339 ALA A O 1
ATOM 2199 N N . GLY A 1 295 ? 39.720 -11.293 17.526 1.00 10.57 340 GLY A N 1
ATOM 2200 C CA . GLY A 1 295 ? 41.142 -11.407 17.783 1.00 11.59 340 GLY A CA 1
ATOM 2201 C C . GLY A 1 295 ? 41.760 -12.562 17.021 1.00 12.17 340 GLY A C 1
ATOM 2202 O O . GLY A 1 295 ? 41.118 -13.168 16.162 1.00 12.50 340 GLY A O 1
ATOM 2203 N N . TYR A 1 296 ? 43.007 -12.877 17.348 1.00 13.11 341 TYR A N 1
ATOM 2204 C CA . TYR A 1 296 ? 43.722 -13.966 16.689 1.00 14.00 341 TYR A CA 1
ATOM 2205 C C . TYR A 1 296 ? 44.115 -15.030 17.703 1.00 14.51 341 TYR A C 1
ATOM 2206 O O . TYR A 1 296 ? 44.476 -14.716 18.832 1.00 14.49 341 TYR A O 1
ATOM 2215 N N . PRO A 1 297 ? 44.010 -16.314 17.330 1.00 15.29 342 PRO A N 1
ATOM 2216 C CA . PRO A 1 297 ? 44.397 -17.349 18.294 1.00 15.60 342 PRO A CA 1
ATOM 2217 C C . PRO A 1 297 ? 45.847 -17.143 18.726 1.00 15.65 342 PRO A C 1
ATOM 2218 O O . PRO A 1 297 ? 46.228 -17.469 19.845 1.00 15.51 342 PRO A O 1
ATOM 2222 N N . GLU A 1 298 ? 46.622 -16.521 17.840 1.00 15.91 343 GLU A N 1
ATOM 2223 C CA . GLU A 1 298 ? 48.031 -16.236 18.077 1.00 16.10 343 GLU A CA 1
ATOM 2224 C C . GLU A 1 298 ? 48.249 -15.001 18.954 1.00 15.77 343 GLU A C 1
ATOM 2225 O O . GLU A 1 298 ? 49.370 -14.735 19.398 1.00 15.97 343 GLU A O 1
ATOM 2231 N N . GLY A 1 299 ? 47.182 -14.239 19.183 1.00 15.05 344 GLY A N 1
ATOM 2232 C CA . GLY A 1 299 ? 47.305 -12.966 19.875 1.00 14.75 344 GLY A CA 1
ATOM 2233 C C . GLY A 1 299 ? 48.053 -11.929 19.059 1.00 14.29 344 GLY A C 1
ATOM 2234 O O . GLY A 1 299 ? 48.007 -11.948 17.827 1.00 14.78 344 GLY A O 1
ATOM 2235 N N . GLY A 1 300 ? 48.729 -11.012 19.744 1.00 13.61 345 GLY A N 1
ATOM 2236 C CA . GLY A 1 300 ? 49.499 -9.984 19.063 1.00 12.78 345 GLY A CA 1
ATOM 2237 C C . GLY A 1 300 ? 48.772 -8.701 18.702 1.00 12.17 345 GLY A C 1
ATOM 2238 O O . GLY A 1 300 ? 49.368 -7.627 18.734 1.00 12.49 345 GLY A O 1
ATOM 2239 N N . ILE A 1 301 ? 47.492 -8.809 18.355 1.00 11.37 346 ILE A N 1
ATOM 2240 C CA . ILE A 1 301 ? 46.678 -7.657 17.968 1.00 10.58 346 ILE A CA 1
ATOM 2241 C C . ILE A 1 301 ? 45.396 -7.737 18.786 1.00 10.21 346 ILE A C 1
ATOM 2242 O O . ILE A 1 301 ? 44.679 -8.732 18.719 1.00 10.18 346 ILE A O 1
ATOM 2247 N N . ASP A 1 302 ? 45.078 -6.670 19.514 1.00 9.76 347 ASP A N 1
ATOM 2248 C CA . ASP A 1 302 ? 43.918 -6.702 20.396 1.00 9.44 347 ASP A CA 1
ATOM 2249 C C . ASP A 1 302 ? 43.659 -5.308 20.971 1.00 9.27 347 ASP A C 1
ATOM 2250 O O . ASP A 1 302 ? 44.449 -4.388 20.764 1.00 9.04 347 ASP A O 1
ATOM 2255 N N . ALA A 1 303 ? 42.516 -5.146 21.633 1.00 9.32 348 ALA A N 1
ATOM 2256 C CA . ALA A 1 303 ? 42.184 -3.892 22.296 1.00 9.05 348 ALA A CA 1
ATOM 2257 C C . ALA A 1 303 ? 42.827 -4.018 23.682 1.00 9.32 348 ALA A C 1
ATOM 2258 O O . ALA A 1 303 ? 43.413 -5.054 24.004 1.00 9.48 348 ALA A O 1
ATOM 2260 N N . CYS A 1 304 ? 42.692 -2.997 24.520 1.00 8.97 349 CYS A N 1
ATOM 2261 C CA . CYS A 1 304 ? 43.305 -3.050 25.845 1.00 8.92 349 CYS A CA 1
ATOM 2262 C C . CYS A 1 304 ? 42.661 -2.018 26.759 1.00 8.74 349 CYS A C 1
ATOM 2263 O O . CYS A 1 304 ? 41.685 -1.378 26.379 1.00 8.80 349 CYS A O 1
ATOM 2266 N N . GLN A 1 305 ? 43.181 -1.872 27.975 1.00 8.61 350 GLN A N 1
ATOM 2267 C CA . GLN A 1 305 ? 42.630 -0.880 28.890 1.00 8.51 350 GLN A CA 1
ATOM 2268 C C . GLN A 1 305 ? 42.722 0.496 28.242 1.00 8.59 350 GLN A C 1
ATOM 2269 O O . GLN A 1 305 ? 43.663 0.777 27.494 1.00 9.33 350 GLN A O 1
ATOM 2275 N N . GLY A 1 306 ? 41.710 1.320 28.481 1.00 8.42 351 GLY A N 1
ATOM 2276 C CA . GLY A 1 306 ? 41.631 2.608 27.816 1.00 7.90 351 GLY A CA 1
ATOM 2277 C C . GLY A 1 306 ? 40.856 2.559 26.513 1.00 7.87 351 GLY A C 1
ATOM 2278 O O . GLY A 1 306 ? 40.518 3.599 25.955 1.00 7.63 351 GLY A O 1
ATOM 2279 N N . ASP A 1 307 ? 40.590 1.358 26.007 1.00 7.27 352 ASP A N 1
ATOM 2280 C CA . ASP A 1 307 ? 39.839 1.215 24.761 1.00 7.53 352 ASP A CA 1
ATOM 2281 C C . ASP A 1 307 ? 38.373 0.902 24.999 1.00 7.43 352 ASP A C 1
ATOM 2282 O O . ASP A 1 307 ? 37.562 0.994 24.083 1.00 7.17 352 ASP A O 1
ATOM 2287 N N . SER A 1 308 ? 38.026 0.516 26.221 1.00 7.83 353 SER A N 1
ATOM 2288 C CA . SER A 1 308 ? 36.639 0.180 26.523 1.00 8.04 353 SER A CA 1
ATOM 2289 C C . SER A 1 308 ? 35.638 1.232 26.082 1.00 8.15 353 SER A C 1
ATOM 2290 O O . SER A 1 308 ? 35.891 2.427 26.189 1.00 8.02 353 SER A O 1
ATOM 2293 N N . GLY A 1 309 ? 34.492 0.766 25.596 1.00 8.11 354 GLY A N 1
ATOM 2294 C CA . GLY A 1 309 ? 33.450 1.673 25.151 1.00 7.70 354 GLY A CA 1
ATOM 2295 C C . GLY A 1 309 ? 33.648 2.093 23.708 1.00 7.52 354 GLY A C 1
ATOM 2296 O O . GLY A 1 309 ? 32.731 2.629 23.077 1.00 7.25 354 GLY A O 1
ATOM 2297 N N . GLY A 1 310 ? 34.855 1.845 23.198 1.00 7.59 355 GLY A N 1
ATOM 2298 C CA . GLY A 1 310 ? 35.212 2.190 21.830 1.00 7.87 355 GLY A CA 1
ATOM 2299 C C . GLY A 1 310 ? 34.573 1.310 20.775 1.00 8.00 355 GLY A C 1
ATOM 2300 O O . GLY A 1 310 ? 34.059 0.238 21.083 1.00 8.60 355 GLY A O 1
ATOM 2301 N N . PRO A 1 311 ? 34.692 1.689 19.499 1.00 7.69 356 PRO A N 1
ATOM 2302 C CA . PRO A 1 311 ? 34.102 0.935 18.391 1.00 7.65 356 PRO A CA 1
ATOM 2303 C C . PRO A 1 311 ? 34.852 -0.268 17.831 1.00 7.59 356 PRO A C 1
ATOM 2304 O O . PRO A 1 311 ? 36.072 -0.263 17.654 1.00 7.82 356 PRO A O 1
ATOM 2308 N N . PHE A 1 312 ? 34.048 -1.273 17.497 1.00 7.92 357 PHE A N 1
ATOM 2309 C CA . PHE A 1 312 ? 34.481 -2.473 16.801 1.00 7.66 357 PHE A CA 1
ATOM 2310 C C . PHE A 1 312 ? 33.487 -2.355 15.642 1.00 7.85 357 PHE A C 1
ATOM 2311 O O . PHE A 1 312 ? 32.276 -2.562 15.809 1.00 7.87 357 PHE A O 1
ATOM 2319 N N . VAL A 1 313 ? 33.987 -1.903 14.500 1.00 7.78 358 VAL A N 1
ATOM 2320 C CA . VAL A 1 313 ? 33.138 -1.676 13.339 1.00 8.08 358 VAL A CA 1
ATOM 2321 C C . VAL A 1 313 ? 33.416 -2.592 12.154 1.00 8.41 358 VAL A C 1
ATOM 2322 O O . VAL A 1 313 ? 34.560 -2.947 11.882 1.00 8.73 358 VAL A O 1
ATOM 2326 N N . CYS A 1 314 ? 32.352 -2.961 11.449 1.00 8.84 359 CYS A N 1
ATOM 2327 C CA . CYS A 1 314 ? 32.458 -3.828 10.280 1.00 9.37 359 CYS A CA 1
ATOM 2328 C C . CYS A 1 314 ? 31.810 -3.112 9.101 1.00 9.58 359 CYS A C 1
ATOM 2329 O O . CYS A 1 314 ? 30.734 -2.527 9.239 1.00 9.42 359 CYS A O 1
ATOM 2332 N N . GLU A 1 315 ? 32.450 -3.178 7.939 1.00 9.65 360 GLU A N 1
ATOM 2333 C CA . GLU A 1 315 ? 31.919 -2.517 6.756 1.00 10.33 360 GLU A CA 1
ATOM 2334 C C . GLU A 1 315 ? 31.113 -3.472 5.881 1.00 10.19 360 GLU A C 1
ATOM 2335 O O . GLU A 1 315 ? 31.438 -4.654 5.770 1.00 10.21 360 GLU A O 1
ATOM 2341 N N . ASP A 1 316 ? 30.033 -2.962 5.301 1.00 9.85 361 ASP A N 1
ATOM 2342 C CA . ASP A 1 316 ? 29.212 -3.761 4.399 1.00 10.18 361 ASP A CA 1
ATOM 2343 C C . ASP A 1 316 ? 28.562 -2.850 3.372 1.00 10.33 361 ASP A C 1
ATOM 2344 O O . ASP A 1 316 ? 28.639 -1.624 3.475 1.00 10.11 361 ASP A O 1
ATOM 2349 N N . SER A 1 317 ? 27.936 -3.457 2.373 1.00 10.67 362 SER A N 1
ATOM 2350 C CA . SER A 1 317 ? 27.268 -2.704 1.323 1.00 11.19 362 SER A CA 1
ATOM 2351 C C . SER A 1 317 ? 25.828 -3.167 1.178 1.00 11.13 362 SER A C 1
ATOM 2352 O O . SER A 1 317 ? 25.246 -3.048 0.101 1.00 11.62 362 SER A O 1
ATOM 2355 N N . ILE A 1 318 ? 25.237 -3.671 2.260 1.00 10.83 363 ILE A N 1
ATOM 2356 C CA . ILE A 1 318 ? 23.862 -4.149 2.178 1.00 10.77 363 ILE A CA 1
ATOM 2357 C C . ILE A 1 318 ? 22.853 -3.034 1.908 1.00 10.81 363 ILE A C 1
ATOM 2358 O O . ILE A 1 318 ? 21.728 -3.307 1.498 1.00 10.69 363 ILE A O 1
ATOM 2363 N N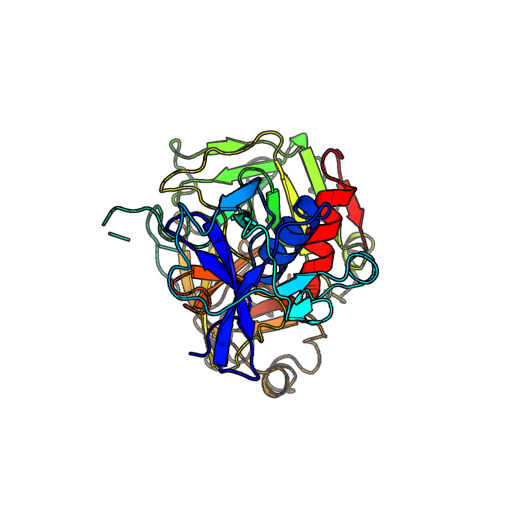 . SER A 1 319 ? 23.271 -1.783 2.095 1.00 10.63 364 SER A N 1
ATOM 2364 C CA . SER A 1 319 ? 22.397 -0.639 1.830 1.00 10.90 364 SER A CA 1
ATOM 2365 C C . SER A 1 319 ? 22.718 -0.007 0.468 1.00 11.48 364 SER A C 1
ATOM 2366 O O . SER A 1 319 ? 22.357 1.140 0.208 1.00 10.77 364 SER A O 1
ATOM 2369 N N . ARG A 1 320 ? 23.380 -0.775 -0.398 1.00 12.53 365 ARG A N 1
ATOM 2370 C CA . ARG A 1 320 ? 23.773 -0.332 -1.744 1.00 13.64 365 ARG A CA 1
ATOM 2371 C C . ARG A 1 320 ? 24.935 0.643 -1.798 1.00 14.08 365 ARG A C 1
ATOM 2372 O O . ARG A 1 320 ? 25.228 1.216 -2.849 1.00 14.47 365 ARG A O 1
ATOM 2380 N N . THR A 1 321 ? 25.567 0.869 -0.657 1.00 13.82 366 THR A N 1
ATOM 2381 C CA . THR A 1 321 ? 26.715 1.755 -0.588 1.00 13.81 366 THR A CA 1
ATOM 2382 C C . THR A 1 321 ? 27.484 1.317 0.648 1.00 13.07 366 THR A C 1
ATOM 2383 O O . THR A 1 321 ? 26.888 0.874 1.631 1.00 13.05 366 THR A O 1
ATOM 2387 N N . PRO A 1 322 ? 28.821 1.362 0.593 1.00 12.54 367 PRO A N 1
ATOM 2388 C CA . PRO A 1 322 ? 29.625 0.949 1.746 1.00 11.71 367 PRO A CA 1
ATOM 2389 C C . PRO A 1 322 ? 29.332 1.783 2.989 1.00 11.18 367 PRO A C 1
ATOM 2390 O O . PRO A 1 322 ? 29.308 3.009 2.931 1.00 11.45 367 PRO A O 1
ATOM 2394 N N . ARG A 1 323 ? 29.086 1.104 4.105 1.00 10.40 368 ARG A N 1
ATOM 2395 C CA . ARG A 1 323 ? 28.829 1.778 5.374 1.00 9.37 368 ARG A CA 1
ATOM 2396 C C . ARG A 1 323 ? 29.480 0.985 6.495 1.00 9.23 368 ARG A C 1
ATOM 2397 O O . ARG A 1 323 ? 29.547 -0.240 6.446 1.00 9.27 368 ARG A O 1
ATOM 2405 N N . TRP A 1 324 ? 29.978 1.695 7.499 1.00 8.57 369 TRP A N 1
ATOM 2406 C CA . TRP A 1 324 ? 30.578 1.052 8.654 1.00 8.47 369 TRP A CA 1
ATOM 2407 C C . TRP A 1 324 ? 29.498 0.959 9.720 1.00 8.17 369 TRP A C 1
ATOM 2408 O O . TRP A 1 324 ? 28.757 1.920 9.943 1.00 8.26 369 TRP A O 1
ATOM 2419 N N . ARG A 1 325 ? 29.405 -0.200 10.364 1.00 8.00 370 ARG A N 1
ATOM 2420 C CA . ARG A 1 325 ? 28.410 -0.418 11.404 1.00 8.18 370 ARG A CA 1
ATOM 2421 C C . ARG A 1 325 ? 29.066 -0.813 12.709 1.00 7.91 370 ARG A C 1
ATOM 2422 O O . ARG A 1 325 ? 30.023 -1.588 12.730 1.00 7.99 370 ARG A O 1
ATOM 2430 N N . LEU A 1 326 ? 28.539 -0.271 13.798 1.00 7.88 371 LEU A N 1
ATOM 2431 C CA . LEU A 1 326 ? 29.051 -0.560 15.134 1.00 7.87 371 LEU A CA 1
ATOM 2432 C C . LEU A 1 326 ? 28.507 -1.918 15.568 1.00 7.99 371 LEU A C 1
ATOM 2433 O O . LEU A 1 326 ? 27.362 -2.025 16.010 1.00 7.80 371 LEU A O 1
ATOM 2438 N N . CYS A 1 327 ? 29.334 -2.952 15.442 1.00 7.95 372 CYS A N 1
ATOM 2439 C CA . CYS A 1 327 ? 28.918 -4.307 15.786 1.00 8.52 372 CYS A CA 1
ATOM 2440 C C . CYS A 1 327 ? 29.357 -4.755 17.165 1.00 7.99 372 CYS A C 1
ATOM 2441 O O . CYS A 1 327 ? 28.765 -5.670 17.739 1.00 8.32 372 CYS A O 1
ATOM 2444 N N . GLY A 1 328 ? 30.394 -4.118 17.694 1.00 7.54 373 GLY A N 1
ATOM 2445 C CA . GLY A 1 328 ? 30.782 -4.399 19.059 1.00 7.34 373 GLY A CA 1
ATOM 2446 C C . GLY A 1 328 ? 31.298 -3.194 19.814 1.00 7.32 373 GLY A C 1
ATOM 2447 O O . GLY A 1 328 ? 31.620 -2.163 19.227 1.00 7.32 373 GLY A O 1
ATOM 2448 N N . ILE A 1 329 ? 31.324 -3.325 21.134 1.00 7.58 374 ILE A N 1
ATOM 2449 C CA . ILE A 1 329 ? 31.828 -2.284 22.022 1.00 7.71 374 ILE A CA 1
ATOM 2450 C C . ILE A 1 329 ? 32.930 -2.958 22.827 1.00 7.52 374 ILE A C 1
ATOM 2451 O O . ILE A 1 329 ? 32.705 -4.021 23.406 1.00 7.65 374 ILE A O 1
ATOM 2456 N N . VAL A 1 330 ? 34.119 -2.361 22.860 1.00 7.37 375 VAL A N 1
ATOM 2457 C CA . VAL A 1 330 ? 35.232 -2.947 23.617 1.00 7.18 375 VAL A CA 1
ATOM 2458 C C . VAL A 1 330 ? 34.792 -3.126 25.072 1.00 7.06 375 VAL A C 1
ATOM 2459 O O . VAL A 1 330 ? 34.393 -2.157 25.714 1.00 6.89 375 VAL A O 1
ATOM 2463 N N . SER A 1 331 ? 34.864 -4.355 25.586 1.00 7.15 376 SER A N 1
ATOM 2464 C CA . SER A 1 331 ? 34.436 -4.631 26.958 1.00 7.07 376 SER A CA 1
ATOM 2465 C C . SER A 1 331 ? 35.500 -5.178 27.914 1.00 7.22 376 SER A C 1
ATOM 2466 O O . SER A 1 331 ? 35.801 -4.548 28.924 1.00 7.32 376 SER A O 1
ATOM 2469 N N . TRP A 1 332 ? 36.045 -6.358 27.625 1.00 7.68 377 TRP A N 1
ATOM 2470 C CA . TRP A 1 332 ? 37.053 -6.940 28.509 1.00 8.11 377 TRP A CA 1
ATOM 2471 C C . TRP A 1 332 ? 37.975 -7.950 27.835 1.00 8.50 377 TRP A C 1
ATOM 2472 O O . TRP A 1 332 ? 37.799 -8.298 26.667 1.00 8.55 377 TRP A O 1
ATOM 2483 N N . GLY A 1 333 ? 38.969 -8.404 28.590 1.00 8.64 378 GLY A N 1
ATOM 2484 C CA . GLY A 1 333 ? 39.781 -9.525 28.164 1.00 8.77 378 GLY A CA 1
ATOM 2485 C C . GLY A 1 333 ? 40.765 -9.892 29.252 1.00 9.29 378 GLY A C 1
ATOM 2486 O O . GLY A 1 333 ? 40.849 -9.215 30.275 1.00 9.27 378 GLY A O 1
ATOM 2487 N N . THR A 1 334 ? 41.487 -10.986 29.056 1.00 9.41 379 THR A N 1
ATOM 2488 C CA . THR A 1 334 ? 42.484 -11.401 30.029 1.00 10.11 379 THR A CA 1
ATOM 2489 C C . THR A 1 334 ? 43.845 -10.927 29.536 1.00 10.17 379 THR A C 1
ATOM 2490 O O . THR A 1 334 ? 44.317 -11.366 28.491 1.00 10.64 379 THR A O 1
ATOM 2494 N N . GLY A 1 335 ? 44.437 -9.976 30.257 1.00 10.32 380 GLY A N 1
ATOM 2495 C CA . GLY A 1 335 ? 45.534 -9.196 29.707 1.00 10.29 380 GLY A CA 1
ATOM 2496 C C . GLY A 1 335 ? 45.182 -8.563 28.372 1.00 10.17 380 GLY A C 1
ATOM 2497 O O . GLY A 1 335 ? 44.028 -8.216 28.132 1.00 9.96 380 GLY A O 1
ATOM 2498 N N . CYS A 1 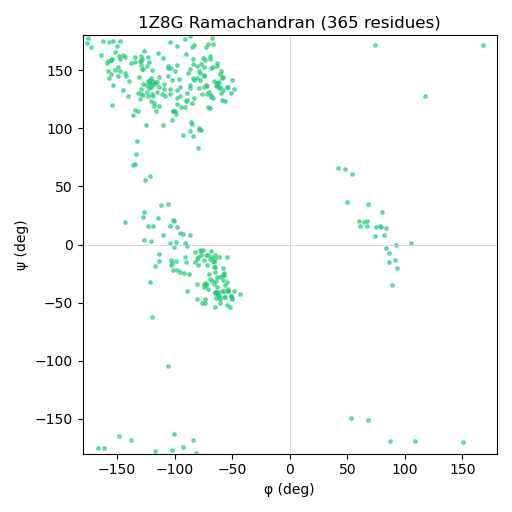336 ? 46.183 -8.384 27.517 1.00 10.10 381 CYS A N 1
ATOM 2499 C CA . CYS A 1 336 ? 45.970 -7.809 26.193 1.00 10.14 381 CYS A CA 1
ATOM 2500 C C . CYS A 1 336 ? 46.903 -8.459 25.186 1.00 10.45 381 CYS A C 1
ATOM 2501 O O . CYS A 1 336 ? 48.101 -8.601 25.433 1.00 10.50 381 CYS A O 1
ATOM 2504 N N . ALA A 1 337 ? 46.338 -8.849 24.049 1.00 10.67 382 ALA A N 1
ATOM 2505 C CA . ALA A 1 337 ? 47.087 -9.475 22.965 1.00 10.93 382 ALA A CA 1
ATOM 2506 C C . ALA A 1 337 ? 47.709 -10.832 23.290 1.00 11.29 382 ALA A C 1
ATOM 2507 O O . ALA A 1 337 ? 48.636 -11.265 22.608 1.00 11.60 382 ALA A O 1
ATOM 2509 N N . LEU A 1 338 ? 47.213 -11.500 24.326 1.00 11.32 383 LEU A N 1
ATOM 2510 C CA . LEU A 1 338 ? 47.735 -12.822 24.674 1.00 11.71 383 LEU A CA 1
ATOM 2511 C C . LEU A 1 338 ? 47.159 -13.858 23.720 1.00 11.80 383 LEU A C 1
ATOM 2512 O O . LEU A 1 338 ? 46.031 -13.719 23.244 1.00 11.50 383 LEU A O 1
ATOM 2517 N N . ALA A 1 339 ? 47.940 -14.894 23.435 1.00 11.69 384 ALA A N 1
ATOM 2518 C CA . ALA A 1 339 ? 47.476 -15.958 22.560 1.00 11.99 384 ALA A CA 1
ATOM 2519 C C . ALA A 1 339 ? 46.291 -16.629 23.243 1.00 12.18 384 ALA A C 1
ATOM 2520 O O . ALA A 1 339 ? 46.288 -16.807 24.464 1.00 12.18 384 ALA A O 1
ATOM 2522 N N . GLN A 1 340 ? 45.271 -16.955 22.456 1.00 12.23 385 GLN A N 1
ATOM 2523 C CA . GLN A 1 340 ? 44.066 -17.612 22.951 1.00 12.39 385 GLN A CA 1
ATOM 2524 C C . GLN A 1 340 ? 43.279 -16.847 24.019 1.00 11.82 385 GLN A C 1
ATOM 2525 O O . GLN A 1 340 ? 42.499 -17.427 24.774 1.00 11.47 385 GLN A O 1
ATOM 2531 N N . LYS A 1 341 ? 43.508 -15.540 24.089 1.00 11.45 386 LYS A N 1
ATOM 2532 C CA . LYS A 1 341 ? 42.785 -14.675 25.015 1.00 11.01 386 LYS A CA 1
ATOM 2533 C C . LYS A 1 341 ? 42.418 -13.434 24.206 1.00 10.53 386 LYS A C 1
ATOM 2534 O O . LYS A 1 341 ? 42.933 -12.337 24.442 1.00 10.36 386 LYS A O 1
ATOM 2540 N N . PRO A 1 342 ? 41.508 -13.597 23.231 1.00 9.81 387 PRO A N 1
ATOM 2541 C CA . PRO A 1 342 ? 41.083 -12.483 22.382 1.00 9.44 387 PRO A CA 1
ATOM 2542 C C . PRO A 1 342 ? 40.307 -11.426 23.145 1.00 8.86 387 PRO A C 1
ATOM 2543 O O . PRO A 1 342 ? 39.972 -11.600 24.315 1.00 9.31 387 PRO A O 1
ATOM 2547 N N . GLY A 1 343 ? 40.018 -10.321 22.473 1.00 8.58 388 GLY A N 1
ATOM 2548 C CA . GLY A 1 343 ? 39.185 -9.310 23.088 1.00 8.10 388 GLY A CA 1
ATOM 2549 C C . GLY A 1 343 ? 37.730 -9.724 23.130 1.00 8.09 388 GLY A C 1
ATOM 2550 O O . GLY A 1 343 ? 37.248 -10.428 22.237 1.00 8.08 388 GLY A O 1
ATOM 2551 N N . VAL A 1 344 ? 37.038 -9.325 24.191 1.00 7.82 389 VAL A N 1
ATOM 2552 C CA . VAL A 1 344 ? 35.625 -9.634 24.338 1.00 7.97 389 VAL A CA 1
ATOM 2553 C C . VAL A 1 344 ? 34.860 -8.331 24.157 1.00 8.05 389 VAL A C 1
ATOM 2554 O O . VAL A 1 344 ? 35.235 -7.296 24.712 1.00 8.15 389 VAL A O 1
ATOM 2558 N N . TYR A 1 345 ? 33.796 -8.394 23.363 1.00 8.21 390 TYR A N 1
ATOM 2559 C CA . TYR A 1 345 ? 32.996 -7.221 23.029 1.00 8.40 390 TYR A CA 1
ATOM 2560 C C . TYR A 1 345 ? 31.513 -7.401 23.294 1.00 8.71 390 TYR A C 1
ATOM 2561 O O . TYR A 1 345 ? 30.988 -8.510 23.220 1.00 9.03 390 TYR A O 1
ATOM 2570 N N . THR A 1 346 ? 30.834 -6.297 23.587 1.00 8.55 391 THR A N 1
ATOM 2571 C CA . THR A 1 346 ? 29.394 -6.331 23.798 1.00 8.71 391 THR A CA 1
ATOM 2572 C C . THR A 1 346 ? 28.795 -6.439 22.394 1.00 9.01 391 THR A C 1
ATOM 2573 O O . THR A 1 346 ? 29.191 -5.697 21.493 1.00 8.95 391 THR A O 1
ATOM 2577 N N . LYS A 1 347 ? 27.891 -7.394 22.193 1.00 9.36 392 LYS A N 1
ATOM 2578 C CA . LYS A 1 347 ? 27.264 -7.584 20.887 1.00 9.59 392 LYS A CA 1
ATOM 2579 C C . LYS A 1 347 ? 26.168 -6.542 20.686 1.00 9.40 392 LYS A C 1
ATOM 2580 O O . LYS A 1 347 ? 25.041 -6.706 21.149 1.00 9.25 392 LYS A O 1
ATOM 2586 N N . VAL A 1 348 ? 26.503 -5.478 19.965 1.00 9.32 393 VAL A N 1
ATOM 2587 C CA . VAL A 1 348 ? 25.575 -4.376 19.733 1.00 9.32 393 VAL A CA 1
ATOM 2588 C C . VAL A 1 348 ? 24.213 -4.745 19.146 1.00 9.79 393 VAL A C 1
ATOM 2589 O O . VAL A 1 348 ? 23.196 -4.182 19.547 1.00 9.54 393 VAL A O 1
ATOM 2593 N N . SER A 1 349 ? 24.179 -5.700 18.222 1.00 10.24 394 SER A N 1
ATOM 2594 C CA . SER A 1 349 ? 22.911 -6.100 17.611 1.00 11.09 394 SER A CA 1
ATOM 2595 C C . SER A 1 349 ? 21.890 -6.577 18.642 1.00 11.38 394 SER A C 1
ATOM 2596 O O . SER A 1 349 ? 20.680 -6.414 18.448 1.00 11.70 394 SER A O 1
ATOM 2599 N N . ASP A 1 350 ? 22.379 -7.153 19.739 1.00 11.54 395 ASP A N 1
ATOM 2600 C CA . ASP A 1 350 ? 21.504 -7.644 20.802 1.00 11.85 395 ASP A CA 1
ATOM 2601 C C . ASP A 1 350 ? 20.926 -6.525 21.662 1.00 11.59 395 ASP A C 1
ATOM 2602 O O . ASP A 1 350 ? 20.102 -6.785 22.539 1.00 11.86 395 ASP A O 1
ATOM 2607 N N . PHE A 1 351 ? 21.347 -5.288 21.410 1.00 11.17 396 PHE A N 1
ATOM 2608 C CA . PHE A 1 351 ? 20.857 -4.149 22.180 1.00 10.91 396 PHE A CA 1
ATOM 2609 C C . PHE A 1 351 ? 20.220 -3.066 21.313 1.00 10.99 396 PHE A C 1
ATOM 2610 O O . PHE A 1 351 ? 20.030 -1.941 21.763 1.00 10.86 396 PHE A O 1
ATOM 2618 N N . ARG A 1 352 ? 19.888 -3.407 20.070 1.00 11.39 397 ARG A N 1
ATOM 2619 C CA . ARG A 1 352 ? 19.266 -2.450 19.160 1.00 11.94 397 ARG A CA 1
ATOM 2620 C C . ARG A 1 352 ? 18.039 -1.770 19.769 1.00 11.97 397 AR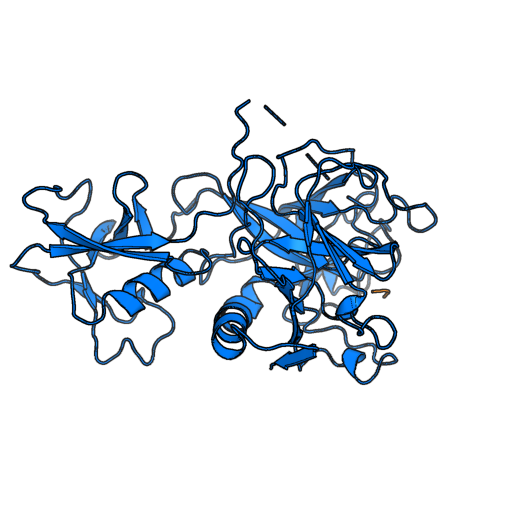G A C 1
ATOM 2621 O O . ARG A 1 352 ? 17.958 -0.543 19.818 1.00 11.66 397 ARG A O 1
ATOM 2629 N N . GLU A 1 353 ? 17.086 -2.564 20.242 1.00 12.30 398 GLU A N 1
ATOM 2630 C CA . GLU A 1 353 ? 15.876 -2.000 20.827 1.00 12.86 398 GLU A CA 1
ATOM 2631 C C . GLU A 1 353 ? 16.144 -1.229 22.111 1.00 12.21 398 GLU A C 1
ATOM 2632 O O . GLU A 1 353 ? 15.484 -0.227 22.387 1.00 12.00 398 GLU A O 1
ATOM 2638 N N . TRP A 1 354 ? 17.127 -1.682 22.882 1.00 11.55 399 TRP A N 1
ATOM 2639 C CA . TRP A 1 354 ? 17.489 -1.005 24.122 1.00 10.82 399 TRP A CA 1
ATOM 2640 C C . TRP A 1 354 ? 17.983 0.398 23.775 1.00 10.56 399 TRP A C 1
ATOM 2641 O O . TRP A 1 354 ? 17.644 1.372 24.446 1.00 10.34 399 TRP A O 1
ATOM 2652 N N . ILE A 1 355 ? 18.784 0.491 22.716 1.00 10.28 400 ILE A N 1
ATOM 2653 C CA . ILE A 1 355 ? 19.323 1.771 22.271 1.00 10.59 400 ILE A CA 1
ATOM 2654 C C . ILE A 1 355 ? 18.217 2.708 21.785 1.00 10.78 400 ILE A C 1
ATOM 2655 O O . ILE A 1 355 ? 18.094 3.833 22.268 1.00 10.66 400 ILE A O 1
ATOM 2660 N N . PHE A 1 356 ? 17.394 2.237 20.852 1.00 11.29 401 PHE A N 1
ATOM 2661 C CA . PHE A 1 356 ? 16.312 3.060 20.320 1.00 12.00 401 PHE A CA 1
ATOM 2662 C C . PHE A 1 356 ? 15.380 3.576 21.415 1.00 12.73 401 PHE A C 1
ATOM 2663 O O . PHE A 1 356 ? 15.049 4.761 21.446 1.00 12.60 401 PHE A O 1
ATOM 2671 N N . GLN A 1 357 ? 14.991 2.693 22.331 1.00 13.42 402 GLN A N 1
ATOM 2672 C CA . GLN A 1 357 ? 14.081 3.068 23.407 1.00 14.34 402 GLN A CA 1
ATOM 2673 C C . GLN A 1 357 ? 14.715 3.952 24.478 1.00 14.16 402 GLN A C 1
ATOM 2674 O O . GLN A 1 357 ? 14.056 4.835 25.021 1.00 14.16 402 GLN A O 1
ATOM 2680 N N . ALA A 1 358 ? 15.992 3.730 24.774 1.00 14.14 403 ALA A N 1
ATOM 2681 C CA . ALA A 1 358 ? 16.669 4.531 25.793 1.00 14.37 403 ALA A CA 1
ATOM 2682 C C . ALA A 1 358 ? 16.743 5.995 25.380 1.00 14.56 403 ALA A C 1
ATOM 2683 O O . ALA A 1 358 ? 16.512 6.891 26.193 1.00 14.79 403 ALA A O 1
ATOM 2685 N N . ILE A 1 359 ? 17.047 6.231 24.107 1.00 14.55 404 ILE A N 1
ATOM 2686 C CA . ILE A 1 359 ? 17.143 7.585 23.574 1.00 15.01 404 ILE A CA 1
ATOM 2687 C C . ILE A 1 359 ? 15.778 8.266 23.545 1.00 15.60 404 ILE A C 1
ATOM 2688 O O . ILE A 1 359 ? 15.677 9.481 23.711 1.00 16.07 404 ILE A O 1
ATOM 2693 N N . LYS A 1 360 ? 14.727 7.478 23.347 1.00 15.92 405 LYS A N 1
ATOM 2694 C CA . LYS A 1 360 ? 13.373 8.019 23.315 1.00 16.48 405 LYS A CA 1
ATOM 2695 C C . LYS A 1 360 ? 12.881 8.347 24.722 1.00 16.65 405 LYS A C 1
ATOM 2696 O O . LYS A 1 360 ? 12.408 9.454 24.979 1.00 17.10 405 LYS A O 1
ATOM 2702 N N . THR A 1 361 ? 13.018 7.382 25.628 1.00 16.60 406 THR A N 1
ATOM 2703 C CA . THR A 1 361 ? 12.578 7.529 27.014 1.00 16.84 406 THR A CA 1
ATOM 2704 C C . THR A 1 361 ? 13.332 8.604 27.793 1.00 16.49 406 THR A C 1
ATOM 2705 O O . THR A 1 361 ? 12.734 9.356 28.566 1.00 16.78 406 THR A O 1
ATOM 2709 N N . HIS A 1 362 ? 14.642 8.678 27.581 1.00 15.77 407 HIS A N 1
ATOM 2710 C CA . HIS A 1 362 ? 15.476 9.640 28.294 1.00 15.02 407 HIS A CA 1
ATOM 2711 C C . HIS A 1 362 ? 16.044 10.733 27.404 1.00 14.69 407 HIS A C 1
ATOM 2712 O O . HIS A 1 362 ? 17.133 11.244 27.668 1.00 14.36 407 HIS A O 1
ATOM 2719 N N . SER A 1 363 ? 15.274 11.139 26.397 1.00 14.38 408 SER A N 1
ATOM 2720 C CA . SER A 1 363 ? 15.702 12.163 25.448 1.00 14.45 408 SER A CA 1
ATOM 2721 C C . SER A 1 363 ? 16.286 13.433 26.064 1.00 14.57 408 SER A C 1
ATOM 2722 O O . SER A 1 363 ? 17.256 13.979 25.549 1.00 14.44 408 SER A O 1
ATOM 2725 N N . GLU A 1 364 ? 15.696 13.909 27.157 1.00 14.48 409 GLU A N 1
ATOM 2726 C CA . GLU A 1 364 ? 16.193 15.122 27.802 1.00 14.59 409 GLU A CA 1
ATOM 2727 C C . GLU A 1 364 ? 16.471 14.963 29.292 1.00 14.54 409 GLU A C 1
ATOM 2728 O O . GLU A 1 364 ? 16.489 15.944 30.041 1.00 14.44 409 GLU A O 1
ATOM 2734 N N . ALA A 1 365 ? 16.702 13.726 29.718 1.00 14.17 410 ALA A N 1
ATOM 2735 C CA . ALA A 1 365 ? 17.008 13.448 31.113 1.00 14.31 410 ALA A CA 1
ATOM 2736 C C . ALA A 1 365 ? 18.394 14.000 31.443 1.00 14.34 410 ALA A C 1
ATOM 2737 O O . ALA A 1 365 ? 19.182 14.307 30.543 1.00 14.23 410 ALA A O 1
ATOM 2739 N N . SER A 1 366 ? 18.668 14.157 32.733 1.00 14.41 411 SER A N 1
ATOM 2740 C CA . SER A 1 366 ? 19.967 14.639 33.192 1.00 14.74 411 SER A CA 1
ATOM 2741 C C . SER A 1 366 ? 20.488 13.675 34.246 1.00 14.70 411 SER A C 1
ATOM 2742 O O . SER A 1 366 ? 19.703 13.030 34.944 1.00 14.92 411 SER A O 1
ATOM 2745 N N . GLY A 1 367 ? 21.808 13.571 34.350 1.00 14.61 412 GLY A N 1
ATOM 2746 C CA . GLY A 1 367 ? 22.411 12.744 35.380 1.00 14.79 412 GLY A CA 1
ATOM 2747 C C . GLY A 1 367 ? 22.582 11.290 34.976 1.00 15.09 412 GLY A C 1
ATOM 2748 O O . GLY A 1 367 ? 22.473 10.943 33.796 1.00 14.78 412 GLY A O 1
ATOM 2749 N N . MET A 1 368 ? 22.909 10.450 35.955 1.00 15.27 413 MET A N 1
ATOM 2750 C CA . MET A 1 368 ? 23.087 9.018 35.731 1.00 16.03 413 MET A CA 1
ATOM 2751 C C . MET A 1 368 ? 21.702 8.385 35.775 1.00 16.25 413 MET A C 1
ATOM 2752 O O . MET A 1 368 ? 20.964 8.563 36.746 1.00 16.16 413 MET A O 1
ATOM 2757 N N . VAL A 1 369 ? 21.347 7.651 34.727 1.00 16.15 414 VAL A N 1
ATOM 2758 C CA . VAL A 1 369 ? 20.035 7.018 34.657 1.00 16.74 414 VAL A CA 1
ATOM 2759 C C . VAL A 1 369 ? 20.148 5.541 34.313 1.00 16.75 414 VAL A C 1
ATOM 2760 O O . VAL A 1 369 ? 20.822 5.174 33.357 1.00 16.54 414 VAL A O 1
ATOM 2764 N N . THR A 1 370 ? 19.487 4.697 35.097 1.00 16.93 415 THR A N 1
ATOM 2765 C CA . THR A 1 370 ? 19.509 3.263 34.845 1.00 17.50 415 THR A CA 1
ATOM 2766 C C . THR A 1 370 ? 18.377 2.915 33.881 1.00 17.50 415 THR A C 1
ATOM 2767 O O . THR A 1 370 ? 17.335 3.571 33.874 1.00 17.99 415 THR A O 1
ATOM 2771 N N . GLN A 1 371 ? 18.593 1.904 33.047 1.00 17.38 416 GLN A N 1
ATOM 2772 C CA . GLN A 1 371 ? 17.578 1.493 32.089 1.00 17.17 416 GLN A CA 1
ATOM 2773 C C . GLN A 1 371 ? 17.733 0.032 31.693 1.00 16.97 416 GLN A C 1
ATOM 2774 O O . GLN A 1 371 ? 18.768 -0.374 31.174 1.00 16.01 416 GLN A O 1
ATOM 2780 N N . LEU A 1 372 ? 16.698 -0.757 31.957 1.00 17.20 417 LEU A N 1
ATOM 2781 C CA . LEU A 1 372 ? 16.709 -2.174 31.620 1.00 17.71 417 LEU A CA 1
ATOM 2782 C C . LEU A 1 372 ? 16.285 -2.391 30.176 1.00 17.80 417 LEU A C 1
ATOM 2783 O O . LEU A 1 372 ? 15.698 -1.461 29.586 1.00 17.94 417 LEU A O 1
ATOM 2792 N N . LYS B 2 2 ? 40.501 -11.977 33.360 1.00 25.25 2 LYS L N 1
ATOM 2793 C CA . LYS B 2 2 ? 39.226 -11.347 33.030 1.00 24.11 2 LYS L CA 1
ATOM 2794 C C . LYS B 2 2 ? 39.178 -9.931 33.599 1.00 22.82 2 LYS L C 1
ATOM 2795 O O . LYS B 2 2 ? 38.601 -9.686 34.662 1.00 23.37 2 LYS L O 1
ATOM 2801 N N . GLN B 2 3 ? 39.798 -9.004 32.878 1.00 20.55 3 GLN L N 1
ATOM 2802 C CA . GLN B 2 3 ? 39.857 -7.614 33.300 1.00 18.28 3 GLN L CA 1
ATOM 2803 C C . GLN B 2 3 ? 39.111 -6.677 32.358 1.00 16.57 3 GLN L C 1
ATOM 2804 O O . GLN B 2 3 ? 39.301 -6.705 31.140 1.00 15.57 3 GLN L O 1
ATOM 2810 N N . LEU B 2 4 ? 38.279 -5.825 32.943 1.00 14.66 4 LEU L N 1
ATOM 2811 C CA . LEU B 2 4 ? 37.499 -4.858 32.182 1.00 13.15 4 LEU L CA 1
ATOM 2812 C C . LEU B 2 4 ? 38.403 -3.881 31.450 1.00 12.00 4 LEU L C 1
ATOM 2813 O O . LEU B 2 4 ? 39.465 -3.488 31.937 1.00 11.69 4 LEU L O 1
#

Solvent-accessible surface area: 15556 Å² total; per-residue (Å²): 194,112,74,18,40,2,4,33,22,128,96,52,19,3,0,26,0,71,8,176,112,117,45,34,40,30,2,1,16,12,27,227,27,16,65,98,2,0,10,7,0,0,7,1,6,1,6,11,82,27,101,80,78,60,86,38,28,44,189,120,34,31,43,68,71,16,62,31,26,14,39,15,67,65,57,127,9,95,164,27,120,83,0,66,102,2,28,70,85,32,131,6,120,120,4,81,0,1,3,0,94,14,14,45,2,0,85,84,79,67,176,1,17,49,29,153,93,14,63,74,4,74,10,2,0,6,0,0,2,34,13,89,76,50,10,64,4,1,0,0,0,2,1,11,30,6,0,0,0,0,1,29,5,3,54,133,190,19,49,72,22,83,111,3,98,0,8,1,11,11,23,36,38,100,26,113,158,17,74,85,42,17,19,43,0,0,0,21,15,8,17,4,90,12,22,140,69,107,128,23,113,89,8,28,26,1,0,0,0,2,8,1,66,48,95,5,72,83,49,71,78,5,14,0,3,2,2,4,1,10,67,46,78,40,91,87,45,75,78,1,2,0,1,1,1,0,28,48,118,73,202,24,144,68,6,49,46,3,14,7,6,136,0,22,6,19,27,75,134,71,0,32,27,101,99,28,3,38,108,63,9,80,110,88,12,5,0,0,0,62,69,135,11,41,52,5,8,10,38,11,0,6,1,0,0,0,0,8,74,20,60,20,18,138,42,74,22,29,3,0,14,0,0,8,2,11,8,46,24,12,19,90,58,73,51,4,4,1,1,2,55,0,32,65,3,24,78,22,0,4,97,1,9,101,80,25,53,131,30,87,26,55,28,73,47,156,82,74,63